Protein AF-0000000074085735 (afdb_homodimer)

pLDDT: mean 85.4, std 16.48, range [18.56, 98.75]

Radius of gyration: 26.11 Å; Cα contacts (8 Å, |Δi|>4): 856; chains: 2; bounding box: 50×88×59 Å

Sequence (494 aa):
MVQPDQEHFPFPGVINPNHCVEEWIDDRVHVLLYERFFNMEISAASYMVHNSKFAIDFLIGWANREFTLHDNWTGSDNGVLHLHVLDTVIPDAVQARENCDTVWRNATDYESYIAYVSCVKQAIGATRLWPGKIRIYRRAHAWIRDGFLTNSEWCDADFIFHGMKADNITGDSWGTVFSKMPDASLCGDGMKGWHLRPENVNSPSFRYSLANFELEEGKTYPIIAKQVFALTMPDIGKCFPNCEQYTMVQPDQEHFPFPGVINPNHCVEEWIDDRVHVLLYERFFNMEISAASYMVHNSKFAIDFLIGWANREFTLHDNWTGSDNGVLHLHVLDTVIPDAVQARENCDTVWRNATDYESYIAYVSCVKQAIGATRLWPGKIRIYRRAHAWIRDGFLTNSEWCDADFIFHGMKADNITGDSWGTVFSKMPDASLCGDGMKGWHLRPENVNSPSFRYSLANFELEEGKTYPIIAKQVFALTMPDIGKCFPNCEQYT

Foldseek 3Di:
DPPPPLPPFFDKDWQAPVDDQVVFDDPQAFKEWEAAQQLRFTDPSDIDGHPDPQRVVLVVVLVVCLVVDDPADQVRSSRSVLLSVLCFQPVLQVQLSVLLVVLRNPHHDPQSSSLSSLSSDLSVDPDADDGHHYGYHYYPQHQEYACLLPLNAEENNHTIYGRHDPCQCPDPPSHHQAVDQFDCVCPPPPCVRPRGDPRHDYPVVVVVSSVVSNVVSVVPRRPSNPDDCPVVGDNCVVPPPCSRVRD/DPPPPLPPFFDKDWQAPVDDQVVFDDPQAFKEWEAAQQLRFTDPSDIDGHPDPQRVVLVVVLVVCLVVDDDADQVRSRRSVLLSVLCFQPVLQVQLSVLLVVLRNPHHDPQSSSLSSLSSDLSVDPDADDGHHYGYHYYPQHQEYACLLPLNQEENNHTIYTRNDPVQCPDPPSHHQAVDQFDCVCPPPPCPRPRGDPRHDYPVVVVVSSVVSNVVSVVPRRPSNPDDCPVVGDNCVVPPPCSRVRD

InterPro domains:
  IPR004988 Protein of unknown function DUF273 [PF03314] (13-170)
  IPR029044 Nucleotide-diphospho-sugar transferases [G3DSA:3.90.550.10] (12-116)

Secondary structure (DSSP, 8-state):
-----TTTS-EEEE--TT--GGGG--TT-SEEEEB-TTT-PBPSS--EE-SSHHHHHHHHHHHHGGGG--SS---HHHHHHHHHHHHHH-TT-HHHHHHHHHHHHT--SHHHHHHHHHHHHHHHTT--EETTTEEEEPTTTSSEEESGGGTT-B-TT--EEEEE-HHHHHSSSS--SBSS---GGGTTSTTTT--B-S-B--HHHHHHHHHHHHHHHHHHS-GGGSS-HHHHS-SSTTTTT-TTTT-/-----TTTS-EEEE--TT--GGGG--TT-SEEEEB-TTT-PBPSS--EE-SSHHHHHHHHHHHHGGGG--SS---HHHHHHHHHHHHHH-TT-HHHHHHHHHHHHT--SHHHHHHHHHHHHHHHTT--EETTTEEEEPTTTSSEEESGGGTT-B-TT--EEEEE-HHHHHSSSS--SBSS---GGGTTSTTTT--B-S-B--HHHHHHHHHHHHHHHHHHS-GGGSS-HHHHS-SSTTTTT-TTTT-

Organism: Heligmosomoides polygyrus (NCBI:txid6339)

Solvent-accessible surface area (backbone atoms only — not comparable to full-atom values): 27180 Å² total; per-residue (Å²): 129,81,71,72,70,74,84,70,62,49,36,72,38,82,74,30,85,91,54,58,76,71,80,70,65,55,89,58,31,25,33,41,40,29,31,37,74,84,73,60,38,55,43,67,89,55,71,48,66,43,98,42,73,66,31,50,52,50,53,52,52,48,59,56,40,64,76,67,63,66,92,47,38,51,66,60,69,33,36,49,43,52,55,48,49,46,52,68,77,44,60,41,32,50,49,61,51,51,50,31,50,51,41,35,70,66,6,72,39,71,53,43,34,42,24,21,42,40,38,49,48,40,39,53,25,54,65,42,70,42,80,74,39,40,32,46,32,54,53,76,64,37,67,51,35,71,27,63,84,51,63,29,47,42,37,82,83,46,28,23,28,38,55,54,37,78,66,21,47,79,38,93,54,62,50,43,48,33,70,46,82,67,44,71,87,39,59,84,53,82,58,74,26,56,42,59,51,82,55,65,39,57,59,71,63,45,23,51,51,47,27,50,47,50,49,51,40,36,70,66,45,48,72,79,28,43,58,44,52,81,40,77,42,67,71,42,38,80,39,54,91,56,63,56,74,63,99,131,80,71,73,70,75,85,71,63,47,36,72,39,81,76,31,86,92,54,59,76,71,79,72,65,55,89,60,32,25,33,40,39,29,31,38,74,83,73,59,38,56,41,66,88,55,72,50,67,43,99,42,72,65,31,50,51,48,52,51,53,50,60,56,40,63,76,66,62,67,92,46,38,51,66,59,69,33,36,50,44,52,56,49,49,46,52,68,79,45,58,41,32,51,50,60,52,51,50,29,50,52,42,36,69,65,6,72,41,70,53,44,33,43,24,20,43,38,38,48,48,40,38,54,25,54,66,41,67,42,80,74,40,40,32,46,32,53,53,75,62,36,68,50,35,70,27,64,84,51,64,30,49,43,38,82,83,47,29,24,29,38,54,54,40,78,68,23,49,78,39,94,51,63,50,44,47,32,70,46,81,66,44,70,88,39,58,83,54,82,58,74,26,57,43,60,50,81,55,65,39,57,59,70,64,45,24,53,51,48,26,50,47,49,49,49,40,36,70,68,45,46,72,80,28,42,58,42,53,80,40,76,41,68,72,42,40,81,38,52,91,56,63,57,74,63,98

Structure (mmCIF, N/CA/C/O backbone):
data_AF-0000000074085735-model_v1
#
loop_
_entity.id
_entity.type
_entity.pdbx_description
1 polymer 'Nucleotid_trans domain-containing protein'
#
loop_
_atom_site.group_PDB
_atom_site.id
_atom_site.type_symbol
_atom_site.label_atom_id
_atom_site.label_alt_id
_atom_site.label_comp_id
_atom_site.label_asym_id
_atom_site.label_entity_id
_atom_site.label_seq_id
_atom_site.pdbx_PDB_ins_code
_atom_site.Cartn_x
_atom_site.Cartn_y
_atom_site.Cartn_z
_atom_site.occupancy
_atom_site.B_iso_or_equiv
_atom_site.auth_seq_id
_atom_site.auth_comp_id
_atom_site.auth_asym_id
_atom_site.auth_atom_id
_atom_site.pdbx_PDB_model_num
ATOM 1 N N . MET A 1 1 ? -20.281 -36.875 3.266 1 18.67 1 MET A N 1
ATOM 2 C CA . MET A 1 1 ? -18.953 -36.656 2.707 1 18.67 1 MET A CA 1
ATOM 3 C C . MET A 1 1 ? -19.031 -36 1.332 1 18.67 1 MET A C 1
ATOM 5 O O . MET A 1 1 ? -19.5 -36.625 0.372 1 18.67 1 MET A O 1
ATOM 9 N N . VAL A 1 2 ? -19.406 -34.781 1.18 1 24.11 2 VAL A N 1
ATOM 10 C CA . VAL A 1 2 ? -19.625 -34.125 -0.1 1 24.11 2 VAL A CA 1
ATOM 11 C C . VAL A 1 2 ? -18.406 -34.281 -0.987 1 24.11 2 VAL A C 1
ATOM 13 O O . VAL A 1 2 ? -17.266 -34.125 -0.528 1 24.11 2 VAL A O 1
ATOM 16 N N . GLN A 1 3 ? -18.422 -35.156 -1.968 1 26.58 3 GLN A N 1
ATOM 17 C CA . GLN A 1 3 ? -17.344 -35.281 -2.945 1 26.58 3 GLN A CA 1
ATOM 18 C C . GLN A 1 3 ? -16.859 -33.938 -3.441 1 26.58 3 GLN A C 1
ATOM 20 O O . GLN A 1 3 ? -17.672 -33.094 -3.881 1 26.58 3 GLN A O 1
ATOM 25 N N . PRO A 1 4 ? -15.805 -33.375 -2.949 1 33.84 4 PRO A N 1
ATOM 26 C CA . PRO A 1 4 ? -15.367 -32.125 -3.541 1 33.84 4 PRO A CA 1
ATOM 27 C C . PRO A 1 4 ? -15.508 -32.094 -5.062 1 33.84 4 PRO A C 1
ATOM 29 O O . PRO A 1 4 ? -15.258 -33.125 -5.723 1 33.84 4 PRO A O 1
ATOM 32 N N . ASP A 1 5 ? -16.469 -31.562 -5.629 1 32.53 5 ASP A N 1
ATOM 33 C CA . ASP A 1 5 ? -16.75 -31.531 -7.062 1 32.53 5 ASP A CA 1
ATOM 34 C C . ASP A 1 5 ? -15.453 -31.531 -7.867 1 32.53 5 ASP A C 1
ATOM 36 O O . ASP A 1 5 ? -14.656 -30.594 -7.777 1 32.53 5 ASP A O 1
ATOM 40 N N . GLN A 1 6 ? -14.781 -32.625 -8.125 1 36.03 6 GLN A N 1
ATOM 41 C CA . GLN A 1 6 ? -13.672 -33.031 -9 1 36.03 6 GLN A CA 1
ATOM 42 C C . GLN A 1 6 ? -13.609 -32.125 -10.234 1 36.03 6 GLN A C 1
ATOM 44 O O . GLN A 1 6 ? -12.602 -32.094 -10.945 1 36.03 6 GLN A O 1
ATOM 49 N N . GLU A 1 7 ? -14.688 -31.734 -10.789 1 39.03 7 GLU A N 1
ATOM 50 C CA . GLU A 1 7 ? -14.812 -31.109 -12.102 1 39.03 7 GLU A CA 1
ATOM 51 C C . GLU A 1 7 ? -14.195 -29.719 -12.102 1 39.03 7 GLU A C 1
ATOM 53 O O . GLU A 1 7 ? -13.812 -29.203 -13.156 1 39.03 7 GLU A O 1
ATOM 58 N N . HIS A 1 8 ? -14.281 -28.938 -11.055 1 41.12 8 HIS A N 1
ATOM 59 C CA . HIS A 1 8 ? -13.938 -27.531 -11.188 1 41.12 8 HIS A CA 1
ATOM 60 C C . HIS A 1 8 ? -12.523 -27.25 -10.688 1 41.12 8 HIS A C 1
ATOM 62 O O . HIS A 1 8 ? -12.016 -26.141 -10.812 1 41.12 8 HIS A O 1
ATOM 68 N N . PHE A 1 9 ? -12 -28 -9.68 1 46.5 9 PHE A N 1
ATOM 69 C CA . PHE A 1 9 ? -10.758 -27.422 -9.195 1 46.5 9 PHE A CA 1
ATOM 70 C C . PHE A 1 9 ? -9.562 -27.922 -10.008 1 46.5 9 PHE A C 1
ATOM 72 O O . PHE A 1 9 ? -9.281 -29.125 -10.008 1 46.5 9 PHE A O 1
ATOM 79 N N . PRO A 1 10 ? -9.148 -27.234 -11.023 1 55.25 10 PRO A N 1
ATOM 80 C CA . PRO A 1 10 ? -7.902 -27.562 -11.719 1 55.25 10 PRO A CA 1
ATOM 81 C C . PRO A 1 10 ? -6.754 -27.859 -10.75 1 55.25 10 PRO A C 1
ATOM 83 O O . PRO A 1 10 ? -6.59 -27.156 -9.75 1 55.25 10 PRO A O 1
ATOM 86 N N . PHE A 1 11 ? -6.242 -29.031 -10.844 1 66.19 11 PHE A N 1
ATOM 87 C CA . PHE A 1 11 ? -5.234 -29.547 -9.922 1 66.19 11 PHE A CA 1
ATOM 88 C C . PHE A 1 11 ? -3.859 -28.969 -10.25 1 66.19 11 PHE A C 1
ATOM 90 O O . PHE A 1 11 ? -3.559 -28.688 -11.406 1 66.19 11 PHE A O 1
ATOM 97 N N . PRO A 1 12 ? -3.176 -28.562 -9.203 1 78.88 12 PRO A N 1
ATOM 98 C CA . PRO A 1 12 ? -1.758 -28.234 -9.375 1 78.88 12 PRO A CA 1
ATOM 99 C C . PRO A 1 12 ? -0.93 -29.453 -9.797 1 78.88 12 PRO A C 1
ATOM 101 O O . PRO A 1 12 ? -1.191 -30.578 -9.352 1 78.88 12 PRO A O 1
ATOM 104 N N . GLY A 1 13 ? -0.107 -29.328 -10.812 1 80.25 13 GLY A N 1
ATOM 105 C CA . GLY A 1 13 ? 0.81 -30.375 -11.25 1 80.25 13 GLY A CA 1
ATOM 106 C C . GLY A 1 13 ? 2.24 -29.891 -11.391 1 80.25 13 GLY A C 1
ATOM 107 O O . GLY A 1 13 ? 2.482 -28.781 -11.891 1 80.25 13 GLY A O 1
ATOM 108 N N . VAL A 1 14 ? 3.154 -30.703 -10.938 1 83.44 14 VAL A N 1
ATOM 109 C CA . VAL A 1 14 ? 4.57 -30.391 -11.102 1 83.44 14 VAL A CA 1
ATOM 110 C C . VAL A 1 14 ? 4.949 -30.469 -12.578 1 83.44 14 VAL A C 1
ATOM 112 O O . VAL A 1 14 ? 4.703 -31.484 -13.234 1 83.44 14 VAL A O 1
ATOM 115 N N . ILE A 1 15 ? 5.59 -29.406 -13.062 1 81.81 15 ILE A N 1
ATOM 116 C CA . ILE A 1 15 ? 5.969 -29.391 -14.477 1 81.81 15 ILE A CA 1
ATOM 117 C C . ILE A 1 15 ? 7.488 -29.422 -14.602 1 81.81 15 ILE A C 1
ATOM 119 O O . ILE A 1 15 ? 8.023 -29.812 -15.633 1 81.81 15 ILE A O 1
ATOM 123 N N . ASN A 1 16 ? 8.172 -28.953 -13.602 1 84.19 16 ASN A N 1
ATOM 124 C CA . ASN A 1 16 ? 9.633 -28.938 -13.578 1 84.19 16 ASN A CA 1
ATOM 125 C C . ASN A 1 16 ? 10.18 -29.625 -12.328 1 84.19 16 ASN A C 1
ATOM 127 O O . ASN A 1 16 ? 10.266 -29.016 -11.266 1 84.19 16 ASN A O 1
ATOM 131 N N . PRO A 1 17 ? 10.586 -30.891 -12.453 1 82.19 17 PRO A N 1
ATOM 132 C CA . PRO A 1 17 ? 11.016 -31.672 -11.297 1 82.19 17 PRO A CA 1
ATOM 133 C C . PRO A 1 17 ? 12.406 -31.297 -10.797 1 82.19 17 PRO A C 1
ATOM 135 O O . PRO A 1 17 ? 12.898 -31.875 -9.828 1 82.19 17 PRO A O 1
ATOM 138 N N . ASN A 1 18 ? 13.016 -30.281 -11.492 1 83.81 18 ASN A N 1
ATOM 139 C CA . ASN A 1 18 ? 14.328 -29.828 -11.039 1 83.81 18 ASN A CA 1
ATOM 140 C C . ASN A 1 18 ? 14.211 -28.891 -9.852 1 83.81 18 ASN A C 1
ATOM 142 O O . ASN A 1 18 ? 15.227 -28.422 -9.32 1 83.81 18 ASN A O 1
ATOM 146 N N . HIS A 1 19 ? 12.992 -28.688 -9.492 1 90.56 19 HIS A N 1
ATOM 147 C CA . HIS A 1 19 ? 12.758 -27.828 -8.336 1 90.56 19 HIS A CA 1
ATOM 148 C C . HIS A 1 19 ? 12.188 -28.609 -7.164 1 90.56 19 HIS A C 1
ATOM 150 O O . HIS A 1 19 ? 11.617 -29.688 -7.359 1 90.56 19 HIS A O 1
ATOM 156 N N . CYS A 1 20 ? 12.43 -28.062 -6.008 1 94 20 CYS A N 1
ATOM 157 C CA . CYS A 1 20 ? 11.805 -28.562 -4.789 1 94 20 CYS A CA 1
ATOM 158 C C . CYS A 1 20 ? 11.094 -27.438 -4.039 1 94 20 CYS A C 1
ATOM 160 O O . CYS A 1 20 ? 11.5 -26.281 -4.121 1 94 20 CYS A O 1
ATOM 162 N N . VAL A 1 21 ? 10.094 -27.75 -3.375 1 93.56 21 VAL A N 1
ATOM 163 C CA . VAL A 1 21 ? 9.258 -26.766 -2.703 1 93.56 21 VAL A CA 1
ATOM 164 C C . VAL A 1 21 ? 10.086 -25.984 -1.695 1 93.56 21 VAL A C 1
ATOM 166 O O . VAL A 1 21 ? 9.789 -24.812 -1.409 1 93.56 21 VAL A O 1
ATOM 169 N N . GLU A 1 22 ? 11.156 -26.531 -1.174 1 96.06 22 GLU A N 1
ATOM 170 C CA . GLU A 1 22 ? 12.016 -25.906 -0.169 1 96.06 22 GLU A CA 1
ATOM 171 C C . GLU A 1 22 ? 12.641 -24.625 -0.696 1 96.06 22 GLU A C 1
ATOM 173 O O . GLU A 1 22 ? 13.023 -23.75 0.084 1 96.06 22 GLU A O 1
ATOM 178 N N . GLU A 1 23 ? 12.688 -24.547 -2.016 1 96.19 23 GLU A N 1
ATOM 179 C CA . GLU A 1 23 ? 13.273 -23.359 -2.631 1 96.19 23 GLU A CA 1
ATOM 180 C C . GLU A 1 23 ? 12.453 -22.109 -2.328 1 96.19 23 GLU A C 1
ATOM 182 O O . GLU A 1 23 ? 12.961 -20.984 -2.414 1 96.19 23 GLU A O 1
ATOM 187 N N . TRP A 1 24 ? 11.172 -22.281 -1.876 1 97.38 24 TRP A N 1
ATOM 188 C CA . TRP A 1 24 ? 10.297 -21.125 -1.653 1 97.38 24 TRP A CA 1
ATOM 189 C C . TRP A 1 24 ? 9.992 -20.953 -0.169 1 97.38 24 TRP A C 1
ATOM 191 O O . TRP A 1 24 ? 9.297 -20.016 0.224 1 97.38 24 TRP A O 1
ATOM 201 N N . ILE A 1 25 ? 10.531 -21.844 0.639 1 97.62 25 ILE A N 1
ATOM 202 C CA . ILE A 1 25 ? 10.297 -21.719 2.074 1 97.62 25 ILE A CA 1
ATOM 203 C C . ILE A 1 25 ? 11.062 -20.516 2.615 1 97.62 25 ILE A C 1
ATOM 205 O O . ILE A 1 25 ? 12.227 -20.312 2.273 1 97.62 25 ILE A O 1
ATOM 209 N N . ASP A 1 26 ? 10.445 -19.703 3.34 1 97.19 26 ASP A N 1
ATOM 210 C CA . ASP A 1 26 ? 11.008 -18.531 4.008 1 97.19 26 ASP A CA 1
ATOM 211 C C . ASP A 1 26 ? 10.797 -18.609 5.516 1 97.19 26 ASP A C 1
ATOM 213 O O . ASP A 1 26 ? 9.68 -18.406 6 1 97.19 26 ASP A O 1
ATOM 217 N N . ASP A 1 27 ? 11.797 -18.781 6.258 1 96.94 27 ASP A N 1
ATOM 218 C CA . ASP A 1 27 ? 11.703 -19.047 7.691 1 96.94 27 ASP A CA 1
ATOM 219 C C . ASP A 1 27 ? 11.359 -17.781 8.469 1 96.94 27 ASP A C 1
ATOM 221 O O . ASP A 1 27 ? 11.086 -17.828 9.664 1 96.94 27 ASP A O 1
ATOM 225 N N . ARG A 1 28 ? 11.336 -16.719 7.789 1 97.75 28 ARG A N 1
ATOM 226 C CA . ARG A 1 28 ? 11.023 -15.469 8.461 1 97.75 28 ARG A CA 1
ATOM 227 C C . ARG A 1 28 ? 9.523 -15.336 8.711 1 97.75 28 ARG A C 1
ATOM 229 O O . ARG A 1 28 ? 9.094 -14.477 9.484 1 97.75 28 ARG A O 1
ATOM 236 N N . VAL A 1 29 ? 8.734 -16.188 8.086 1 98.5 29 VAL A N 1
ATOM 237 C CA . VAL A 1 29 ? 7.281 -16.047 8.195 1 98.5 29 VAL A CA 1
ATOM 238 C C . VAL A 1 29 ? 6.66 -17.422 8.453 1 98.5 29 VAL A C 1
ATOM 240 O O . VAL A 1 29 ? 7.344 -18.453 8.367 1 98.5 29 VAL A O 1
ATOM 243 N N . HIS A 1 30 ? 5.383 -17.422 8.711 1 98.75 30 HIS A N 1
ATOM 244 C CA . HIS A 1 30 ? 4.684 -18.656 9.055 1 98.75 30 HIS A CA 1
ATOM 245 C C . HIS A 1 30 ? 3.729 -19.062 7.938 1 98.75 30 HIS A C 1
ATOM 247 O O . HIS A 1 30 ? 3.285 -20.219 7.887 1 98.75 30 HIS A O 1
ATOM 253 N N . VAL A 1 31 ? 3.328 -18.125 7.109 1 98.75 31 VAL A N 1
ATOM 254 C CA . VAL A 1 31 ? 2.391 -18.391 6.023 1 98.75 31 VAL A CA 1
ATOM 255 C C . VAL A 1 31 ? 2.945 -17.812 4.715 1 98.75 31 VAL A C 1
ATOM 257 O O . VAL A 1 31 ? 3.383 -16.672 4.664 1 98.75 31 VAL A O 1
ATOM 260 N N . LEU A 1 32 ? 2.994 -18.625 3.697 1 98.62 32 LEU A N 1
ATOM 261 C CA . LEU A 1 32 ? 3.416 -18.219 2.359 1 98.62 32 LEU A CA 1
ATOM 262 C C . LEU A 1 32 ? 2.244 -18.266 1.383 1 98.62 32 LEU A C 1
ATOM 264 O O . LEU A 1 32 ? 1.589 -19.297 1.242 1 98.62 32 LEU A O 1
ATOM 268 N N . LEU A 1 33 ? 1.955 -17.141 0.824 1 98.31 33 LEU A N 1
ATOM 269 C CA . LEU A 1 33 ? 0.916 -16.969 -0.185 1 98.31 33 LEU A CA 1
ATOM 270 C C . LEU A 1 33 ? 1.504 -16.438 -1.485 1 98.31 33 LEU A C 1
ATOM 272 O O . LEU A 1 33 ? 2.707 -16.172 -1.566 1 98.31 33 LEU A O 1
ATOM 276 N N . TYR A 1 34 ? 0.667 -16.312 -2.523 1 96.81 34 TYR A N 1
ATOM 277 C CA . TYR A 1 34 ? 1.146 -15.758 -3.787 1 96.81 34 TYR A CA 1
ATOM 278 C C . TYR A 1 34 ? 0.016 -15.07 -4.543 1 96.81 34 TYR A C 1
ATOM 280 O O . TYR A 1 34 ? -1.161 -15.312 -4.27 1 96.81 34 TYR A O 1
ATOM 288 N N . GLU A 1 35 ? 0.383 -14.242 -5.461 1 95.5 35 GLU A N 1
ATOM 289 C CA . GLU A 1 35 ? -0.564 -13.516 -6.297 1 95.5 35 GLU A CA 1
ATOM 290 C C . GLU A 1 35 ? -0.736 -14.188 -7.656 1 95.5 35 GLU A C 1
ATOM 292 O O . GLU A 1 35 ? 0.237 -14.656 -8.242 1 95.5 35 GLU A O 1
ATOM 297 N N . ARG A 1 36 ? -1.909 -14.086 -8.062 1 91.25 36 ARG A N 1
ATOM 298 C CA . ARG A 1 36 ? -2.203 -14.555 -9.414 1 91.25 36 ARG A CA 1
ATOM 299 C C . ARG A 1 36 ? -1.838 -13.5 -10.453 1 91.25 36 ARG A C 1
ATOM 301 O O . ARG A 1 36 ? -1.937 -12.297 -10.188 1 91.25 36 ARG A O 1
ATOM 308 N N . PHE A 1 37 ? -1.551 -14.008 -11.555 1 84.19 37 PHE A N 1
ATOM 309 C CA . PHE A 1 37 ? -1.053 -13.102 -12.578 1 84.19 37 PHE A CA 1
ATOM 310 C C . PHE A 1 37 ? -2.195 -12.305 -13.195 1 84.19 37 PHE A C 1
ATOM 312 O O . PHE A 1 37 ? -2.098 -11.086 -13.352 1 84.19 37 PHE A O 1
ATOM 319 N N . PHE A 1 38 ? -3.34 -12.883 -13.531 1 79.69 38 PHE A N 1
ATOM 320 C CA . PHE A 1 38 ? -4.293 -12.289 -14.461 1 79.69 38 PHE A CA 1
ATOM 321 C C . PHE A 1 38 ? -5.184 -11.273 -13.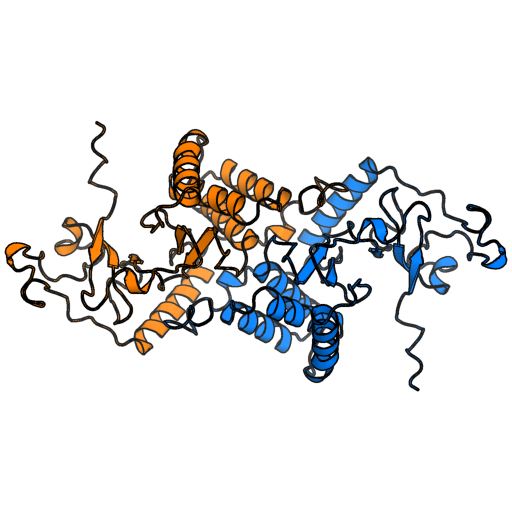75 1 79.69 38 PHE A C 1
ATOM 323 O O . PHE A 1 38 ? -5.711 -10.352 -14.375 1 79.69 38 PHE A O 1
ATOM 330 N N . ASN A 1 39 ? -5.391 -11.359 -12.398 1 87.12 39 ASN A N 1
ATOM 331 C CA . ASN A 1 39 ? -6.316 -10.438 -11.758 1 87.12 39 ASN A CA 1
ATOM 332 C C . ASN A 1 39 ? -5.773 -9.945 -10.422 1 87.12 39 ASN A C 1
ATOM 334 O O . ASN A 1 39 ? -6.504 -9.336 -9.633 1 87.12 39 ASN A O 1
ATOM 338 N N . MET A 1 40 ? -4.578 -10.297 -10.055 1 90.06 40 MET A N 1
ATOM 339 C CA . MET A 1 40 ? -3.824 -9.812 -8.898 1 90.06 40 MET A CA 1
ATOM 340 C C . MET A 1 40 ? -4.402 -10.367 -7.602 1 90.06 40 MET A C 1
ATOM 342 O O . MET A 1 40 ? -4.078 -9.875 -6.516 1 90.06 40 MET A O 1
ATOM 346 N N . GLU A 1 41 ? -5.203 -11.422 -7.699 1 95.06 41 GLU A N 1
ATOM 347 C CA . GLU A 1 41 ? -5.738 -12.055 -6.5 1 95.06 41 GLU A CA 1
ATOM 348 C C . GLU A 1 41 ? -4.637 -12.75 -5.703 1 95.06 41 GLU A C 1
ATOM 350 O O . GLU A 1 41 ? -3.727 -13.344 -6.285 1 95.06 41 GLU A O 1
ATOM 355 N N . ILE A 1 42 ? -4.738 -12.602 -4.445 1 96.69 42 ILE A N 1
ATOM 356 C CA . ILE A 1 42 ? -4.043 -13.578 -3.615 1 96.69 42 ILE A CA 1
ATOM 357 C C . ILE A 1 42 ? -4.734 -14.938 -3.729 1 96.69 42 ILE A C 1
ATOM 359 O O . ILE A 1 42 ? -5.914 -15.07 -3.4 1 96.69 42 ILE A O 1
ATOM 363 N N . SER A 1 43 ? -4.035 -15.875 -4.121 1 94.12 43 SER A N 1
ATOM 364 C CA . SER A 1 43 ? -4.664 -17.141 -4.504 1 94.12 43 SER A CA 1
ATOM 365 C C . SER A 1 43 ? -4.824 -18.062 -3.301 1 94.12 43 SER A C 1
ATOM 367 O O . SER A 1 43 ? -3.891 -18.234 -2.516 1 94.12 43 SER A O 1
ATOM 369 N N . ALA A 1 44 ? -5.938 -18.609 -3.293 1 92.19 44 ALA A N 1
ATOM 370 C CA . ALA A 1 44 ? -6.223 -19.625 -2.283 1 92.19 44 ALA A CA 1
ATOM 371 C C . ALA A 1 44 ? -5.879 -21.016 -2.797 1 92.19 44 ALA A C 1
ATOM 373 O O . ALA A 1 44 ? -5.961 -22 -2.053 1 92.19 44 ALA A O 1
ATOM 374 N N . ALA A 1 45 ? -5.461 -21.109 -4.055 1 88.06 45 ALA A N 1
ATOM 375 C CA . ALA A 1 45 ? -5.281 -22.391 -4.707 1 88.06 45 ALA A CA 1
ATOM 376 C C . ALA A 1 45 ? -4.141 -23.188 -4.07 1 88.06 45 ALA A C 1
ATOM 378 O O . ALA A 1 45 ? -4.129 -24.422 -4.105 1 88.06 45 ALA A O 1
ATOM 379 N N . SER A 1 46 ? -3.221 -22.484 -3.588 1 92.94 46 SER A N 1
ATOM 380 C CA . SER A 1 46 ? -2.078 -23.109 -2.932 1 92.94 46 SER A CA 1
ATOM 381 C C . SER A 1 46 ? -1.463 -22.188 -1.889 1 92.94 46 SER A C 1
ATOM 383 O O . SER A 1 46 ? -1.458 -20.969 -2.062 1 92.94 46 SER A O 1
ATOM 385 N N . TYR A 1 47 ? -1.002 -22.766 -0.828 1 96.31 47 TYR A N 1
ATOM 386 C CA . TYR A 1 47 ? -0.302 -22.047 0.228 1 96.31 47 TYR A CA 1
ATOM 387 C C . TYR A 1 47 ? 0.619 -22.969 1.008 1 96.31 47 TYR A C 1
ATOM 389 O O . TYR A 1 47 ? 0.477 -24.203 0.94 1 96.31 47 TYR A O 1
ATOM 397 N N . MET A 1 48 ? 1.616 -22.406 1.625 1 97.38 48 MET A N 1
ATOM 398 C CA . MET A 1 48 ? 2.49 -23.141 2.537 1 97.38 48 MET A CA 1
ATOM 399 C C . MET A 1 48 ? 2.475 -22.516 3.926 1 97.38 48 MET A C 1
ATOM 401 O O . MET A 1 48 ? 2.432 -21.297 4.059 1 97.38 48 MET A O 1
ATOM 405 N N . VAL A 1 49 ? 2.48 -23.375 4.922 1 97.81 49 VAL A N 1
ATOM 406 C CA . VAL A 1 49 ? 2.488 -22.844 6.285 1 97.81 49 VAL A CA 1
ATOM 407 C C . VAL A 1 49 ? 3.514 -23.609 7.125 1 97.81 49 VAL A C 1
ATOM 409 O O . VAL A 1 49 ? 3.738 -24.812 6.906 1 97.81 49 VAL A O 1
ATOM 412 N N . HIS A 1 50 ? 4.141 -22.875 7.949 1 97 50 HIS A N 1
ATOM 413 C CA . HIS A 1 50 ? 4.895 -23.484 9.039 1 97 50 HIS A CA 1
ATOM 414 C C . HIS A 1 50 ? 3.967 -23.938 10.156 1 97 50 HIS A C 1
ATOM 416 O O . HIS A 1 50 ? 3.029 -23.234 10.531 1 97 50 HIS A O 1
ATOM 422 N N . ASN A 1 51 ? 4.246 -25.188 10.617 1 96.62 51 ASN A N 1
ATOM 423 C CA . ASN A 1 51 ? 3.43 -25.688 11.719 1 96.62 51 ASN A CA 1
ATOM 424 C C . ASN A 1 51 ? 3.66 -24.891 13 1 96.62 51 ASN A C 1
ATOM 426 O O . ASN A 1 51 ? 4.469 -25.281 13.844 1 96.62 51 ASN A O 1
ATOM 430 N N . SER A 1 52 ? 3.014 -23.844 13.188 1 98 52 SER A N 1
ATOM 431 C CA . SER A 1 52 ? 3.109 -22.922 14.312 1 98 52 SER A CA 1
ATOM 432 C C . SER A 1 52 ? 1.729 -22.484 14.797 1 98 52 SER A C 1
ATOM 434 O O . SER A 1 52 ? 0.734 -22.672 14.086 1 98 52 SER A O 1
ATOM 436 N N . LYS A 1 53 ? 1.66 -22.031 15.977 1 98.38 53 LYS A N 1
ATOM 437 C CA . LYS A 1 53 ? 0.399 -21.516 16.516 1 98.38 53 LYS A CA 1
ATOM 438 C C . LYS A 1 53 ? -0.166 -20.406 15.625 1 98.38 53 LYS A C 1
ATOM 440 O O . LYS A 1 53 ? -1.371 -20.359 15.367 1 98.38 53 LYS A O 1
ATOM 445 N N . PHE A 1 54 ? 0.616 -19.547 15.125 1 98.5 54 PHE A N 1
ATOM 446 C CA . PHE A 1 54 ? 0.169 -18.469 14.258 1 98.5 54 PHE A CA 1
ATOM 447 C C . PHE A 1 54 ? -0.501 -19.016 13 1 98.5 54 PHE A C 1
ATOM 449 O O . PHE A 1 54 ? -1.588 -18.562 12.625 1 98.5 54 PHE A O 1
ATOM 456 N N . ALA A 1 55 ? 0.173 -19.906 12.383 1 98.38 55 ALA A N 1
ATOM 457 C CA . ALA A 1 55 ? -0.345 -20.469 11.133 1 98.38 55 ALA A CA 1
ATOM 458 C C . ALA A 1 55 ? -1.67 -21.188 11.359 1 98.38 55 ALA A C 1
ATOM 460 O O . ALA A 1 55 ? -2.6 -21.062 10.562 1 98.38 55 ALA A O 1
ATOM 461 N N . ILE A 1 56 ? -1.734 -21.906 12.422 1 97.88 56 ILE A N 1
ATOM 462 C CA . ILE A 1 56 ? -2.967 -22.609 12.758 1 97.88 56 ILE A CA 1
ATOM 463 C C . ILE A 1 56 ? -4.098 -21.609 12.961 1 97.88 56 ILE A C 1
ATOM 465 O O . ILE A 1 56 ? -5.18 -21.75 12.391 1 97.88 56 ILE A O 1
ATOM 469 N N . ASP A 1 57 ? -3.838 -20.609 13.766 1 97.75 57 ASP A N 1
ATOM 470 C CA . ASP A 1 57 ? -4.84 -19.578 14.016 1 97.75 57 ASP A CA 1
ATOM 471 C C . ASP A 1 57 ? -5.242 -18.891 12.727 1 97.75 57 ASP A C 1
ATOM 473 O O . ASP A 1 57 ? -6.422 -18.594 12.516 1 97.75 57 ASP A O 1
ATOM 477 N N . PHE A 1 58 ? -4.293 -18.609 11.875 1 98.25 58 PHE A N 1
ATOM 478 C CA . PHE A 1 58 ? -4.555 -17.969 10.594 1 98.25 58 PHE A CA 1
ATOM 479 C C . PHE A 1 58 ? -5.484 -18.828 9.742 1 98.25 58 PHE A C 1
ATOM 481 O O . PHE A 1 58 ? -6.473 -18.328 9.195 1 98.25 58 PHE A O 1
ATOM 488 N N . LEU A 1 59 ? -5.16 -20.109 9.602 1 97.38 59 LEU A N 1
ATOM 489 C CA . LEU A 1 59 ? -5.945 -21.031 8.773 1 97.38 59 LEU A CA 1
ATOM 490 C C . LEU A 1 59 ? -7.355 -21.188 9.336 1 97.38 59 LEU A C 1
ATOM 492 O O . LEU A 1 59 ? -8.328 -21.203 8.578 1 97.38 59 LEU A O 1
ATOM 496 N N . ILE A 1 60 ? -7.445 -21.297 10.656 1 96.19 60 ILE A N 1
ATOM 497 C CA . ILE A 1 60 ? -8.758 -21.406 11.281 1 96.19 60 ILE A CA 1
ATOM 498 C C . ILE A 1 60 ? -9.555 -20.125 11.055 1 96.19 60 ILE A C 1
ATOM 500 O O . ILE A 1 60 ? -10.742 -20.188 10.711 1 96.19 60 ILE A O 1
ATOM 504 N N . GLY A 1 61 ? -8.891 -18.984 11.25 1 94.94 61 GLY A N 1
ATOM 505 C CA . GLY A 1 61 ? -9.539 -17.719 10.977 1 94.94 61 GLY A CA 1
ATOM 506 C C . GLY A 1 61 ? -10.008 -17.578 9.539 1 94.94 61 GLY A C 1
ATOM 507 O O . GLY A 1 61 ? -11.125 -17.125 9.281 1 94.94 61 GLY A O 1
ATOM 508 N N . TRP A 1 62 ? -9.172 -18 8.648 1 95.88 62 TRP A N 1
ATOM 509 C CA . TRP A 1 62 ? -9.523 -17.984 7.234 1 95.88 62 TRP A CA 1
ATOM 510 C C . TRP A 1 62 ? -10.711 -18.891 6.957 1 95.88 62 TRP A C 1
ATOM 512 O O . TRP A 1 62 ? -11.68 -18.484 6.316 1 95.88 62 TRP A O 1
ATOM 522 N N . ALA A 1 63 ? -10.68 -20.062 7.422 1 92.75 63 ALA A N 1
ATOM 523 C CA . ALA A 1 63 ? -11.766 -21.031 7.23 1 92.75 63 ALA A CA 1
ATOM 524 C C . ALA A 1 63 ? -13.078 -20.484 7.785 1 92.75 63 ALA A C 1
ATOM 526 O O . ALA A 1 63 ? -14.133 -20.609 7.152 1 92.75 63 ALA A O 1
ATOM 527 N N . ASN A 1 64 ? -12.984 -19.844 8.898 1 92.25 64 ASN A N 1
ATOM 528 C CA . ASN A 1 64 ? -14.18 -19.344 9.57 1 92.25 64 ASN A CA 1
ATOM 529 C C . ASN A 1 64 ? -14.797 -18.156 8.812 1 92.25 64 ASN A C 1
ATOM 531 O O . ASN A 1 64 ? -15.977 -17.859 8.984 1 92.25 64 ASN A O 1
ATOM 535 N N . ARG A 1 65 ? -14.023 -17.547 8.047 1 89.81 65 ARG A N 1
ATOM 536 C CA . ARG A 1 65 ? -14.555 -16.422 7.297 1 89.81 65 ARG A CA 1
ATOM 537 C C . ARG A 1 65 ? -15.547 -16.875 6.234 1 89.81 65 ARG A C 1
ATOM 539 O O . ARG A 1 65 ? -16.328 -16.078 5.715 1 89.81 65 ARG A O 1
ATOM 546 N N . GLU A 1 66 ? -15.516 -18.125 5.949 1 83.69 66 GLU A N 1
ATOM 547 C CA . GLU A 1 66 ? -16.516 -18.672 5.035 1 83.69 66 GLU A CA 1
ATOM 548 C C . GLU A 1 66 ? -17.938 -18.391 5.535 1 83.69 66 GLU A C 1
ATOM 550 O O . GLU A 1 66 ? -18.859 -18.219 4.734 1 83.69 66 GLU A O 1
ATOM 555 N N . PHE A 1 67 ? -18.031 -18.203 6.77 1 84.69 67 PHE A N 1
ATOM 556 C CA . PHE A 1 67 ? -19.344 -18 7.367 1 84.69 67 PHE A CA 1
ATOM 557 C C . PHE A 1 67 ? -19.734 -16.531 7.309 1 84.69 67 PHE A C 1
ATOM 559 O O . PHE A 1 67 ? -20.844 -16.156 7.699 1 84.69 67 PHE A O 1
ATOM 566 N N . THR A 1 68 ? -18.859 -15.727 6.832 1 81 68 THR A N 1
ATOM 567 C CA . THR A 1 68 ? -19.172 -14.305 6.695 1 81 68 THR A CA 1
ATOM 568 C C . THR A 1 68 ? -19.5 -13.961 5.246 1 81 68 THR A C 1
ATOM 570 O O . THR A 1 68 ? -19.688 -12.797 4.906 1 81 68 THR A O 1
ATOM 573 N N . LEU A 1 69 ? -19.453 -14.961 4.445 1 84.31 69 LEU A N 1
ATOM 574 C CA . LEU A 1 69 ? -19.781 -14.734 3.045 1 84.31 69 LEU A CA 1
ATOM 575 C C . LEU A 1 69 ? -21.188 -14.141 2.916 1 84.31 69 LEU A C 1
ATOM 577 O O . LEU A 1 69 ? -22.062 -14.414 3.74 1 84.31 69 LEU A O 1
ATOM 581 N N . HIS A 1 70 ? -21.312 -13.305 1.943 1 87.12 70 HIS A N 1
ATOM 582 C CA . HIS A 1 70 ? -22.578 -12.672 1.637 1 87.12 70 HIS A CA 1
ATOM 583 C C . HIS A 1 70 ? -23.141 -13.164 0.303 1 87.12 70 HIS A C 1
ATOM 585 O O . HIS A 1 70 ? -22.484 -13.945 -0.391 1 87.12 70 HIS A O 1
ATOM 591 N N . ASP A 1 71 ? -24.312 -12.672 -0.063 1 85.38 71 ASP A N 1
ATOM 592 C CA . ASP A 1 71 ? -25.047 -13.242 -1.187 1 85.38 71 ASP A CA 1
ATOM 593 C C . ASP A 1 71 ? -24.562 -12.648 -2.512 1 85.38 71 ASP A C 1
ATOM 595 O O . ASP A 1 71 ? -24.859 -13.188 -3.58 1 85.38 71 ASP A O 1
ATOM 599 N N . ASN A 1 72 ? -23.781 -11.672 -2.484 1 88.88 72 ASN A N 1
ATOM 600 C CA . ASN A 1 72 ? -23.266 -11.055 -3.697 1 88.88 72 ASN A CA 1
ATOM 601 C C . ASN A 1 72 ? -22.062 -11.812 -4.25 1 88.88 72 ASN A C 1
ATOM 603 O O . ASN A 1 72 ? -21.812 -12.953 -3.855 1 88.88 72 ASN A O 1
ATOM 607 N N . TRP A 1 73 ? -21.453 -11.305 -5.219 1 90.19 73 TRP A N 1
ATOM 608 C CA . TRP A 1 73 ? -20.234 -11.898 -5.754 1 90.19 73 TRP A CA 1
ATOM 609 C C . TRP A 1 73 ? -19.109 -11.828 -4.734 1 90.19 73 TRP A C 1
ATOM 611 O O . TRP A 1 73 ? -18.766 -10.742 -4.258 1 90.19 73 TRP A O 1
ATOM 621 N N . THR A 1 74 ? -18.5 -12.898 -4.352 1 88.44 74 THR A N 1
ATOM 622 C CA . THR A 1 74 ? -17.594 -12.891 -3.203 1 88.44 74 THR A CA 1
ATOM 623 C C . THR A 1 74 ? -16.203 -13.352 -3.611 1 88.44 74 THR A C 1
ATOM 625 O O . THR A 1 74 ? -15.227 -13.109 -2.891 1 88.44 74 THR A O 1
ATOM 628 N N . GLY A 1 75 ? -16.047 -14.023 -4.758 1 87.88 75 GLY A N 1
ATOM 629 C CA . GLY A 1 75 ? -14.781 -14.648 -5.094 1 87.88 75 GLY A CA 1
ATOM 630 C C . GLY A 1 75 ? -14.461 -15.852 -4.23 1 87.88 75 GLY A C 1
ATOM 631 O O . GLY A 1 75 ? -13.328 -16.344 -4.23 1 87.88 75 GLY A O 1
ATOM 632 N N . SER A 1 76 ? -15.461 -16.25 -3.418 1 86.19 76 SER A N 1
ATOM 633 C CA . SER A 1 76 ? -15.406 -17.453 -2.596 1 86.19 76 SER A CA 1
ATOM 634 C C . SER A 1 76 ? -14.172 -17.469 -1.7 1 86.19 76 SER A C 1
ATOM 636 O O . SER A 1 76 ? -13.922 -16.5 -0.972 1 86.19 76 SER A O 1
ATOM 638 N N . ASP A 1 77 ? -13.414 -18.516 -1.835 1 84.44 77 ASP A N 1
ATOM 639 C CA . ASP A 1 77 ? -12.289 -18.703 -0.929 1 84.44 77 ASP A CA 1
ATOM 640 C C . ASP A 1 77 ? -11.219 -17.625 -1.144 1 84.44 77 ASP A C 1
ATOM 642 O O . ASP A 1 77 ? -10.602 -17.156 -0.185 1 84.44 77 ASP A O 1
ATOM 646 N N . ASN A 1 78 ? -11.039 -17.234 -2.414 1 89.12 78 ASN A N 1
ATOM 647 C CA . ASN A 1 78 ? -10.086 -16.172 -2.682 1 89.12 78 ASN A CA 1
ATOM 648 C C . ASN A 1 78 ? -10.547 -14.844 -2.08 1 89.12 78 ASN A C 1
ATOM 650 O O . ASN A 1 78 ? -9.742 -14.094 -1.52 1 89.12 78 ASN A O 1
ATOM 654 N N . GLY A 1 79 ? -11.859 -14.609 -2.238 1 91.75 79 GLY A N 1
ATOM 655 C CA . GLY A 1 79 ? -12.406 -13.359 -1.747 1 91.75 79 GLY A CA 1
ATOM 656 C C . GLY A 1 79 ? -12.227 -13.172 -0.251 1 91.75 79 GLY A C 1
ATOM 657 O O . GLY A 1 79 ? -11.734 -12.141 0.199 1 91.75 79 GLY A O 1
ATOM 658 N N . VAL A 1 80 ? -12.539 -14.133 0.507 1 93.62 80 VAL A N 1
ATOM 659 C CA . VAL A 1 80 ? -12.445 -14.031 1.96 1 93.62 80 VAL A CA 1
ATOM 660 C C . VAL A 1 80 ? -10.984 -13.945 2.379 1 93.62 80 VAL A C 1
ATOM 662 O O . VAL A 1 80 ? -10.648 -13.297 3.373 1 93.62 80 VAL A O 1
ATOM 665 N N . LEU A 1 81 ? -10.102 -14.602 1.66 1 96.5 81 LEU A N 1
ATOM 666 C CA . LEU A 1 81 ? -8.672 -14.578 1.965 1 96.5 81 LEU A CA 1
ATOM 667 C C . LEU A 1 81 ? -8.133 -13.156 1.928 1 96.5 81 LEU A C 1
ATOM 669 O O . LEU A 1 81 ? -7.305 -12.773 2.762 1 96.5 81 LEU A O 1
ATOM 673 N N . HIS A 1 82 ? -8.602 -12.344 0.99 1 97.12 82 HIS A N 1
ATOM 674 C CA . HIS A 1 82 ? -8.109 -10.977 0.842 1 97.12 82 HIS A CA 1
ATOM 675 C C . HIS A 1 82 ? -8.336 -10.164 2.115 1 97.12 82 HIS A C 1
ATOM 677 O O . HIS A 1 82 ? -7.402 -9.562 2.648 1 97.12 82 HIS A O 1
ATOM 683 N N . LEU A 1 83 ? -9.508 -10.188 2.578 1 95.94 83 LEU A N 1
ATOM 684 C CA . LEU A 1 83 ? -9.797 -9.422 3.789 1 95.94 83 LEU A CA 1
ATOM 685 C C . LEU A 1 83 ? -9.086 -10.031 4.992 1 95.94 83 LEU A C 1
ATOM 687 O O . LEU A 1 83 ? -8.641 -9.312 5.887 1 95.94 83 LEU A O 1
ATOM 691 N N . HIS A 1 84 ? -9 -11.305 5.043 1 97.5 84 HIS A N 1
ATOM 692 C CA . HIS A 1 84 ? -8.297 -11.992 6.125 1 97.5 84 HIS A CA 1
ATOM 693 C C . HIS A 1 84 ? -6.832 -11.578 6.184 1 97.5 84 HIS A C 1
ATOM 695 O O . HIS A 1 84 ? -6.297 -11.32 7.266 1 97.5 84 HIS A O 1
ATOM 701 N N . VAL A 1 85 ? -6.211 -11.523 5.047 1 98.31 85 VAL A N 1
ATOM 702 C CA . VAL A 1 85 ? -4.82 -11.086 4.961 1 98.31 85 VAL A CA 1
ATOM 703 C C . VAL A 1 85 ? -4.707 -9.633 5.418 1 98.31 85 VAL A C 1
ATOM 705 O O . VAL A 1 85 ? -3.844 -9.297 6.227 1 98.31 85 VAL A O 1
ATOM 708 N N . LEU A 1 86 ? -5.586 -8.82 4.898 1 97.56 86 LEU A N 1
ATOM 709 C CA . LEU A 1 86 ? -5.562 -7.41 5.262 1 97.56 86 LEU A CA 1
ATOM 710 C C . LEU A 1 86 ? -5.688 -7.234 6.77 1 97.56 86 LEU A C 1
ATOM 712 O O . LEU A 1 86 ? -4.91 -6.496 7.379 1 97.56 86 LEU A O 1
ATOM 716 N N . ASP A 1 87 ? -6.582 -7.93 7.387 1 96.69 87 ASP A N 1
ATOM 717 C CA . ASP A 1 87 ? -6.801 -7.871 8.828 1 96.69 87 ASP A CA 1
ATOM 718 C C . ASP A 1 87 ? -5.57 -8.344 9.594 1 96.69 87 ASP A C 1
ATOM 720 O O . ASP A 1 87 ? -5.305 -7.875 10.703 1 96.69 87 ASP A O 1
ATOM 724 N N . THR A 1 88 ? -4.902 -9.227 9.008 1 98.06 88 THR A N 1
ATOM 725 C CA . THR A 1 88 ? -3.766 -9.859 9.68 1 98.06 88 THR A CA 1
ATOM 726 C C . THR A 1 88 ? -2.525 -8.969 9.586 1 98.06 88 THR A C 1
ATOM 728 O O . THR A 1 88 ? -1.801 -8.805 10.57 1 98.06 88 THR A O 1
ATOM 731 N N . VAL A 1 89 ? -2.27 -8.344 8.43 1 97.69 89 VAL A N 1
ATOM 732 C CA . VAL A 1 89 ? -0.958 -7.742 8.219 1 97.69 89 VAL A CA 1
ATOM 733 C C . VAL A 1 89 ? -1.022 -6.246 8.516 1 97.69 89 VAL A C 1
ATOM 735 O O . VAL A 1 89 ? 0.002 -5.617 8.789 1 97.69 89 VAL A O 1
ATOM 738 N N . ILE A 1 90 ? -2.219 -5.613 8.445 1 96.94 90 ILE A N 1
ATOM 739 C CA . ILE A 1 90 ? -2.328 -4.199 8.781 1 96.94 90 ILE A CA 1
ATOM 740 C C . ILE A 1 90 ? -3.576 -3.969 9.633 1 96.94 90 ILE A C 1
ATOM 742 O O . ILE A 1 90 ? -4.438 -3.158 9.273 1 96.94 90 ILE A O 1
ATOM 746 N N . PRO A 1 91 ? -3.65 -4.543 10.742 1 96.25 91 PRO A N 1
ATOM 747 C CA . PRO A 1 91 ? -4.855 -4.473 11.578 1 96.25 91 PRO A CA 1
ATOM 748 C C . PRO A 1 91 ? -5.184 -3.047 12.016 1 96.25 91 PRO A C 1
ATOM 750 O O . PRO A 1 91 ? -6.348 -2.738 12.289 1 96.25 91 PRO A O 1
ATOM 753 N N . ASP A 1 92 ? -4.234 -2.148 11.984 1 94.69 92 ASP A N 1
ATOM 754 C CA . ASP A 1 92 ? -4.441 -0.803 12.508 1 94.69 92 ASP A CA 1
ATOM 755 C C . ASP A 1 92 ? -5.004 0.125 11.438 1 94.69 92 ASP A C 1
ATOM 757 O O . ASP A 1 92 ? -5.41 1.251 11.734 1 94.69 92 ASP A O 1
ATOM 761 N N . ALA A 1 93 ? -4.988 -0.349 10.203 1 95.94 93 ALA A N 1
ATOM 762 C CA . ALA A 1 93 ? -5.578 0.433 9.125 1 95.94 93 ALA A CA 1
ATOM 763 C C . ALA A 1 93 ? -7.086 0.216 9.039 1 95.94 93 ALA A C 1
ATOM 765 O O . ALA A 1 93 ? -7.602 -0.226 8.016 1 95.94 93 ALA A O 1
ATOM 766 N N . VAL A 1 94 ? -7.75 0.643 10.016 1 96.44 94 VAL A N 1
ATOM 767 C CA . VAL A 1 94 ? -9.148 0.291 10.242 1 96.44 94 VAL A CA 1
ATOM 768 C C . VAL A 1 94 ? -10.016 0.852 9.117 1 96.44 94 VAL A C 1
ATOM 770 O O . VAL A 1 94 ? -10.82 0.129 8.523 1 96.44 94 VAL A O 1
ATOM 773 N N . GLN A 1 95 ? -9.859 2.076 8.828 1 96.31 95 GLN A N 1
ATOM 774 C CA . GLN A 1 95 ? -10.695 2.699 7.812 1 96.31 95 GLN A CA 1
ATOM 775 C C . GLN A 1 95 ? -10.477 2.053 6.449 1 96.31 95 GLN A C 1
ATOM 777 O O . GLN A 1 95 ? -11.43 1.835 5.699 1 96.31 95 GLN A O 1
ATOM 782 N N . ALA A 1 96 ? -9.211 1.787 6.078 1 96.69 96 ALA A N 1
ATOM 783 C CA . ALA A 1 96 ? -8.922 1.132 4.805 1 96.69 96 ALA A CA 1
ATOM 784 C C . ALA A 1 96 ? -9.562 -0.251 4.742 1 96.69 96 ALA A C 1
ATOM 786 O O . ALA A 1 96 ? -10.117 -0.638 3.713 1 96.69 96 ALA A O 1
ATOM 787 N N . ARG A 1 97 ? -9.492 -0.966 5.855 1 97.06 97 ARG A N 1
ATOM 788 C CA . ARG A 1 97 ? -10.094 -2.293 5.918 1 97.06 97 ARG A CA 1
ATOM 789 C C . ARG A 1 97 ? -11.609 -2.215 5.762 1 97.06 97 ARG A C 1
ATOM 791 O O . ARG A 1 97 ? -12.203 -2.998 5.016 1 97.06 97 ARG A O 1
ATOM 798 N N . GLU A 1 98 ? -12.188 -1.27 6.422 1 97.25 98 GLU A N 1
ATOM 799 C CA . GLU A 1 98 ? -13.633 -1.069 6.309 1 97.25 98 GLU A CA 1
ATOM 800 C C . GLU A 1 98 ? -14.023 -0.675 4.887 1 97.25 98 GLU A C 1
ATOM 802 O O . GLU A 1 98 ? -15.062 -1.104 4.387 1 97.25 98 GLU A O 1
ATOM 807 N N . ASN A 1 99 ? -13.227 0.158 4.301 1 98.12 99 ASN A N 1
ATOM 808 C CA . ASN A 1 99 ? -13.477 0.545 2.918 1 98.12 99 ASN A CA 1
ATOM 809 C C . ASN A 1 99 ? -13.492 -0.667 1.99 1 98.12 99 ASN A C 1
ATOM 811 O O . ASN A 1 99 ? -14.422 -0.835 1.195 1 98.12 99 ASN A O 1
ATOM 815 N N . CYS A 1 100 ? -12.477 -1.511 2.104 1 98.12 100 CYS A N 1
ATOM 816 C CA . CYS A 1 100 ? -12.383 -2.672 1.227 1 98.12 100 CYS A CA 1
ATOM 817 C C . CYS A 1 100 ? -13.508 -3.662 1.508 1 98.12 100 CYS A C 1
ATOM 819 O O . CYS A 1 100 ? -14.023 -4.297 0.588 1 98.12 100 CYS A O 1
ATOM 821 N N . ASP A 1 101 ? -13.859 -3.795 2.771 1 97 101 ASP A N 1
ATOM 822 C CA . ASP A 1 101 ? -15.016 -4.617 3.111 1 97 101 ASP A CA 1
ATOM 823 C C . ASP A 1 101 ? -16.281 -4.09 2.443 1 97 101 ASP A C 1
ATOM 825 O O . ASP A 1 101 ? -17.078 -4.863 1.909 1 97 101 ASP A O 1
ATOM 829 N N . THR A 1 102 ? -16.453 -2.809 2.488 1 97.44 102 THR A N 1
ATOM 830 C CA . THR A 1 102 ? -17.609 -2.182 1.856 1 97.44 102 THR A CA 1
ATOM 831 C C . THR A 1 102 ? -17.625 -2.463 0.357 1 97.44 102 THR A C 1
ATOM 833 O O . THR A 1 102 ? -18.672 -2.816 -0.203 1 97.44 102 THR A O 1
ATOM 836 N N . VAL A 1 103 ? -16.469 -2.314 -0.3 1 97.81 103 VAL A N 1
ATOM 837 C CA . VAL A 1 103 ? -16.375 -2.59 -1.729 1 97.81 103 VAL A CA 1
ATOM 838 C C . VAL A 1 103 ? -16.734 -4.051 -1.999 1 97.81 103 VAL A C 1
ATOM 840 O O . VAL A 1 103 ? -17.469 -4.352 -2.941 1 97.81 103 VAL A O 1
ATOM 843 N N . TRP A 1 104 ? -16.266 -4.949 -1.143 1 97.06 104 TRP A N 1
ATOM 844 C CA . TRP A 1 104 ? -16.516 -6.383 -1.283 1 97.06 104 TRP A CA 1
ATOM 845 C C . TRP A 1 104 ? -18 -6.703 -1.153 1 97.06 104 TRP A C 1
ATOM 847 O O . TRP A 1 104 ? -18.562 -7.395 -2 1 97.06 104 TRP A O 1
ATOM 857 N N . ARG A 1 105 ? -18.578 -6.172 -0.147 1 96.31 105 ARG A N 1
ATOM 858 C CA . ARG A 1 105 ? -19.984 -6.473 0.152 1 96.31 105 ARG A CA 1
ATOM 859 C C . ARG A 1 105 ? -20.906 -5.914 -0.925 1 96.31 105 ARG A C 1
ATOM 861 O O . ARG A 1 105 ? -22.016 -6.402 -1.104 1 96.31 105 ARG A O 1
ATOM 868 N N . ASN A 1 106 ? -20.453 -4.941 -1.641 1 96.38 106 ASN A N 1
ATOM 869 C CA . ASN A 1 106 ? -21.281 -4.328 -2.68 1 96.38 106 ASN A CA 1
ATOM 870 C C . ASN A 1 106 ? -20.953 -4.895 -4.059 1 96.38 106 ASN A C 1
ATOM 872 O O . ASN A 1 106 ? -21.5 -4.438 -5.066 1 96.38 106 ASN A O 1
ATOM 876 N N . ALA A 1 107 ? -20 -5.875 -4.121 1 96.88 107 ALA A N 1
ATOM 877 C CA . ALA A 1 107 ? -19.672 -6.484 -5.406 1 96.88 107 ALA A CA 1
ATOM 878 C C . ALA A 1 107 ? -20.828 -7.316 -5.941 1 96.88 107 ALA A C 1
ATOM 880 O O . ALA A 1 107 ? -21.328 -8.203 -5.254 1 96.88 107 ALA A O 1
ATOM 881 N N . THR A 1 108 ? -21.203 -7.051 -7.172 1 96 108 THR A N 1
ATOM 882 C CA . THR A 1 108 ? -22.375 -7.715 -7.734 1 96 108 THR A CA 1
ATOM 883 C C . THR A 1 108 ? -21.984 -8.602 -8.914 1 96 108 THR A C 1
ATOM 885 O O . THR A 1 108 ? -22.781 -9.414 -9.383 1 96 108 THR A O 1
ATOM 888 N N . ASP A 1 109 ? -20.844 -8.453 -9.438 1 95.94 109 ASP A N 1
ATOM 889 C CA . ASP A 1 109 ? -20.312 -9.227 -10.562 1 95.94 109 ASP A CA 1
ATOM 890 C C . ASP A 1 109 ? -18.797 -9.344 -10.5 1 95.94 109 ASP A C 1
ATOM 892 O O . ASP A 1 109 ? -18.172 -8.891 -9.531 1 95.94 109 ASP A O 1
ATOM 896 N N . TYR A 1 110 ? -18.172 -9.977 -11.453 1 94.81 110 TYR A N 1
ATOM 897 C CA . TYR A 1 110 ? -16.719 -10.203 -11.484 1 94.81 110 TYR A CA 1
ATOM 898 C C . TYR A 1 110 ? -15.961 -8.875 -11.484 1 94.81 110 TYR A C 1
ATOM 900 O O . TYR A 1 110 ? -14.984 -8.719 -10.758 1 94.81 110 TYR A O 1
ATOM 908 N N . GLU A 1 111 ? -16.438 -7.938 -12.305 1 97 111 GLU A N 1
ATOM 909 C CA . GLU A 1 111 ? -15.719 -6.672 -12.43 1 97 111 GLU A CA 1
ATOM 910 C C . GLU A 1 111 ? -15.719 -5.906 -11.102 1 97 111 GLU A C 1
ATOM 912 O O . GLU A 1 111 ? -14.688 -5.379 -10.688 1 97 111 GLU A O 1
ATOM 917 N N . SER A 1 112 ? -16.859 -5.852 -10.43 1 97.25 112 SER A N 1
ATOM 918 C CA . SER A 1 112 ? -16.922 -5.176 -9.141 1 97.25 112 SER A CA 1
ATOM 919 C C . SER A 1 112 ? -16.188 -5.969 -8.062 1 97.25 112 SER A C 1
ATOM 921 O O . SER A 1 112 ? -15.68 -5.395 -7.102 1 97.25 112 SER A O 1
ATOM 923 N N . TYR A 1 113 ? -16.094 -7.246 -8.203 1 97.19 113 TYR A N 1
ATOM 924 C CA . TYR A 1 113 ? -15.25 -8.047 -7.316 1 97.19 113 TYR A CA 1
ATOM 925 C C . TYR A 1 113 ? -13.773 -7.715 -7.504 1 97.19 113 TYR A C 1
ATOM 927 O O . TYR A 1 113 ? -13.031 -7.609 -6.527 1 97.19 113 TYR A O 1
ATOM 935 N N . ILE A 1 114 ? -13.375 -7.484 -8.766 1 97.44 114 ILE A N 1
ATOM 936 C CA . ILE A 1 114 ? -11.984 -7.133 -9.031 1 97.44 114 ILE A CA 1
ATOM 937 C C . ILE A 1 114 ? -11.672 -5.762 -8.43 1 97.44 114 ILE A C 1
ATOM 939 O O . ILE A 1 114 ? -10.539 -5.5 -8.016 1 97.44 114 ILE A O 1
ATOM 943 N N . ALA A 1 115 ? -12.656 -4.891 -8.289 1 98.31 115 ALA A N 1
ATOM 944 C CA . ALA A 1 115 ? -12.461 -3.631 -7.574 1 98.31 115 ALA A CA 1
ATOM 945 C C . ALA A 1 115 ? -12.086 -3.877 -6.117 1 98.31 115 ALA A C 1
ATOM 947 O O . ALA A 1 115 ? -11.234 -3.18 -5.562 1 98.31 115 ALA A O 1
ATOM 948 N N . TYR A 1 116 ? -12.773 -4.887 -5.578 1 98.12 116 TYR A N 1
ATOM 949 C CA . TYR A 1 116 ? -12.445 -5.301 -4.219 1 98.12 116 TYR A CA 1
ATOM 950 C C . TYR A 1 116 ? -11.008 -5.816 -4.141 1 98.12 116 TYR A C 1
ATOM 952 O O . TYR A 1 116 ? -10.258 -5.445 -3.236 1 98.12 116 TYR A O 1
ATOM 960 N N . VAL A 1 117 ? -10.539 -6.574 -5.074 1 97.94 117 VAL A N 1
ATOM 961 C CA . VAL A 1 117 ? -9.172 -7.074 -5.145 1 97.94 117 VAL A CA 1
ATOM 962 C C . VAL A 1 117 ? -8.195 -5.902 -5.246 1 97.94 117 VAL A C 1
ATOM 964 O O . VAL A 1 117 ? -7.191 -5.859 -4.535 1 97.94 117 VAL A O 1
ATOM 967 N N . SER A 1 118 ? -8.578 -4.949 -6.059 1 97.75 118 SER A N 1
ATOM 968 C CA . SER A 1 118 ? -7.754 -3.754 -6.238 1 97.75 118 SER A CA 1
ATOM 969 C C . SER A 1 118 ? -7.672 -2.941 -4.949 1 97.75 118 SER A C 1
ATOM 971 O O . SER A 1 118 ? -6.609 -2.414 -4.613 1 97.75 118 SER A O 1
ATOM 973 N N . CYS A 1 119 ? -8.766 -2.838 -4.262 1 98.44 119 CYS A N 1
ATOM 974 C CA . CYS A 1 119 ? -8.797 -2.123 -2.992 1 98.44 119 CYS A CA 1
ATOM 975 C C . CYS A 1 119 ? -7.809 -2.727 -2.004 1 98.44 119 CYS A C 1
ATOM 977 O O . CYS A 1 119 ? -7.008 -2.008 -1.4 1 98.44 119 CYS A O 1
ATOM 979 N N . VAL A 1 120 ? -7.84 -4.016 -1.882 1 98.25 120 VAL A N 1
ATOM 980 C CA . VAL A 1 120 ? -6.965 -4.715 -0.945 1 98.25 120 VAL A CA 1
ATOM 981 C C . VAL A 1 120 ? -5.512 -4.57 -1.389 1 98.25 120 VAL A C 1
ATOM 983 O O . VAL A 1 120 ? -4.629 -4.301 -0.57 1 98.25 120 VAL A O 1
ATOM 986 N N . LYS A 1 121 ? -5.281 -4.723 -2.664 1 97.25 121 LYS A N 1
ATOM 987 C CA . LYS A 1 121 ? -3.93 -4.582 -3.197 1 97.25 121 LYS A CA 1
ATOM 988 C C . LYS A 1 121 ? -3.361 -3.199 -2.896 1 97.25 121 LYS A C 1
ATOM 990 O O . LYS A 1 121 ? -2.199 -3.072 -2.5 1 97.25 121 LYS A O 1
ATOM 995 N N . GLN A 1 122 ? -4.152 -2.199 -3.061 1 97.88 122 GLN A N 1
ATOM 996 C CA . GLN A 1 122 ? -3.705 -0.834 -2.805 1 97.88 122 GLN A CA 1
ATOM 997 C C . GLN A 1 122 ? -3.479 -0.599 -1.314 1 97.88 122 GLN A C 1
ATOM 999 O O . GLN A 1 122 ? -2.555 0.122 -0.928 1 97.88 122 GLN A O 1
ATOM 1004 N N . ALA A 1 123 ? -4.273 -1.219 -0.493 1 98.25 123 ALA A N 1
ATOM 1005 C CA . ALA A 1 123 ? -4.102 -1.073 0.951 1 98.25 123 ALA A CA 1
ATOM 1006 C C . ALA A 1 123 ? -2.803 -1.725 1.419 1 98.25 123 ALA A C 1
ATOM 1008 O O . ALA A 1 123 ? -2.078 -1.157 2.238 1 98.25 123 ALA A O 1
ATOM 1009 N N . ILE A 1 124 ? -2.486 -2.84 0.881 1 97.69 124 ILE A N 1
ATOM 1010 C CA . ILE A 1 124 ? -1.293 -3.568 1.294 1 97.69 124 ILE A CA 1
ATOM 1011 C C . ILE A 1 124 ? -0.05 -2.893 0.722 1 97.69 124 ILE A C 1
ATOM 1013 O O . ILE A 1 124 ? 1.027 -2.951 1.32 1 97.69 124 ILE A O 1
ATOM 1017 N N . GLY A 1 125 ? -0.194 -2.299 -0.458 1 97.38 125 GLY A N 1
ATOM 1018 C CA . GLY A 1 125 ? 0.927 -1.632 -1.101 1 97.38 125 GLY A CA 1
ATOM 1019 C C . GLY A 1 125 ? 1.947 -2.598 -1.673 1 97.38 125 GLY A C 1
ATOM 1020 O O . GLY A 1 125 ? 1.591 -3.684 -2.137 1 97.38 125 GLY A O 1
ATOM 1021 N N . ALA A 1 126 ? 3.195 -2.164 -1.661 1 97.62 126 ALA A N 1
ATOM 1022 C CA . ALA A 1 126 ? 4.254 -2.928 -2.316 1 97.62 126 ALA A CA 1
ATOM 1023 C C . ALA A 1 126 ? 4.934 -3.879 -1.335 1 97.62 126 ALA A C 1
ATOM 1025 O O . ALA A 1 126 ? 5.805 -4.66 -1.722 1 97.62 126 ALA A O 1
ATOM 1026 N N . THR A 1 127 ? 4.555 -3.836 -0.104 1 96.94 127 THR A N 1
ATOM 1027 C CA . THR A 1 127 ? 5.113 -4.75 0.885 1 96.94 127 THR A CA 1
ATOM 1028 C C . THR A 1 127 ? 4.734 -6.191 0.566 1 96.94 127 THR A C 1
ATOM 1030 O O . THR A 1 127 ? 3.588 -6.473 0.204 1 96.94 127 THR A O 1
ATOM 1033 N N . ARG A 1 128 ? 5.699 -7.051 0.751 1 97.38 128 ARG A N 1
ATOM 1034 C CA . ARG A 1 128 ? 5.449 -8.453 0.431 1 97.38 128 ARG A CA 1
ATOM 1035 C C . ARG A 1 128 ? 5.773 -9.352 1.619 1 97.38 128 ARG A C 1
ATOM 1037 O O . ARG A 1 128 ? 5.402 -10.531 1.633 1 97.38 128 ARG A O 1
ATOM 1044 N N . LEU A 1 129 ? 6.438 -8.812 2.557 1 97.56 129 LEU A N 1
ATOM 1045 C CA . LEU A 1 129 ? 6.895 -9.609 3.691 1 97.56 129 LEU A CA 1
ATOM 1046 C C . LEU A 1 129 ? 6.539 -8.93 5.008 1 97.56 129 LEU A C 1
ATOM 1048 O O . LEU A 1 129 ? 6.891 -7.766 5.227 1 97.56 129 LEU A O 1
ATOM 1052 N N . TRP A 1 130 ? 5.816 -9.531 5.82 1 97.12 130 TRP A N 1
ATOM 1053 C CA . TRP A 1 130 ? 5.539 -9.172 7.207 1 97.12 130 TRP A CA 1
ATOM 1054 C C . TRP A 1 130 ? 6.148 -10.188 8.164 1 97.12 130 TRP A C 1
ATOM 1056 O O . TRP A 1 130 ? 5.543 -11.219 8.461 1 97.12 130 TRP A O 1
ATOM 1066 N N . PRO A 1 131 ? 7.328 -9.883 8.648 1 96.5 131 PRO A N 1
ATOM 1067 C CA . PRO A 1 131 ? 8.055 -10.859 9.461 1 96.5 131 PRO A CA 1
ATOM 1068 C C . PRO A 1 131 ? 7.211 -11.422 10.602 1 96.5 131 PRO A C 1
ATOM 1070 O O . PRO A 1 131 ? 6.48 -10.68 11.258 1 96.5 131 PRO A O 1
ATOM 1073 N N . GLY A 1 132 ? 7.332 -12.75 10.789 1 97.56 132 GLY A N 1
ATOM 1074 C CA . GLY A 1 132 ? 6.605 -13.445 11.836 1 97.56 132 GLY A CA 1
ATOM 1075 C C . GLY A 1 132 ? 5.152 -13.711 11.484 1 97.56 132 GLY A C 1
ATOM 1076 O O . GLY A 1 132 ? 4.391 -14.219 12.312 1 97.56 132 GLY A O 1
ATOM 1077 N N . LYS A 1 133 ? 4.82 -13.383 10.25 1 98.12 133 LYS A N 1
ATOM 1078 C CA . LYS A 1 133 ? 3.424 -13.562 9.859 1 98.12 133 LYS A CA 1
ATOM 1079 C C . LYS A 1 133 ? 3.314 -14.164 8.461 1 98.12 133 LYS A C 1
ATOM 1081 O O . LYS A 1 133 ? 3.363 -15.383 8.297 1 98.12 133 LYS A O 1
ATOM 1086 N N . ILE A 1 134 ? 3.367 -13.242 7.438 1 98.62 134 ILE A N 1
ATOM 1087 C CA . ILE A 1 134 ? 2.979 -13.672 6.098 1 98.62 134 ILE A CA 1
ATOM 1088 C C . ILE A 1 134 ? 3.984 -13.148 5.074 1 98.62 134 ILE A C 1
ATOM 1090 O O . ILE A 1 134 ? 4.484 -12.023 5.207 1 98.62 134 ILE A O 1
ATOM 1094 N N . ARG A 1 135 ? 4.27 -13.906 4.09 1 98.44 135 ARG A N 1
ATOM 1095 C CA . ARG A 1 135 ? 4.879 -13.453 2.842 1 98.44 135 ARG A CA 1
ATOM 1096 C C . ARG A 1 135 ? 3.965 -13.734 1.654 1 98.44 135 ARG A C 1
ATOM 1098 O O . ARG A 1 135 ? 3.334 -14.789 1.584 1 98.44 135 ARG A O 1
ATOM 1105 N N . ILE A 1 136 ? 3.881 -12.82 0.761 1 98.31 136 ILE A N 1
ATOM 1106 C CA . ILE A 1 136 ? 3.139 -12.984 -0.483 1 98.31 136 ILE A CA 1
ATOM 1107 C C . ILE A 1 136 ? 4.094 -12.891 -1.671 1 98.31 136 ILE A C 1
ATOM 1109 O O . ILE A 1 136 ? 4.648 -11.82 -1.944 1 98.31 136 ILE A O 1
ATOM 1113 N N . TYR A 1 137 ? 4.281 -13.953 -2.355 1 97.75 137 TYR A N 1
ATOM 1114 C CA . TYR A 1 137 ? 5.129 -13.945 -3.541 1 97.75 137 TYR A CA 1
ATOM 1115 C C . TYR A 1 137 ? 4.461 -13.195 -4.684 1 97.75 137 TYR A C 1
ATOM 1117 O O . TYR A 1 137 ? 3.252 -13.305 -4.887 1 97.75 137 TYR A O 1
ATOM 1125 N N . ARG A 1 138 ? 5.297 -12.523 -5.395 1 96.06 138 ARG A N 1
ATOM 1126 C CA . ARG A 1 138 ? 4.824 -11.797 -6.57 1 96.06 138 ARG A CA 1
ATOM 1127 C C . ARG A 1 138 ? 4.363 -12.758 -7.656 1 96.06 138 ARG A C 1
ATOM 1129 O O . ARG A 1 138 ? 4.707 -13.945 -7.633 1 96.06 138 ARG A O 1
ATOM 1136 N N . ARG A 1 139 ? 3.689 -12.188 -8.531 1 93.19 139 ARG A N 1
ATOM 1137 C CA . ARG A 1 139 ? 3.205 -12.945 -9.68 1 93.19 139 ARG A CA 1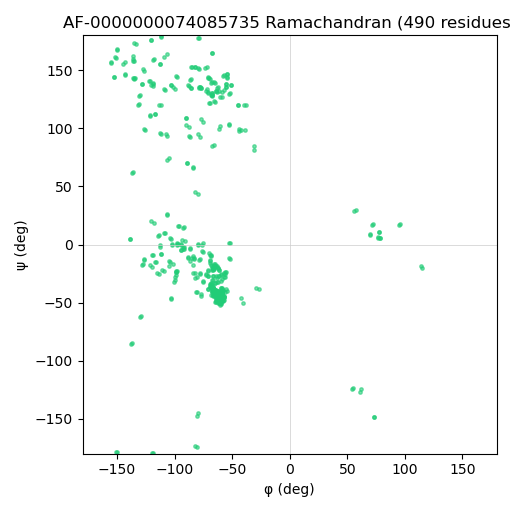
ATOM 1138 C C . ARG A 1 139 ? 4.344 -13.703 -10.359 1 93.19 139 ARG A C 1
ATOM 1140 O O . ARG A 1 139 ? 5.418 -13.141 -10.578 1 93.19 139 ARG A O 1
ATOM 1147 N N . ALA A 1 140 ? 4.113 -14.953 -10.578 1 92.31 140 ALA A N 1
ATOM 1148 C CA . ALA A 1 140 ? 4.984 -15.828 -11.352 1 92.31 140 ALA A CA 1
ATOM 1149 C C . ALA A 1 140 ? 6.211 -16.234 -10.547 1 92.31 140 ALA A C 1
ATOM 1151 O O . ALA A 1 140 ? 7.09 -16.938 -11.055 1 92.31 140 ALA A O 1
ATOM 1152 N N . HIS A 1 141 ? 6.254 -15.859 -9.258 1 95.25 141 HIS A N 1
ATOM 1153 C CA . HIS A 1 141 ? 7.492 -16.109 -8.531 1 95.25 141 HIS A CA 1
ATOM 1154 C C . HIS A 1 141 ? 7.293 -17.172 -7.453 1 95.25 141 HIS A C 1
ATOM 1156 O O . HIS A 1 141 ? 8.258 -17.625 -6.828 1 95.25 141 HIS A O 1
ATOM 1162 N N . ALA A 1 142 ? 6.074 -17.547 -7.234 1 96.38 142 ALA A N 1
ATOM 1163 C CA . ALA A 1 142 ? 5.797 -18.594 -6.258 1 96.38 142 ALA A CA 1
ATOM 1164 C C . ALA A 1 142 ? 6.066 -19.969 -6.848 1 96.38 142 ALA A C 1
ATOM 1166 O O . ALA A 1 142 ? 6.512 -20.094 -7.992 1 96.38 142 ALA A O 1
ATOM 1167 N N . TRP A 1 143 ? 5.914 -20.984 -6.098 1 96.5 143 TRP A N 1
ATOM 1168 C CA . TRP A 1 143 ? 6.141 -22.375 -6.492 1 96.5 143 TRP A CA 1
ATOM 1169 C C . TRP A 1 143 ? 5.098 -22.828 -7.512 1 96.5 143 TRP A C 1
ATOM 1171 O O . TRP A 1 143 ? 5.242 -23.891 -8.125 1 96.5 143 TRP A O 1
ATOM 1181 N N . ILE A 1 144 ? 4.09 -21.969 -7.688 1 93.38 144 ILE A N 1
ATOM 1182 C CA . ILE A 1 144 ? 2.969 -22.344 -8.547 1 93.38 144 ILE A CA 1
ATOM 1183 C C . ILE A 1 144 ? 2.484 -21.109 -9.312 1 93.38 144 ILE A C 1
ATOM 1185 O O . ILE A 1 144 ? 2.564 -19.984 -8.812 1 93.38 144 ILE A O 1
ATOM 1189 N N . ARG A 1 145 ? 2.035 -21.281 -10.531 1 89.44 145 ARG A N 1
ATOM 1190 C CA . ARG A 1 145 ? 1.332 -20.25 -11.281 1 89.44 145 ARG A CA 1
ATOM 1191 C C . ARG A 1 145 ? 0.331 -20.859 -12.25 1 89.44 145 ARG A C 1
ATOM 1193 O O . ARG A 1 145 ? 0.37 -22.062 -12.516 1 89.44 145 ARG A O 1
ATOM 1200 N N . ASP A 1 146 ? -0.482 -19.938 -12.734 1 83 146 ASP A N 1
ATOM 1201 C CA . ASP A 1 146 ? -1.42 -20.375 -13.766 1 83 146 ASP A CA 1
ATOM 1202 C C . ASP A 1 146 ? -0.699 -20.656 -15.078 1 83 146 ASP A C 1
ATOM 1204 O O . ASP A 1 146 ? 0.085 -19.828 -15.555 1 83 146 ASP A O 1
ATOM 1208 N N . GLY A 1 147 ? -1.011 -21.781 -15.695 1 78.5 147 GLY A N 1
ATOM 1209 C CA . GLY A 1 147 ? -0.366 -22.172 -16.938 1 78.5 147 GLY A CA 1
ATOM 1210 C C . GLY A 1 147 ? -0.973 -21.516 -18.156 1 78.5 147 GLY A C 1
ATOM 1211 O O . GLY A 1 147 ? -0.29 -21.297 -19.172 1 78.5 147 GLY A O 1
ATOM 1212 N N . PHE A 1 148 ? -2.234 -21.188 -18.094 1 74.75 148 PHE A N 1
ATOM 1213 C CA . PHE A 1 148 ? -2.961 -20.703 -19.266 1 74.75 148 PHE A CA 1
ATOM 1214 C C . PHE A 1 148 ? -2.42 -19.359 -19.734 1 74.75 148 PHE A C 1
ATOM 1216 O O . PHE A 1 148 ? -2.551 -19 -20.906 1 74.75 148 PHE A O 1
ATOM 1223 N N . LEU A 1 149 ? -1.771 -18.641 -18.922 1 73.44 149 LEU A N 1
ATOM 1224 C CA . LEU A 1 149 ? -1.277 -17.297 -19.234 1 73.44 149 LEU A CA 1
ATOM 1225 C C . LEU A 1 149 ? -0.259 -17.344 -20.359 1 73.44 149 LEU A C 1
ATOM 1227 O O . LEU A 1 149 ? -0.139 -16.391 -21.125 1 73.44 149 LEU A O 1
ATOM 1231 N N . THR A 1 150 ? 0.399 -18.453 -20.406 1 77.25 150 THR A N 1
ATOM 1232 C CA . THR A 1 150 ? 1.463 -18.578 -21.406 1 77.25 150 THR A CA 1
ATOM 1233 C C . THR A 1 150 ? 1.155 -19.688 -22.391 1 77.25 150 THR A C 1
ATOM 1235 O O . THR A 1 150 ? 2.068 -20.281 -22.969 1 77.25 150 THR A O 1
ATOM 1238 N N . ASN A 1 151 ? -0.011 -20.016 -22.422 1 74.81 151 ASN A N 1
ATOM 1239 C CA . ASN A 1 151 ? -0.39 -21.141 -23.266 1 74.81 151 ASN A CA 1
ATOM 1240 C C . ASN A 1 151 ? 0.387 -22.406 -22.891 1 74.81 151 ASN A C 1
ATOM 1242 O O . ASN A 1 151 ? 0.882 -23.109 -23.781 1 74.81 151 ASN A O 1
ATOM 1246 N N . SER A 1 152 ? 0.734 -22.469 -21.641 1 74.31 152 SER A N 1
ATOM 1247 C CA . SER A 1 152 ? 1.36 -23.625 -21 1 74.31 152 SER A CA 1
ATOM 1248 C C . SER A 1 152 ? 2.846 -23.703 -21.344 1 74.31 152 SER A C 1
ATOM 1250 O O . SER A 1 152 ? 3.484 -24.734 -21.109 1 74.31 152 SER A O 1
ATOM 1252 N N . GLU A 1 153 ? 3.246 -22.594 -21.938 1 79 153 GLU A N 1
ATOM 1253 C CA . GLU A 1 153 ? 4.699 -22.484 -22.016 1 79 153 GLU A CA 1
ATOM 1254 C C . GLU A 1 153 ? 5.316 -22.25 -20.641 1 79 153 GLU A C 1
ATOM 1256 O O . GLU A 1 153 ? 4.723 -21.578 -19.797 1 79 153 GLU A O 1
ATOM 1261 N N . TRP A 1 154 ? 6.473 -22.875 -20.469 1 83.19 154 TRP A N 1
ATOM 1262 C CA . TRP A 1 154 ? 7.113 -22.734 -19.156 1 83.19 154 TRP A CA 1
ATOM 1263 C C . TRP A 1 154 ? 8.602 -22.469 -19.312 1 83.19 154 TRP A C 1
ATOM 1265 O O . TRP A 1 154 ? 9.164 -22.625 -20.406 1 83.19 154 TRP A O 1
ATOM 1275 N N . CYS A 1 155 ? 9.148 -21.922 -18.344 1 87.25 155 CYS A N 1
ATOM 1276 C CA . CYS A 1 155 ? 10.586 -21.641 -18.297 1 87.25 155 CYS A CA 1
ATOM 1277 C C . CYS A 1 155 ? 11.25 -22.375 -17.141 1 87.25 155 CYS A C 1
ATOM 1279 O O . CYS A 1 155 ? 10.578 -23.094 -16.375 1 87.25 155 CYS A O 1
ATOM 1281 N N . ASP A 1 156 ? 12.5 -22.188 -17 1 86.31 156 ASP A N 1
ATOM 1282 C CA . ASP A 1 156 ? 13.281 -22.922 -16 1 86.31 156 ASP A CA 1
ATOM 1283 C C . ASP A 1 156 ? 12.883 -22.531 -14.578 1 86.31 156 ASP A C 1
ATOM 1285 O O . ASP A 1 156 ? 13.023 -23.312 -13.648 1 86.31 156 ASP A O 1
ATOM 1289 N N . ALA A 1 157 ? 12.297 -21.422 -14.461 1 89.88 157 ALA A N 1
ATOM 1290 C CA . ALA A 1 157 ? 11.953 -20.938 -13.125 1 89.88 157 ALA A CA 1
ATOM 1291 C C . ALA A 1 157 ? 10.641 -21.547 -12.641 1 89.88 157 ALA A C 1
ATOM 1293 O O . ALA A 1 157 ? 10.312 -21.453 -11.453 1 89.88 157 ALA A O 1
ATOM 1294 N N . ASP A 1 158 ? 9.953 -22.172 -13.531 1 89.81 158 ASP A N 1
ATOM 1295 C CA . ASP A 1 158 ? 8.648 -22.719 -13.188 1 89.81 158 ASP A CA 1
ATOM 1296 C C . ASP A 1 158 ? 8.789 -24.047 -12.438 1 89.81 158 ASP A C 1
ATOM 1298 O O . ASP A 1 158 ? 9.734 -24.797 -12.672 1 89.81 158 ASP A O 1
ATOM 1302 N N . PHE A 1 159 ? 7.781 -24.312 -11.602 1 90.94 159 PHE A N 1
ATOM 1303 C CA . PHE A 1 159 ? 7.77 -25.578 -10.867 1 90.94 159 PHE A CA 1
ATOM 1304 C C . PHE A 1 159 ? 6.422 -26.266 -11.008 1 90.94 159 PHE A C 1
ATOM 1306 O O . PHE A 1 159 ? 6.332 -27.344 -11.609 1 90.94 159 PHE A O 1
ATOM 1313 N N . ILE A 1 160 ? 5.387 -25.594 -10.508 1 90 160 ILE A N 1
ATOM 1314 C CA . ILE A 1 160 ? 4.043 -26.156 -10.516 1 90 160 ILE A CA 1
ATOM 1315 C C . ILE A 1 160 ? 3.109 -25.281 -11.344 1 90 160 ILE A C 1
ATOM 1317 O O . ILE A 1 160 ? 3.156 -24.047 -11.242 1 90 160 ILE A O 1
ATOM 1321 N N . PHE A 1 161 ? 2.303 -25.906 -12.148 1 87.06 161 PHE A N 1
ATOM 1322 C CA . PHE A 1 161 ? 1.217 -25.188 -12.805 1 87.06 161 PHE A CA 1
ATOM 1323 C C . PHE A 1 161 ? -0.115 -25.484 -12.125 1 87.06 161 PHE A C 1
ATOM 1325 O O . PHE A 1 161 ? -0.381 -26.625 -11.734 1 87.06 161 PHE A O 1
ATOM 1332 N N . HIS A 1 162 ? -0.805 -24.453 -11.992 1 83.19 162 HIS A N 1
ATOM 1333 C CA . HIS A 1 162 ? -2.209 -24.562 -11.609 1 83.19 162 HIS A CA 1
ATOM 1334 C C . HIS A 1 162 ? -3.1 -24.75 -12.828 1 83.19 162 HIS A C 1
ATOM 1336 O O . HIS A 1 162 ? -2.863 -24.141 -13.883 1 83.19 162 HIS A O 1
ATOM 1342 N N . GLY A 1 163 ? -4.176 -25.625 -12.703 1 70.19 163 GLY A N 1
ATOM 1343 C CA . GLY A 1 163 ? -5.176 -25.812 -13.742 1 70.19 163 GLY A CA 1
ATOM 1344 C C . GLY A 1 163 ? -4.898 -27 -14.648 1 70.19 163 GLY A C 1
ATOM 1345 O O . GLY A 1 163 ? -5.371 -27.047 -15.781 1 70.19 163 GLY A O 1
ATOM 1346 N N . MET A 1 164 ? -4.07 -27.859 -14.188 1 64.44 164 MET A N 1
ATOM 1347 C CA . MET A 1 164 ? -3.83 -29.047 -15 1 64.44 164 MET A CA 1
ATOM 1348 C C . MET A 1 164 ? -4.961 -30.062 -14.828 1 64.44 164 MET A C 1
ATOM 1350 O O . MET A 1 164 ? -5.234 -30.516 -13.719 1 64.44 164 MET A O 1
ATOM 1354 N N . LYS A 1 165 ? -5.895 -29.984 -15.75 1 58.72 165 LYS A N 1
ATOM 1355 C CA . LYS A 1 165 ? -6.977 -30.969 -15.75 1 58.72 165 LYS A CA 1
ATOM 1356 C C . LYS A 1 165 ? -6.742 -32.031 -16.812 1 58.72 165 LYS A C 1
ATOM 1358 O O . LYS A 1 165 ? -6.141 -31.766 -17.844 1 58.72 165 LYS A O 1
ATOM 1363 N N . ALA A 1 166 ? -6.992 -33.312 -16.328 1 54.06 166 ALA A N 1
ATOM 1364 C CA . ALA A 1 166 ? -6.832 -34.469 -17.234 1 54.06 166 ALA A CA 1
ATOM 1365 C C . ALA A 1 166 ? -7.41 -34.156 -18.609 1 54.06 166 ALA A C 1
ATOM 1367 O O . ALA A 1 166 ? -6.816 -34.5 -19.641 1 54.06 166 ALA A O 1
ATOM 1368 N N . ASP A 1 167 ? -8.539 -33.625 -18.531 1 51.56 167 ASP A N 1
ATOM 1369 C CA . ASP A 1 167 ? -9.227 -33.406 -19.797 1 51.56 167 ASP A CA 1
ATOM 1370 C C . ASP A 1 167 ? -8.484 -32.375 -20.656 1 51.56 167 ASP A C 1
ATOM 1372 O O . ASP A 1 167 ? -8.703 -32.281 -21.859 1 51.56 167 ASP A O 1
ATOM 1376 N N . ASN A 1 168 ? -7.637 -31.594 -20.047 1 54.78 168 ASN A N 1
ATOM 1377 C CA . ASN A 1 168 ? -6.93 -30.578 -20.812 1 54.78 168 ASN A CA 1
ATOM 1378 C C . ASN A 1 168 ? -5.688 -31.156 -21.484 1 54.78 168 ASN A C 1
ATOM 1380 O O . ASN A 1 168 ? -5.078 -30.484 -22.328 1 54.78 168 ASN A O 1
ATOM 1384 N N . ILE A 1 169 ? -5.203 -32.281 -21.078 1 52.12 169 ILE A N 1
ATOM 1385 C CA . ILE A 1 169 ? -4.055 -32.906 -21.719 1 52.12 169 ILE A CA 1
ATOM 1386 C C . ILE A 1 169 ? -4.438 -33.375 -23.109 1 52.12 169 ILE A C 1
ATOM 1388 O O . ILE A 1 169 ? -3.629 -33.312 -24.047 1 52.12 169 ILE A O 1
ATOM 1392 N N . THR A 1 170 ? -5.637 -33.844 -23.188 1 46.66 170 THR A N 1
ATOM 1393 C CA . THR A 1 170 ? -6.051 -34.406 -24.469 1 46.66 170 THR A CA 1
ATOM 1394 C C . THR A 1 170 ? -6.918 -33.406 -25.234 1 46.66 170 THR A C 1
ATOM 1396 O O . THR A 1 170 ? -7.195 -33.625 -26.422 1 46.66 170 THR A O 1
ATOM 1399 N N . GLY A 1 171 ? -7.438 -32.406 -24.609 1 50.56 171 GLY A N 1
ATOM 1400 C CA . GLY A 1 171 ? -8.461 -31.625 -25.281 1 50.56 171 GLY A CA 1
ATOM 1401 C C . GLY A 1 171 ? -7.992 -30.234 -25.688 1 50.56 171 GLY A C 1
ATOM 1402 O O . GLY A 1 171 ? -6.848 -29.859 -25.422 1 50.56 171 GLY A O 1
ATOM 1403 N N . ASP A 1 172 ? -8.703 -29.578 -26.625 1 47.72 172 ASP A N 1
ATOM 1404 C CA . ASP A 1 172 ? -8.57 -28.297 -27.312 1 47.72 172 ASP A CA 1
ATOM 1405 C C . ASP A 1 172 ? -8.406 -27.156 -26.297 1 47.72 172 ASP A C 1
ATOM 1407 O O . ASP A 1 172 ? -8.312 -25.984 -26.688 1 47.72 172 ASP A O 1
ATOM 1411 N N . SER A 1 173 ? -8.641 -27.453 -25.062 1 48.56 173 SER A N 1
ATOM 1412 C CA . SER A 1 173 ? -8.68 -26.281 -24.188 1 48.56 173 SER A CA 1
ATOM 1413 C C . SER A 1 173 ? -7.277 -25.812 -23.828 1 48.56 173 SER A C 1
ATOM 1415 O O . SER A 1 173 ? -6.301 -26.203 -24.469 1 48.56 173 SER A O 1
ATOM 1417 N N . TRP A 1 174 ? -6.973 -25.281 -22.578 1 53.78 174 TRP A N 1
ATOM 1418 C CA . TRP A 1 174 ? -5.668 -24.719 -22.234 1 53.78 174 TRP A CA 1
ATOM 1419 C C . TRP A 1 174 ? -4.582 -25.781 -22.344 1 53.78 174 TRP A C 1
ATOM 1421 O O . TRP A 1 174 ? -4.777 -26.938 -21.938 1 53.78 174 TRP A O 1
ATOM 1431 N N . GLY A 1 175 ? -3.869 -25.812 -23.375 1 56.72 175 GLY A N 1
ATOM 1432 C CA . GLY A 1 175 ? -2.828 -26.781 -23.672 1 56.72 175 GLY A CA 1
ATOM 1433 C C . GLY A 1 175 ? -2.025 -27.172 -22.438 1 56.72 175 GLY A C 1
ATOM 1434 O O . GLY A 1 175 ? -1.904 -26.406 -21.484 1 56.72 175 GLY A O 1
ATOM 1435 N N . THR A 1 176 ? -2.041 -28.422 -22.109 1 63.91 176 THR A N 1
ATOM 1436 C CA . THR A 1 176 ? -1.235 -28.953 -21.016 1 63.91 176 THR A CA 1
ATOM 1437 C C . THR A 1 176 ? 0.235 -29.031 -21.422 1 63.91 176 THR A C 1
ATOM 1439 O O . THR A 1 176 ? 0.561 -29.031 -22.609 1 63.91 176 THR A O 1
ATOM 1442 N N . VAL A 1 177 ? 1.086 -28.922 -20.453 1 71 177 VAL A N 1
ATOM 1443 C CA . VAL A 1 177 ? 2.529 -28.984 -20.641 1 71 177 VAL A CA 1
ATOM 1444 C C . VAL A 1 177 ? 2.93 -30.406 -21.031 1 71 177 VAL A C 1
ATOM 1446 O O . VAL A 1 177 ? 4.02 -30.625 -21.562 1 71 177 VAL A O 1
ATOM 1449 N N . PHE A 1 178 ? 1.911 -31.312 -20.922 1 71.88 178 PHE A N 1
ATOM 1450 C CA . PHE A 1 178 ? 2.246 -32.719 -21.172 1 71.88 178 PHE A CA 1
ATOM 1451 C C . PHE A 1 178 ? 1.664 -33.188 -22.5 1 71.88 178 PHE A C 1
ATOM 1453 O O . PHE A 1 178 ? 0.54 -32.812 -22.859 1 71.88 178 PHE A O 1
ATOM 1460 N N . SER A 1 179 ? 2.486 -33.812 -23.203 1 70.56 179 SER A N 1
ATOM 1461 C CA . SER A 1 179 ? 2.018 -34.375 -24.469 1 70.56 179 SER A CA 1
ATOM 1462 C C . SER A 1 179 ? 1.228 -35.656 -24.234 1 70.56 179 SER A C 1
ATOM 1464 O O . SER A 1 179 ? 0.472 -36.094 -25.109 1 70.56 179 SER A O 1
ATOM 1466 N N . LYS A 1 180 ? 1.522 -36.25 -23.156 1 68.56 180 LYS A N 1
ATOM 1467 C CA . LYS A 1 180 ? 0.804 -37.469 -22.766 1 68.56 180 LYS A CA 1
ATOM 1468 C C . LYS A 1 180 ? 0.622 -37.531 -21.25 1 68.56 180 LYS A C 1
ATOM 1470 O O . LYS A 1 180 ? 1.345 -36.844 -20.5 1 68.56 180 LYS A O 1
ATOM 1475 N N . MET A 1 181 ? -0.381 -38.25 -20.844 1 66.81 181 MET A N 1
ATOM 1476 C CA . MET A 1 181 ? -0.6 -38.438 -19.406 1 66.81 181 MET A CA 1
ATOM 1477 C C . MET A 1 181 ? 0.609 -39.094 -18.734 1 66.81 181 MET A C 1
ATOM 1479 O O . MET A 1 181 ? 1.131 -40.094 -19.234 1 66.81 181 MET A O 1
ATOM 1483 N N . PRO A 1 182 ? 1.029 -38.375 -17.688 1 67.25 182 PRO A N 1
ATOM 1484 C CA . PRO A 1 182 ? 2.15 -39 -16.984 1 67.25 182 PRO A CA 1
ATOM 1485 C C . PRO A 1 182 ? 1.826 -40.406 -16.484 1 67.25 182 PRO A C 1
ATOM 1487 O O . PRO A 1 182 ? 0.702 -40.688 -16.047 1 67.25 182 PRO A O 1
ATOM 1490 N N . ASP A 1 183 ? 2.768 -41.344 -16.75 1 65.81 183 ASP A N 1
ATOM 1491 C CA . ASP A 1 183 ? 2.678 -42.719 -16.281 1 65.81 183 ASP A CA 1
ATOM 1492 C C . ASP A 1 183 ? 3.354 -42.875 -14.914 1 65.81 183 ASP A C 1
ATOM 1494 O O . ASP A 1 183 ? 4.582 -42.844 -14.82 1 65.81 183 ASP A O 1
ATOM 1498 N N . ALA A 1 184 ? 2.598 -42.938 -13.891 1 69.56 184 ALA A N 1
ATOM 1499 C CA . ALA A 1 184 ? 3.104 -43 -12.523 1 69.56 184 ALA A CA 1
ATOM 1500 C C . ALA A 1 184 ? 4.035 -44.188 -12.336 1 69.56 184 ALA A C 1
ATOM 1502 O O . ALA A 1 184 ? 4.91 -44.156 -11.461 1 69.56 184 ALA A O 1
ATOM 1503 N N . SER A 1 185 ? 3.824 -45.156 -13.078 1 71.62 185 SER A N 1
ATOM 1504 C CA . SER A 1 185 ? 4.66 -46.375 -12.945 1 71.62 185 SER A CA 1
ATOM 1505 C C . SER A 1 185 ? 6.094 -46.094 -13.375 1 71.62 185 SER A C 1
ATOM 1507 O O . SER A 1 185 ? 7.008 -46.844 -13.031 1 71.62 185 SER A O 1
ATOM 1509 N N . LEU A 1 186 ? 6.199 -45.062 -14.109 1 72.31 186 LEU A N 1
ATOM 1510 C CA . LEU A 1 186 ? 7.527 -44.688 -14.586 1 72.31 186 LEU A CA 1
ATOM 1511 C C . LEU A 1 186 ? 8.164 -43.656 -13.664 1 72.31 186 LEU A C 1
ATOM 1513 O O . LEU A 1 186 ? 9.289 -43.219 -13.898 1 72.31 186 LEU A O 1
ATOM 1517 N N . CYS A 1 187 ? 7.383 -43.312 -12.594 1 66.5 187 CYS A N 1
ATOM 1518 C CA . CYS A 1 187 ? 7.859 -42.312 -11.648 1 66.5 187 CYS A CA 1
ATOM 1519 C C . CYS A 1 187 ? 9.055 -42.812 -10.859 1 66.5 187 CYS A C 1
ATOM 1521 O O . CYS A 1 187 ? 9.102 -44 -10.492 1 66.5 187 CYS A O 1
ATOM 1523 N N . GLY A 1 188 ? 10.164 -42.031 -10.766 1 63.69 188 GLY A N 1
ATOM 1524 C CA . GLY A 1 188 ? 11.352 -42.438 -10.031 1 63.69 188 GLY A CA 1
ATOM 1525 C C . GLY A 1 188 ? 12.555 -42.656 -10.922 1 63.69 188 GLY A C 1
ATOM 1526 O O . GLY A 1 188 ? 13.68 -42.812 -10.43 1 63.69 188 GLY A O 1
ATOM 1527 N N . ASP A 1 189 ? 12.305 -42.812 -12.086 1 70.38 189 ASP A N 1
ATOM 1528 C CA . ASP A 1 189 ? 13.406 -43.031 -13.016 1 70.38 189 ASP A CA 1
ATOM 1529 C C . ASP A 1 189 ? 13.641 -41.781 -13.875 1 70.38 189 ASP A C 1
ATOM 1531 O O . ASP A 1 189 ? 13.352 -41.781 -15.07 1 70.38 189 ASP A O 1
ATOM 1535 N N . GLY A 1 190 ? 14.195 -40.75 -13.242 1 68.19 190 GLY A N 1
ATOM 1536 C CA . GLY A 1 190 ? 14.477 -39.531 -13.945 1 68.19 190 GLY A CA 1
ATOM 1537 C C . GLY A 1 190 ? 13.234 -38.844 -14.508 1 68.19 190 GLY A C 1
ATOM 1538 O O . GLY A 1 190 ? 12.266 -38.625 -13.781 1 68.19 190 GLY A O 1
ATOM 1539 N N . MET A 1 191 ? 13.273 -38.594 -15.883 1 71.62 191 MET A N 1
ATOM 1540 C CA . MET A 1 191 ? 12.203 -37.844 -16.547 1 71.62 191 MET A CA 1
ATOM 1541 C C . MET A 1 191 ? 11.375 -38.781 -17.438 1 71.62 191 MET A C 1
ATOM 1543 O O . MET A 1 191 ? 10.562 -38.312 -18.234 1 71.62 191 MET A O 1
ATOM 1547 N N . LYS A 1 192 ? 11.586 -40 -17.328 1 71.56 192 LYS A N 1
ATOM 1548 C CA . LYS A 1 192 ? 10.977 -40.938 -18.25 1 71.56 192 LYS A CA 1
ATOM 1549 C C . LYS A 1 192 ? 9.453 -40.844 -18.203 1 71.56 192 LYS A C 1
ATOM 1551 O O . LYS A 1 192 ? 8.781 -41 -19.234 1 71.56 192 LYS A O 1
ATOM 1556 N N . GLY A 1 193 ? 8.875 -40.531 -17.125 1 67.38 193 GLY A N 1
ATOM 1557 C CA . GLY A 1 193 ? 7.434 -40.406 -17.016 1 67.38 193 GLY A CA 1
ATOM 1558 C C . GLY A 1 193 ? 6.918 -39 -17.297 1 67.38 193 GLY A C 1
ATOM 1559 O O . GLY A 1 193 ? 5.703 -38.781 -17.328 1 67.38 193 GLY A O 1
ATOM 1560 N N . TRP A 1 194 ? 7.895 -38.188 -17.656 1 71.25 194 TRP A N 1
ATOM 1561 C CA . TRP A 1 194 ? 7.527 -36.781 -17.875 1 71.25 194 TRP A CA 1
ATOM 1562 C C . TRP A 1 194 ? 7.547 -36.438 -19.359 1 71.25 194 TRP A C 1
ATOM 1564 O O . TRP A 1 194 ? 8.602 -36.125 -19.906 1 71.25 194 TRP A O 1
ATOM 1574 N N . HIS A 1 195 ? 6.379 -36.531 -19.969 1 72.81 195 HIS A N 1
ATOM 1575 C CA . HIS A 1 195 ? 6.27 -36.219 -21.391 1 72.81 195 HIS A CA 1
ATOM 1576 C C . HIS A 1 195 ? 5.965 -34.75 -21.625 1 72.81 195 HIS A C 1
ATOM 1578 O O . HIS A 1 195 ? 4.863 -34.406 -22.047 1 72.81 195 HIS A O 1
ATOM 1584 N N . LEU A 1 196 ? 6.973 -34 -21.328 1 68.75 196 LEU A N 1
ATOM 1585 C CA . LEU A 1 196 ? 6.809 -32.562 -21.438 1 68.75 196 LEU A CA 1
ATOM 1586 C C . LEU A 1 196 ? 6.91 -32.125 -22.891 1 68.75 196 LEU A C 1
ATOM 1588 O O . LEU A 1 196 ? 7.707 -32.656 -23.656 1 68.75 196 LEU A O 1
ATOM 1592 N N . ARG A 1 197 ? 5.961 -31.266 -23.203 1 68.62 197 ARG A N 1
ATOM 1593 C CA . ARG A 1 197 ? 6.094 -30.641 -24.516 1 68.62 197 ARG A CA 1
ATOM 1594 C C . ARG A 1 197 ? 7.367 -29.797 -24.578 1 68.62 197 ARG A C 1
ATOM 1596 O O . ARG A 1 197 ? 7.809 -29.234 -23.578 1 68.62 197 ARG A O 1
ATOM 1603 N N . PRO A 1 198 ? 8.219 -29.844 -25.656 1 59.06 198 PRO A N 1
ATOM 1604 C CA . PRO A 1 198 ? 9.484 -29.125 -25.828 1 59.06 198 PRO A CA 1
ATOM 1605 C C . PRO A 1 198 ? 9.352 -27.625 -25.578 1 59.06 198 PRO A C 1
ATOM 1607 O O . PRO A 1 198 ? 10.344 -26.891 -25.656 1 59.06 198 PRO A O 1
ATOM 1610 N N . GLU A 1 199 ? 8.266 -27.219 -25.25 1 58.12 199 GLU A N 1
ATOM 1611 C CA . GLU A 1 199 ? 8.148 -25.766 -25.328 1 58.12 199 GLU A CA 1
ATOM 1612 C C . GLU A 1 199 ? 8.719 -25.109 -24.078 1 58.12 199 GLU A C 1
ATOM 1614 O O . GLU A 1 199 ? 8.102 -24.203 -23.5 1 58.12 199 GLU A O 1
ATOM 1619 N N . ASN A 1 200 ? 9.922 -25.594 -23.656 1 61.72 200 ASN A N 1
ATOM 1620 C CA . ASN A 1 200 ? 10.609 -24.812 -22.625 1 61.72 200 ASN A CA 1
ATOM 1621 C C . ASN A 1 200 ? 11.273 -23.562 -23.219 1 61.72 200 ASN A C 1
ATOM 1623 O O . ASN A 1 200 ? 12.031 -23.672 -24.188 1 61.72 200 ASN A O 1
ATOM 1627 N N . VAL A 1 201 ? 10.625 -22.438 -22.875 1 64 201 VAL A N 1
ATOM 1628 C CA . VAL A 1 201 ? 11.172 -21.188 -23.375 1 64 201 VAL A CA 1
ATOM 1629 C C . VAL A 1 201 ? 12.258 -20.688 -22.438 1 64 201 VAL A C 1
ATOM 1631 O O . VAL A 1 201 ? 12.172 -20.875 -21.219 1 64 201 VAL A O 1
ATOM 1634 N N . ASN A 1 202 ? 13.32 -20.281 -23.016 1 65.44 202 ASN A N 1
ATOM 1635 C CA . ASN A 1 202 ? 14.375 -19.625 -22.234 1 65.44 202 ASN A CA 1
ATOM 1636 C C . ASN A 1 202 ? 13.844 -18.438 -21.438 1 65.44 202 ASN A C 1
ATOM 1638 O O . ASN A 1 202 ? 12.867 -17.812 -21.844 1 65.44 202 ASN A O 1
ATOM 1642 N N . SER A 1 203 ? 14.453 -18.234 -20.25 1 64 203 SER A N 1
ATOM 1643 C CA . SER A 1 203 ? 14.023 -17.266 -19.25 1 64 203 SER A CA 1
ATOM 1644 C C . SER A 1 203 ? 13.914 -15.867 -19.844 1 64 203 SER A C 1
ATOM 1646 O O . SER A 1 203 ? 12.93 -15.164 -19.609 1 64 203 SER A O 1
ATOM 1648 N N . PRO A 1 204 ? 14.852 -15.438 -20.734 1 70.5 204 PRO A N 1
ATOM 1649 C CA . PRO A 1 204 ? 14.719 -14.062 -21.234 1 70.5 204 PRO A CA 1
ATOM 1650 C C . PRO A 1 204 ? 13.477 -13.867 -22.094 1 70.5 204 PRO A C 1
ATOM 1652 O O . PRO A 1 204 ? 12.789 -12.844 -21.969 1 70.5 204 PRO A O 1
ATOM 1655 N N . SER A 1 205 ? 13.227 -14.766 -22.953 1 80.38 205 SER A N 1
ATOM 1656 C CA . SER A 1 205 ? 12.031 -14.672 -23.797 1 80.38 205 SER A CA 1
ATOM 1657 C C . SER A 1 205 ? 10.758 -14.773 -22.953 1 80.38 205 SER A C 1
ATOM 1659 O O . SER A 1 205 ? 9.781 -14.078 -23.234 1 80.38 205 SER A O 1
ATOM 1661 N N . PHE A 1 206 ? 10.914 -15.492 -22.016 1 87.38 206 PHE A N 1
ATOM 1662 C CA . PHE A 1 206 ? 9.758 -15.68 -21.141 1 87.38 206 PHE A CA 1
ATOM 1663 C C . PHE A 1 206 ? 9.445 -14.398 -20.375 1 87.38 206 PHE A C 1
ATOM 1665 O O . PHE A 1 206 ? 8.281 -14.023 -20.234 1 87.38 206 PHE A O 1
ATOM 1672 N N . ARG A 1 207 ? 10.461 -13.656 -19.969 1 88.69 207 ARG A N 1
ATOM 1673 C CA . ARG A 1 207 ? 10.273 -12.383 -19.281 1 88.69 207 ARG A CA 1
ATOM 1674 C C . ARG A 1 207 ? 9.516 -11.391 -20.172 1 88.69 207 ARG A C 1
ATOM 1676 O O . ARG A 1 207 ? 8.625 -10.688 -19.688 1 88.69 207 ARG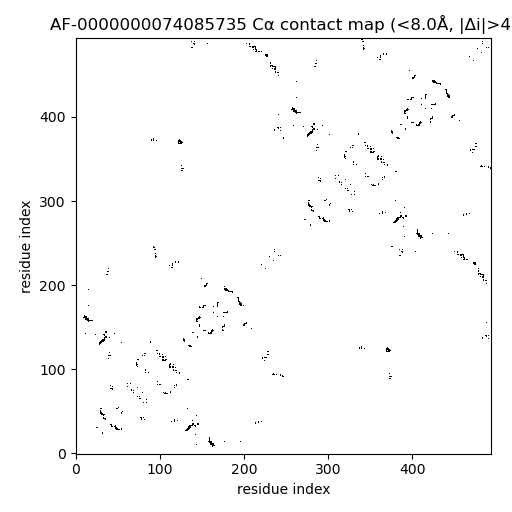 A O 1
ATOM 1683 N N . TYR A 1 208 ? 9.867 -11.391 -21.391 1 88.38 208 TYR A N 1
ATOM 1684 C CA . TYR A 1 208 ? 9.195 -10.477 -22.312 1 88.38 208 TYR A CA 1
ATOM 1685 C C . TYR A 1 208 ? 7.723 -10.844 -22.453 1 88.38 208 TYR A C 1
ATOM 1687 O O . TYR A 1 208 ? 6.859 -9.961 -22.531 1 88.38 208 TYR A O 1
ATOM 1695 N N . SER A 1 209 ? 7.527 -12.125 -22.5 1 86.12 209 SER A N 1
ATOM 1696 C CA . SER A 1 209 ? 6.141 -12.578 -22.578 1 86.12 209 SER A CA 1
ATOM 1697 C C . SER A 1 209 ? 5.355 -12.148 -21.344 1 86.12 209 SER A C 1
ATOM 1699 O O . SER A 1 209 ? 4.23 -11.656 -21.453 1 86.12 209 SER A O 1
ATOM 1701 N N . LEU A 1 210 ? 6.004 -12.281 -20.234 1 88.44 210 LEU A N 1
ATOM 1702 C CA . LEU A 1 210 ? 5.352 -11.891 -19 1 88.44 210 LEU A CA 1
ATOM 1703 C C . LEU A 1 210 ? 5.129 -10.383 -18.938 1 88.44 210 LEU A C 1
ATOM 1705 O O . LEU A 1 210 ? 4.086 -9.922 -18.484 1 88.44 210 LEU A O 1
ATOM 1709 N N . ALA A 1 211 ? 6.125 -9.695 -19.391 1 91.25 211 ALA A N 1
ATOM 1710 C CA . ALA A 1 211 ? 6.016 -8.242 -19.422 1 91.25 211 ALA A CA 1
ATOM 1711 C C . ALA A 1 211 ? 4.848 -7.793 -20.297 1 91.25 211 ALA A C 1
ATOM 1713 O O . ALA A 1 211 ? 4.094 -6.895 -19.922 1 91.25 211 ALA A O 1
ATOM 1714 N N . ASN A 1 212 ? 4.73 -8.43 -21.406 1 89.5 212 ASN A N 1
ATOM 1715 C CA . ASN A 1 212 ? 3.627 -8.109 -22.312 1 89.5 212 ASN A CA 1
ATOM 1716 C C . ASN A 1 212 ? 2.277 -8.477 -21.688 1 89.5 212 ASN A C 1
ATOM 1718 O O . ASN A 1 212 ? 1.305 -7.734 -21.828 1 89.5 212 ASN A O 1
ATOM 1722 N N . PHE A 1 213 ? 2.301 -9.547 -21.047 1 88.06 213 PHE A N 1
ATOM 1723 C CA . PHE A 1 213 ? 1.076 -9.969 -20.375 1 88.06 213 PHE A CA 1
ATOM 1724 C C . PHE A 1 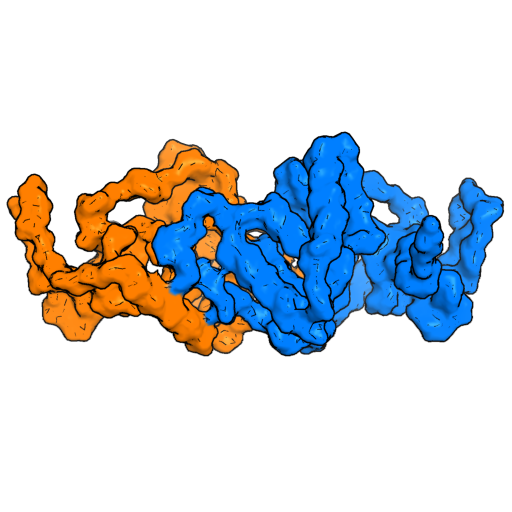213 ? 0.68 -8.977 -19.297 1 88.06 213 PHE A C 1
ATOM 1726 O O . PHE A 1 213 ? -0.494 -8.625 -19.156 1 88.06 213 PHE A O 1
ATOM 1733 N N . GLU A 1 214 ? 1.603 -8.617 -18.547 1 91.25 214 GLU A N 1
ATOM 1734 C CA . GLU A 1 214 ? 1.362 -7.641 -17.484 1 91.25 214 GLU A CA 1
ATOM 1735 C C . GLU A 1 214 ? 0.795 -6.34 -18.047 1 91.25 214 GLU A C 1
ATOM 1737 O O . GLU A 1 214 ? -0.151 -5.777 -17.484 1 91.25 214 GLU A O 1
ATOM 1742 N N . LEU A 1 215 ? 1.382 -5.934 -19.109 1 91.44 215 LEU A N 1
ATOM 1743 C CA . LEU A 1 215 ? 0.924 -4.707 -19.766 1 91.44 215 LEU A CA 1
ATOM 1744 C C . LEU A 1 215 ? -0.511 -4.859 -20.25 1 91.44 215 LEU A C 1
ATOM 1746 O O . LEU A 1 215 ? -1.341 -3.973 -20.047 1 91.44 215 LEU A O 1
ATOM 1750 N N . GLU A 1 216 ? -0.799 -5.93 -20.906 1 91.19 216 GLU A N 1
ATOM 1751 C CA . GLU A 1 216 ? -2.137 -6.176 -21.438 1 91.19 216 GLU A CA 1
ATOM 1752 C C . GLU A 1 216 ? -3.16 -6.32 -20.312 1 91.19 216 GLU A C 1
ATOM 1754 O O . GLU A 1 216 ? -4.289 -5.836 -20.438 1 91.19 216 GLU A O 1
ATOM 1759 N N . GLU A 1 217 ? -2.742 -6.969 -19.281 1 90.06 217 GLU A N 1
ATOM 1760 C CA . GLU A 1 217 ? -3.619 -7.105 -18.125 1 90.06 217 GLU A CA 1
ATOM 1761 C C . GLU A 1 217 ? -3.969 -5.742 -17.547 1 90.06 217 GLU A C 1
ATOM 1763 O O . GLU A 1 217 ? -5.117 -5.496 -17.172 1 90.06 217 GLU A O 1
ATOM 1768 N N . GLY A 1 218 ? -2.98 -4.906 -17.438 1 93 218 GLY A N 1
ATOM 1769 C CA . GLY A 1 218 ? -3.234 -3.557 -16.953 1 93 218 GLY A CA 1
ATOM 1770 C C . GLY A 1 218 ? -4.215 -2.789 -17.812 1 93 218 GLY A C 1
ATOM 1771 O O . GLY A 1 218 ? -5.102 -2.104 -17.297 1 93 218 GLY A O 1
ATOM 1772 N N . LYS A 1 219 ? -4.117 -2.996 -19.094 1 93.94 219 LYS A N 1
ATOM 1773 C CA . LYS A 1 219 ? -4.984 -2.299 -20.031 1 93.94 219 LYS A CA 1
ATOM 1774 C C . LYS A 1 219 ? -6.418 -2.818 -19.938 1 93.94 219 LYS A C 1
ATOM 1776 O O . LYS A 1 219 ? -7.371 -2.039 -20 1 93.94 219 LYS A O 1
ATOM 1781 N N . THR A 1 220 ? -6.543 -4.09 -19.75 1 93.88 220 THR A N 1
ATOM 1782 C CA . THR A 1 220 ? -7.863 -4.707 -19.844 1 93.88 220 THR A CA 1
ATOM 1783 C C . THR A 1 220 ? -8.484 -4.891 -18.469 1 93.88 220 THR A C 1
ATOM 1785 O O . THR A 1 220 ? -9.57 -5.461 -18.344 1 93.88 220 THR A O 1
ATOM 1788 N N . TYR A 1 221 ? -7.742 -4.477 -17.516 1 95.75 221 TYR A N 1
ATOM 1789 C CA . TYR A 1 221 ? -8.281 -4.535 -16.156 1 95.75 221 TYR A CA 1
ATOM 1790 C C . TYR A 1 221 ? -9.617 -3.809 -16.078 1 95.75 221 TYR A C 1
ATOM 1792 O O . TYR A 1 221 ? -9.82 -2.793 -16.75 1 95.75 221 TYR A O 1
ATOM 1800 N N . PRO A 1 222 ? -10.547 -4.316 -15.281 1 96.56 222 PRO A N 1
ATOM 1801 C CA . PRO A 1 222 ? -11.859 -3.664 -15.219 1 96.56 222 PRO A CA 1
ATOM 1802 C C . PRO A 1 222 ? -11.758 -2.186 -14.852 1 96.56 222 PRO A C 1
ATOM 1804 O O . PRO A 1 222 ? -11.039 -1.823 -13.922 1 96.56 222 PRO A O 1
ATOM 1807 N N . ILE A 1 223 ? -12.523 -1.374 -15.5 1 96.5 223 ILE A N 1
ATOM 1808 C CA . ILE A 1 223 ? -12.461 0.075 -15.352 1 96.5 223 ILE A CA 1
ATOM 1809 C C . ILE A 1 223 ? -12.781 0.454 -13.906 1 96.5 223 ILE A C 1
ATOM 1811 O O . ILE A 1 223 ? -12.086 1.28 -13.305 1 96.5 223 ILE A O 1
ATOM 1815 N N . ILE A 1 224 ? -13.773 -0.147 -13.305 1 96.69 224 ILE A N 1
ATOM 1816 C CA . ILE A 1 224 ? -14.227 0.172 -11.953 1 96.69 224 ILE A CA 1
ATOM 1817 C C . ILE A 1 224 ? -13.141 -0.193 -10.945 1 96.69 224 ILE A C 1
ATOM 1819 O O . ILE A 1 224 ? -13.148 0.292 -9.812 1 96.69 224 ILE A O 1
ATOM 1823 N N . ALA A 1 225 ? -12.18 -1.053 -11.328 1 97.31 225 ALA A N 1
ATOM 1824 C CA . ALA A 1 225 ? -11.117 -1.512 -10.438 1 97.31 225 ALA A CA 1
ATOM 1825 C C . ALA A 1 225 ? -9.867 -0.661 -10.594 1 97.31 225 ALA A C 1
ATOM 1827 O O . ALA A 1 225 ? -8.891 -0.838 -9.859 1 97.31 225 ALA A O 1
ATOM 1828 N N . LYS A 1 226 ? -9.875 0.259 -11.516 1 96.69 226 LYS A N 1
ATOM 1829 C CA . LYS A 1 226 ? -8.727 1.116 -11.781 1 96.69 226 LYS A CA 1
ATOM 1830 C C . LYS A 1 226 ? -8.812 2.414 -10.984 1 96.69 226 LYS A C 1
ATOM 1832 O O . LYS A 1 226 ? -8.008 3.326 -11.188 1 96.69 226 LYS A O 1
ATOM 1837 N N . GLN A 1 227 ? -9.625 2.453 -10.07 1 95.94 227 GLN A N 1
ATOM 1838 C CA . GLN A 1 227 ? -9.719 3.652 -9.242 1 95.94 227 GLN A CA 1
ATOM 1839 C C . GLN A 1 227 ? -8.695 3.617 -8.109 1 95.94 227 GLN A C 1
ATOM 1841 O O . GLN A 1 227 ? -8.25 2.543 -7.703 1 95.94 227 GLN A O 1
ATOM 1846 N N . VAL A 1 228 ? -8.312 4.773 -7.684 1 96.81 228 VAL A N 1
ATOM 1847 C CA . VAL A 1 228 ? -7.477 4.926 -6.496 1 96.81 228 VAL A CA 1
ATOM 1848 C C . VAL A 1 228 ? -8.359 5.078 -5.262 1 96.81 228 VAL A C 1
ATOM 1850 O O . VAL A 1 228 ? -8.914 6.152 -5.016 1 96.81 228 VAL A O 1
ATOM 1853 N N . PHE A 1 229 ? -8.398 4.125 -4.469 1 96.69 229 PHE A N 1
ATOM 1854 C CA . PHE A 1 229 ? -9.422 4.031 -3.43 1 96.69 229 PHE A CA 1
ATOM 1855 C C . PHE A 1 229 ? -9.148 5.039 -2.316 1 96.69 229 PHE A C 1
ATOM 1857 O O . PHE A 1 229 ? -10.078 5.504 -1.653 1 96.69 229 PHE A O 1
ATOM 1864 N N . ALA A 1 230 ? -7.906 5.43 -2.137 1 93.81 230 ALA A N 1
ATOM 1865 C CA . ALA A 1 230 ? -7.574 6.453 -1.149 1 93.81 230 ALA A CA 1
ATOM 1866 C C . ALA A 1 230 ? -8.195 7.797 -1.522 1 93.81 230 ALA A C 1
ATOM 1868 O O . ALA A 1 230 ? -8.281 8.703 -0.691 1 93.81 230 ALA A O 1
ATOM 1869 N N . LEU A 1 231 ? -8.562 7.918 -2.76 1 94.62 231 LEU A N 1
ATOM 1870 C CA . LEU A 1 231 ? -9.172 9.156 -3.246 1 94.62 231 LEU A CA 1
ATOM 1871 C C . LEU A 1 231 ? -10.688 9.031 -3.309 1 94.62 231 LEU A C 1
ATOM 1873 O O . LEU A 1 231 ? -11.398 10.031 -3.209 1 94.62 231 LEU A O 1
ATOM 1877 N N . THR A 1 232 ? -11.156 7.816 -3.49 1 95.5 232 THR A N 1
ATOM 1878 C CA . THR A 1 232 ? -12.57 7.668 -3.789 1 95.5 232 THR A CA 1
ATOM 1879 C C . THR A 1 232 ? -13.336 7.176 -2.561 1 95.5 232 THR A C 1
ATOM 1881 O O . THR A 1 232 ? -14.57 7.215 -2.531 1 95.5 232 THR A O 1
ATOM 1884 N N . MET A 1 233 ? -12.625 6.695 -1.598 1 96 233 MET A N 1
ATOM 1885 C CA . MET A 1 233 ? -13.227 6.23 -0.347 1 96 233 MET A CA 1
ATOM 1886 C C . MET A 1 233 ? -12.719 7.059 0.833 1 96 233 MET A C 1
ATOM 1888 O O . MET A 1 233 ? -11.656 7.672 0.756 1 96 233 MET A O 1
ATOM 1892 N N . PRO A 1 234 ? -13.453 7.043 1.921 1 94.69 234 PRO A N 1
ATOM 1893 C CA . PRO A 1 234 ? -13.023 7.855 3.061 1 94.69 234 PRO A CA 1
ATOM 1894 C C . PRO A 1 234 ? -11.688 7.391 3.643 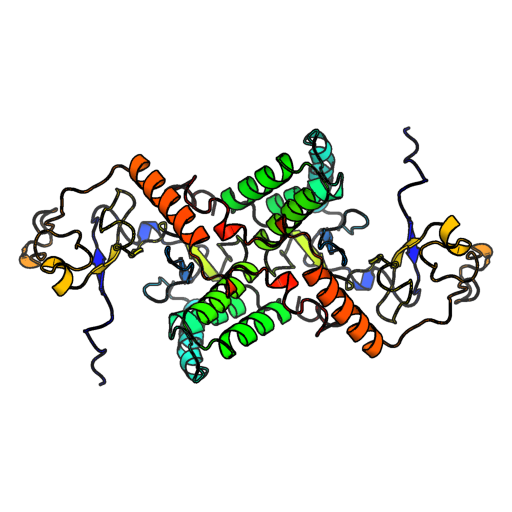1 94.69 234 PRO A C 1
ATOM 1896 O O . PRO A 1 234 ? -11.484 6.191 3.852 1 94.69 234 PRO A O 1
ATOM 1899 N N . ASP A 1 235 ? -10.852 8.273 3.855 1 93.25 235 ASP A N 1
ATOM 1900 C CA . ASP A 1 235 ? -9.602 8.031 4.566 1 93.25 235 ASP A CA 1
ATOM 1901 C C . ASP A 1 235 ? -9.68 8.555 6 1 93.25 235 ASP A C 1
ATOM 1903 O O . ASP A 1 235 ? -9.406 7.812 6.949 1 93.25 235 ASP A O 1
ATOM 1907 N N . ILE A 1 236 ? -10.18 9.805 6.141 1 92.62 236 ILE A N 1
ATOM 1908 C CA . ILE A 1 236 ? -10.281 10.352 7.488 1 92.62 236 ILE A CA 1
ATOM 1909 C C . ILE A 1 236 ? -11.703 10.859 7.727 1 92.62 236 ILE A C 1
ATOM 1911 O O . ILE A 1 236 ? -12.102 11.102 8.875 1 92.62 236 ILE A O 1
ATOM 1915 N N . GLY A 1 237 ? -12.484 11.055 6.715 1 91.75 237 GLY A N 1
ATOM 1916 C CA . GLY A 1 237 ? -13.797 11.672 6.793 1 91.75 237 GLY A CA 1
ATOM 1917 C C . GLY A 1 237 ? -14.742 10.961 7.746 1 91.75 237 GLY A C 1
ATOM 1918 O O . GLY A 1 237 ? -15.625 11.586 8.328 1 91.75 237 GLY A O 1
ATOM 1919 N N . LYS A 1 238 ? -14.523 9.711 7.984 1 93.5 238 LYS A N 1
ATOM 1920 C CA . LYS A 1 238 ? -15.43 8.945 8.828 1 93.5 238 LYS A CA 1
ATOM 1921 C C . LYS A 1 238 ? -14.891 8.828 10.25 1 93.5 238 LYS A C 1
ATOM 1923 O O . LYS A 1 238 ? -15.664 8.703 11.203 1 93.5 238 LYS A O 1
ATOM 1928 N N . CYS A 1 239 ? -13.672 8.945 10.406 1 93.69 239 CYS A N 1
ATOM 1929 C CA . CYS A 1 239 ? -13.109 8.547 11.688 1 93.69 239 CYS A CA 1
ATOM 1930 C C . CYS A 1 239 ? -12.445 9.734 12.375 1 93.69 239 CYS A C 1
ATOM 1932 O O . CYS A 1 239 ? -12.016 9.625 13.531 1 93.69 239 CYS A O 1
ATOM 1934 N N . PHE A 1 240 ? -12.273 10.836 11.766 1 92.69 240 PHE A N 1
ATOM 1935 C CA . PHE A 1 240 ? -11.703 12 12.438 1 92.69 240 PHE A CA 1
ATOM 1936 C C . PHE A 1 240 ? -12.508 12.352 13.688 1 92.69 240 PHE A C 1
ATOM 1938 O O . PHE A 1 240 ? -13.742 12.336 13.664 1 92.69 240 PHE A O 1
ATOM 1945 N N . PRO A 1 241 ? -11.867 12.625 14.727 1 91.75 241 PRO A N 1
ATOM 1946 C CA . PRO A 1 241 ? -10.43 12.797 14.93 1 91.75 241 PRO A CA 1
ATOM 1947 C C . PRO A 1 241 ? -9.758 11.531 15.461 1 91.75 241 PRO A C 1
ATOM 1949 O O . PRO A 1 241 ? -8.625 11.594 15.945 1 91.75 241 PRO A O 1
ATOM 1952 N N . ASN A 1 242 ? -10.453 10.328 15.375 1 92.75 242 ASN A N 1
ATOM 1953 C CA . ASN A 1 242 ? -9.961 9.133 16.047 1 92.75 242 ASN A CA 1
ATOM 1954 C C . ASN A 1 242 ? -9.375 8.133 15.055 1 92.75 242 ASN A C 1
ATOM 1956 O O . ASN A 1 242 ? -9.336 6.934 15.328 1 92.75 242 ASN A O 1
ATOM 1960 N N . CYS A 1 243 ? -8.906 8.625 13.906 1 94.81 243 CYS A N 1
ATOM 1961 C CA . CYS A 1 243 ? -8.438 7.723 12.859 1 94.81 243 CYS A CA 1
ATOM 1962 C C . CYS A 1 243 ? -7.148 7.031 13.281 1 94.81 243 CYS A C 1
ATOM 1964 O O . CYS A 1 243 ? -6.762 6.02 12.688 1 94.81 243 CYS A O 1
ATOM 1966 N N . GLU A 1 244 ? -6.488 7.543 14.359 1 94.44 244 GLU A N 1
ATOM 1967 C CA . GLU A 1 244 ? -5.191 7.004 14.766 1 94.44 244 GLU A CA 1
ATOM 1968 C C . GLU A 1 244 ? -5.328 6.105 15.992 1 94.44 244 GLU A C 1
ATOM 1970 O O . GLU A 1 244 ? -4.328 5.594 16.5 1 94.44 244 GLU A O 1
ATOM 1975 N N . GLN A 1 245 ? -6.449 5.875 16.406 1 91.31 245 GLN A N 1
ATOM 1976 C CA . GLN A 1 245 ? -6.695 5.254 17.703 1 91.31 245 GLN A CA 1
ATOM 1977 C C . GLN A 1 245 ? -6.098 3.852 17.766 1 91.31 245 GLN A C 1
ATOM 1979 O O . GLN A 1 245 ? -5.695 3.389 18.844 1 91.31 245 GLN A O 1
ATOM 1984 N N . TYR A 1 246 ? -5.977 3.234 16.656 1 87.44 246 TYR A N 1
ATOM 1985 C CA . TYR A 1 246 ? -5.516 1.852 16.688 1 87.44 246 TYR A CA 1
ATOM 1986 C C . TYR A 1 246 ? -4.148 1.718 16.031 1 87.44 246 TYR A C 1
ATOM 1988 O O . TYR A 1 246 ? -3.686 0.606 15.766 1 87.44 246 TYR A O 1
ATOM 1996 N N . THR A 1 247 ? -3.529 2.842 15.695 1 89.75 247 THR A N 1
ATOM 1997 C CA . THR A 1 247 ? -2.242 2.795 15.016 1 89.75 247 THR A CA 1
ATOM 1998 C C . THR A 1 247 ? -1.094 2.809 16.016 1 89.75 247 THR A C 1
ATOM 2000 O O . THR A 1 247 ? -1.126 3.561 17 1 89.75 247 THR A O 1
ATOM 2003 N N . MET B 1 1 ? 25.969 32.469 4.383 1 18.56 1 MET B N 1
ATOM 2004 C CA . MET B 1 1 ? 24.797 32.281 5.227 1 18.56 1 MET B CA 1
ATOM 2005 C C . MET B 1 1 ? 23.516 32.594 4.473 1 18.56 1 MET B C 1
ATOM 2007 O O . MET B 1 1 ? 23.25 33.781 4.188 1 18.56 1 MET B O 1
ATOM 2011 N N . VAL B 1 2 ? 23.109 31.922 3.465 1 24.31 2 VAL B N 1
ATOM 2012 C CA . VAL B 1 2 ? 21.969 32.25 2.617 1 24.31 2 VAL B CA 1
ATOM 2013 C C . VAL B 1 2 ? 20.734 32.469 3.48 1 24.31 2 VAL B C 1
ATOM 2015 O O . VAL B 1 2 ? 20.453 31.672 4.391 1 24.31 2 VAL B O 1
ATOM 2018 N N . GLN B 1 3 ? 20.312 33.656 3.715 1 26.41 3 GLN B N 1
ATOM 2019 C CA . GLN B 1 3 ? 19.062 33.969 4.426 1 26.41 3 GLN B CA 1
ATOM 2020 C C . GLN B 1 3 ? 17.922 33.094 3.941 1 26.41 3 GLN B C 1
ATOM 2022 O O . GLN B 1 3 ? 17.641 33.031 2.742 1 26.41 3 GLN B O 1
ATOM 2027 N N . PRO B 1 4 ? 17.562 32.062 4.594 1 33.47 4 PRO B N 1
ATOM 2028 C CA . PRO B 1 4 ? 16.406 31.312 4.105 1 33.47 4 PRO B CA 1
ATOM 2029 C C . PRO B 1 4 ? 15.266 32.219 3.652 1 33.47 4 PRO B C 1
ATOM 2031 O O . PRO B 1 4 ? 15.008 33.25 4.277 1 33.47 4 PRO B O 1
ATOM 2034 N N . ASP B 1 5 ? 15.086 32.5 2.449 1 32.31 5 ASP B N 1
ATOM 2035 C CA . ASP B 1 5 ? 14.078 33.406 1.902 1 32.31 5 ASP B CA 1
ATOM 2036 C C . ASP B 1 5 ? 12.82 33.406 2.764 1 32.31 5 ASP B C 1
ATOM 2038 O O . ASP B 1 5 ? 12.156 32.375 2.902 1 32.31 5 ASP B O 1
ATOM 2042 N N . GLN B 1 6 ? 12.672 34.156 3.842 1 36.09 6 GLN B N 1
ATOM 2043 C CA . GLN B 1 6 ? 11.602 34.531 4.754 1 36.09 6 GLN B CA 1
ATOM 2044 C C . GLN B 1 6 ? 10.25 34.531 4.047 1 36.09 6 GLN B C 1
ATOM 2046 O O . GLN B 1 6 ? 9.203 34.562 4.699 1 36.09 6 GLN B O 1
ATOM 2051 N N . GLU B 1 7 ? 10.164 34.938 2.844 1 39.09 7 GLU B N 1
ATOM 2052 C CA . GLU B 1 7 ? 8.93 35.25 2.117 1 39.09 7 GLU B CA 1
ATOM 2053 C C . GLU B 1 7 ? 8.117 33.969 1.865 1 39.09 7 GLU B C 1
ATOM 2055 O O . GLU B 1 7 ? 6.906 34.031 1.646 1 39.09 7 GLU B O 1
ATOM 2060 N N . HIS B 1 8 ? 8.703 32.844 1.637 1 40.75 8 HIS B N 1
ATOM 2061 C CA . HIS B 1 8 ? 7.906 31.734 1.129 1 40.75 8 HIS B CA 1
ATOM 2062 C C . HIS B 1 8 ? 7.547 30.766 2.246 1 40.75 8 HIS B C 1
ATOM 2064 O O . HIS B 1 8 ? 6.801 29.797 2.023 1 40.75 8 HIS B O 1
ATOM 2070 N N . PHE B 1 9 ? 8.398 30.578 3.293 1 46.22 9 PHE B N 1
ATOM 2071 C CA . PHE B 1 9 ? 7.977 29.438 4.09 1 46.22 9 PHE B CA 1
ATOM 2072 C C . PHE B 1 9 ? 6.961 29.859 5.145 1 46.22 9 PHE B C 1
ATOM 2074 O O . PHE B 1 9 ? 7.277 30.656 6.035 1 46.22 9 PHE B O 1
ATOM 2081 N N . PRO B 1 10 ? 5.691 29.781 4.863 1 55.16 10 PRO B N 1
ATOM 2082 C CA . PRO B 1 10 ? 4.68 29.984 5.902 1 55.16 10 PRO B CA 1
ATOM 2083 C C . PRO B 1 10 ? 5.004 29.25 7.199 1 55.16 10 PRO B C 1
ATOM 2085 O O . PRO B 1 10 ? 5.426 28.094 7.172 1 55.16 10 PRO B O 1
ATOM 2088 N N . PHE B 1 11 ? 5.133 30.016 8.227 1 65.69 11 PHE B N 1
ATOM 2089 C CA . PHE B 1 11 ? 5.586 29.516 9.523 1 65.69 11 PHE B CA 1
ATOM 2090 C C . PHE B 1 11 ? 4.465 28.781 10.242 1 65.69 11 PHE B C 1
ATOM 2092 O O . PHE B 1 11 ? 3.291 29.109 10.078 1 65.69 11 PHE B O 1
ATOM 2099 N N . PRO B 1 12 ? 4.812 27.625 10.789 1 79 12 PRO B N 1
ATOM 2100 C CA . PRO B 1 12 ? 3.887 26.969 11.719 1 79 12 PRO B CA 1
ATOM 2101 C C . PRO B 1 12 ? 3.602 27.828 12.953 1 79 12 PRO B C 1
ATOM 2103 O O . PRO B 1 12 ? 4.496 28.5 13.461 1 79 12 PRO B O 1
ATOM 2106 N N . GLY B 1 13 ? 2.359 28 13.328 1 79.94 13 GLY B N 1
ATOM 2107 C CA . GLY B 1 13 ? 1.954 28.688 14.539 1 79.94 13 GLY B CA 1
ATOM 2108 C C . GLY B 1 13 ? 0.994 27.891 15.391 1 79.94 13 GLY B C 1
ATOM 2109 O O . GLY B 1 13 ? 0.075 27.25 14.875 1 79.94 13 GLY B O 1
ATOM 2110 N N . VAL B 1 14 ? 1.223 27.922 16.688 1 83.38 14 VAL B N 1
ATOM 2111 C CA . VAL B 1 14 ? 0.317 27.281 17.625 1 83.38 14 VAL B CA 1
ATOM 2112 C C . VAL B 1 14 ? -1.023 28 17.641 1 83.38 14 VAL B C 1
ATOM 2114 O O . VAL B 1 14 ? -1.07 29.219 17.844 1 83.38 14 VAL B O 1
ATOM 2117 N N . ILE B 1 15 ? -2.09 27.234 17.484 1 81.5 15 ILE B N 1
ATOM 2118 C CA . ILE B 1 15 ? -3.406 27.859 17.469 1 81.5 15 ILE B CA 1
ATOM 2119 C C . ILE B 1 15 ? -4.211 27.391 18.672 1 81.5 15 ILE B C 1
ATOM 2121 O O . ILE B 1 15 ? -5.16 28.062 19.094 1 81.5 15 ILE B O 1
ATOM 2125 N N . ASN B 1 16 ? -3.893 26.25 19.203 1 84.12 16 ASN B N 1
ATOM 2126 C CA . ASN B 1 16 ? -4.562 25.703 20.375 1 84.12 16 ASN B CA 1
ATOM 2127 C C . ASN B 1 16 ? -3.564 25.344 21.469 1 84.12 16 ASN B C 1
ATOM 2129 O O . ASN B 1 16 ? -2.965 24.266 21.438 1 84.12 16 ASN B O 1
ATOM 2133 N N . PRO B 1 17 ? -3.404 26.203 22.469 1 82.19 17 PRO B N 1
ATOM 2134 C CA . PRO B 1 17 ? -2.389 26.016 23.5 1 82.19 17 PRO B CA 1
ATOM 2135 C C . PRO B 1 17 ? -2.775 24.953 24.516 1 82.19 17 PRO B C 1
ATOM 2137 O O . PRO B 1 17 ? -2.014 24.672 25.453 1 82.19 17 PRO B O 1
ATOM 2140 N N . ASN B 1 18 ? -3.986 24.359 24.312 1 83.75 18 ASN B N 1
ATOM 2141 C CA . ASN B 1 18 ? -4.395 23.297 25.219 1 83.75 18 ASN B CA 1
ATOM 2142 C C . ASN B 1 18 ? -3.721 21.969 24.859 1 83.75 18 ASN B C 1
ATOM 2144 O O . ASN B 1 18 ? -3.943 20.953 25.531 1 83.75 18 ASN B O 1
ATOM 2148 N N . HIS B 1 19 ? -2.928 22.047 23.844 1 90.62 19 HIS B N 1
ATOM 2149 C CA . HIS B 1 19 ? -2.195 20.859 23.438 1 90.62 19 HIS B CA 1
ATOM 2150 C C . HIS B 1 19 ? -0.698 21.016 23.656 1 90.62 19 HIS B C 1
ATOM 2152 O O . HIS B 1 19 ? -0.202 22.141 23.766 1 90.62 19 HIS B O 1
ATOM 2158 N N . CYS B 1 20 ? -0.077 19.875 23.797 1 94.12 20 CYS B N 1
ATOM 2159 C CA . CYS B 1 20 ? 1.38 19.828 23.828 1 94.12 20 CYS B CA 1
ATOM 2160 C C . CYS B 1 20 ? 1.915 18.828 22.812 1 94.12 20 CYS B C 1
ATOM 2162 O O . CYS B 1 20 ? 1.238 17.844 22.484 1 94.12 20 CYS B O 1
ATOM 2164 N N . VAL B 1 21 ? 3.023 19.047 22.328 1 93.69 21 VAL B N 1
ATOM 2165 C CA . VAL B 1 21 ? 3.605 18.234 21.266 1 93.69 21 VAL B CA 1
ATOM 2166 C C . VAL B 1 21 ? 3.742 16.781 21.734 1 93.69 21 VAL B C 1
ATOM 2168 O O . VAL B 1 21 ? 3.688 15.859 20.922 1 93.69 21 VAL B O 1
ATOM 2171 N N . GLU B 1 22 ? 3.859 16.531 23.016 1 96.12 22 GLU B N 1
ATOM 2172 C CA . GLU B 1 22 ? 4.043 15.203 23.594 1 96.12 22 GLU B CA 1
ATOM 2173 C C . GLU B 1 22 ? 2.859 14.297 23.281 1 96.12 22 GLU B C 1
ATOM 2175 O O . GLU B 1 22 ? 2.994 13.07 23.281 1 96.12 22 GLU B O 1
ATOM 2180 N N . GLU B 1 23 ? 1.753 14.945 22.984 1 96.25 23 GLU B N 1
ATOM 2181 C CA . GLU B 1 23 ? 0.551 14.18 22.672 1 96.25 23 GLU B CA 1
ATOM 2182 C C . GLU B 1 23 ? 0.727 13.375 21.375 1 96.25 23 GLU B C 1
ATOM 2184 O O . GLU B 1 23 ? 0.012 12.398 21.156 1 96.25 23 GLU B O 1
ATOM 2189 N N . TRP B 1 24 ? 1.754 13.711 20.531 1 97.38 24 TRP B N 1
ATOM 2190 C CA . TRP B 1 24 ? 1.927 13.055 19.25 1 97.38 24 TRP B CA 1
ATOM 2191 C C . TRP B 1 24 ? 3.205 12.219 19.234 1 97.38 24 TRP B C 1
ATOM 2193 O O . TRP B 1 24 ? 3.5 11.539 18.234 1 97.38 24 TRP B O 1
ATOM 2203 N N . ILE B 1 25 ? 3.93 12.258 20.312 1 97.69 25 ILE B N 1
ATOM 2204 C CA . ILE B 1 25 ? 5.152 11.461 20.375 1 97.69 25 ILE B CA 1
ATOM 2205 C C . ILE B 1 25 ? 4.801 9.977 20.469 1 97.69 25 ILE B C 1
ATOM 2207 O O . ILE B 1 25 ? 3.914 9.586 21.219 1 97.69 25 ILE B O 1
ATOM 2211 N N . ASP B 1 26 ? 5.383 9.195 19.672 1 97.19 26 ASP B N 1
ATOM 2212 C CA . ASP B 1 26 ? 5.23 7.746 19.625 1 97.19 26 ASP B CA 1
ATOM 2213 C C . ASP B 1 26 ? 6.574 7.047 19.828 1 97.19 26 ASP B C 1
ATOM 2215 O O . ASP B 1 26 ? 7.414 7.027 18.938 1 97.19 26 ASP B O 1
ATOM 2219 N N . ASP B 1 27 ? 6.754 6.402 20.906 1 96.88 27 ASP B N 1
ATOM 2220 C CA . ASP B 1 27 ? 8.047 5.852 21.297 1 96.88 27 ASP B CA 1
ATOM 2221 C C . ASP B 1 27 ? 8.375 4.594 20.5 1 96.88 27 ASP B C 1
ATOM 2223 O O . ASP B 1 27 ? 9.492 4.082 20.562 1 96.88 27 ASP B O 1
ATOM 2227 N N . ARG B 1 28 ? 7.469 4.188 19.75 1 97.81 28 ARG B N 1
ATOM 2228 C CA . ARG B 1 28 ? 7.695 2.98 18.953 1 97.81 28 ARG B CA 1
ATOM 2229 C C . ARG B 1 28 ? 8.547 3.283 17.719 1 97.81 28 ARG B C 1
ATOM 2231 O O . ARG B 1 28 ? 9.055 2.367 17.078 1 97.81 28 ARG B O 1
ATOM 2238 N N . VAL B 1 29 ? 8.703 4.551 17.406 1 98.5 29 VAL B N 1
ATOM 2239 C CA . VAL B 1 29 ? 9.422 4.914 16.188 1 98.5 29 VAL B CA 1
ATOM 2240 C C . VAL B 1 29 ? 10.422 6.031 16.5 1 98.5 29 VAL B C 1
ATOM 2242 O O . VAL B 1 29 ? 10.406 6.605 17.594 1 98.5 29 VAL B O 1
ATOM 2245 N N . HIS B 1 30 ? 11.234 6.344 15.523 1 98.75 30 HIS B N 1
ATOM 2246 C CA . HIS B 1 30 ? 12.281 7.34 15.703 1 98.75 30 HIS B CA 1
ATOM 2247 C C . HIS B 1 30 ? 11.977 8.617 14.93 1 98.75 30 HIS B C 1
ATOM 2249 O O . HIS B 1 30 ? 12.555 9.672 15.203 1 98.75 30 HIS B O 1
ATOM 2255 N N . VAL B 1 31 ? 11.148 8.5 13.906 1 98.75 31 VAL B N 1
ATOM 2256 C CA . VAL B 1 31 ? 10.805 9.633 13.055 1 98.75 31 VAL B CA 1
ATOM 2257 C C . VAL B 1 31 ? 9.289 9.727 12.906 1 98.75 31 VAL B C 1
ATOM 2259 O O . VAL B 1 31 ? 8.625 8.734 12.617 1 98.75 31 VAL B O 1
ATOM 2262 N N . LEU B 1 32 ? 8.742 10.891 13.148 1 98.62 32 LEU B N 1
ATOM 2263 C CA . LEU B 1 32 ? 7.32 11.164 12.977 1 98.62 32 LEU B CA 1
ATOM 2264 C C . LEU B 1 32 ? 7.098 12.156 11.844 1 98.62 32 LEU B C 1
ATOM 2266 O O . LEU B 1 32 ? 7.664 13.25 11.852 1 98.62 32 LEU B O 1
ATOM 2270 N N . LEU B 1 33 ? 6.375 11.719 10.875 1 98.31 33 LEU B N 1
ATOM 2271 C CA . LEU B 1 33 ? 5.98 12.523 9.719 1 98.31 33 LEU B CA 1
ATOM 2272 C C . LEU B 1 33 ? 4.461 12.617 9.609 1 98.31 33 LEU B C 1
ATOM 2274 O O . LEU B 1 33 ? 3.742 12.023 10.422 1 98.31 33 LEU B O 1
ATOM 2278 N N . TYR B 1 34 ? 3.959 13.398 8.648 1 96.81 34 TYR B N 1
ATOM 2279 C CA . TYR B 1 34 ? 2.518 13.5 8.461 1 96.81 34 TYR B CA 1
ATOM 2280 C C . TYR B 1 34 ? 2.182 13.805 7.004 1 96.81 34 TYR B C 1
ATOM 2282 O O . TYR B 1 34 ? 3.041 14.258 6.242 1 96.81 34 TYR B O 1
ATOM 2290 N N . GLU B 1 35 ? 0.973 13.531 6.637 1 95.44 35 GLU B N 1
ATOM 2291 C CA . GLU B 1 35 ? 0.471 13.781 5.289 1 95.44 35 GLU B CA 1
ATOM 2292 C C . GLU B 1 35 ? -0.3 15.102 5.223 1 95.44 35 GLU B C 1
ATOM 2294 O O . GLU B 1 35 ? -1.052 15.43 6.141 1 95.44 35 GLU B O 1
ATOM 2299 N N . ARG B 1 36 ? -0.123 15.68 4.129 1 91.25 36 ARG B N 1
ATOM 2300 C CA . ARG B 1 36 ? -0.903 16.875 3.857 1 91.25 36 ARG B CA 1
ATOM 2301 C C . ARG B 1 36 ? -2.297 16.531 3.352 1 91.25 36 ARG B C 1
ATOM 2303 O O . ARG B 1 36 ? -2.479 15.508 2.678 1 91.25 36 ARG B O 1
ATOM 2310 N N . PHE B 1 37 ? -3.143 17.406 3.619 1 83.75 37 PHE B N 1
ATOM 2311 C CA . PHE B 1 37 ? -4.531 17.109 3.295 1 83.75 37 PHE B CA 1
ATOM 2312 C C . PHE B 1 37 ? -4.781 17.266 1.798 1 83.75 37 PHE B C 1
ATOM 2314 O O . PHE B 1 37 ? -5.391 16.391 1.175 1 83.75 37 PHE B O 1
ATOM 2321 N N . PHE B 1 38 ? -4.293 18.266 1.114 1 78.94 38 PHE B N 1
ATOM 2322 C CA . PHE B 1 38 ? -4.805 18.672 -0.189 1 78.94 38 PHE B CA 1
ATOM 2323 C C . PHE B 1 38 ? -4.184 17.844 -1.3 1 78.94 38 PHE B C 1
ATOM 2325 O O . PHE B 1 38 ? -4.781 17.672 -2.365 1 78.94 38 PHE B O 1
ATOM 2332 N N . ASN B 1 39 ? -2.977 17.25 -1.132 1 86.62 39 ASN B N 1
ATOM 2333 C CA . ASN B 1 39 ? -2.354 16.531 -2.242 1 86.62 39 ASN B CA 1
ATOM 2334 C C . ASN B 1 39 ? -1.708 15.227 -1.78 1 86.62 39 ASN B C 1
ATOM 2336 O O . ASN B 1 39 ? -0.963 14.594 -2.533 1 86.62 39 ASN B O 1
ATOM 2340 N N . MET B 1 40 ? -1.849 14.859 -0.532 1 89.62 40 MET B N 1
ATOM 2341 C CA . MET B 1 40 ? -1.444 13.594 0.064 1 89.62 40 MET B CA 1
ATOM 2342 C C . MET B 1 40 ? 0.074 13.508 0.187 1 89.62 40 MET B C 1
ATOM 2344 O O . MET B 1 40 ? 0.623 12.43 0.431 1 89.62 40 MET B O 1
ATOM 2348 N N . GLU B 1 41 ? 0.739 14.648 0.086 1 94.94 41 GLU B N 1
ATOM 2349 C CA . GLU B 1 41 ? 2.188 14.672 0.27 1 94.94 41 GLU B CA 1
ATOM 2350 C C . GLU B 1 41 ? 2.564 14.352 1.714 1 94.94 41 GLU B C 1
ATOM 2352 O O . GLU B 1 41 ? 1.885 14.789 2.648 1 94.94 41 GLU B O 1
ATOM 2357 N N . ILE B 1 42 ? 3.582 13.594 1.822 1 96.62 42 ILE B N 1
ATOM 2358 C CA . ILE B 1 42 ? 4.285 13.625 3.102 1 96.62 42 ILE B CA 1
ATOM 2359 C C . ILE B 1 42 ? 5.004 14.961 3.262 1 96.62 42 ILE B C 1
ATOM 2361 O O . ILE B 1 42 ? 5.867 15.312 2.453 1 96.62 42 ILE B O 1
ATOM 2365 N N . SER B 1 43 ? 4.695 15.625 4.262 1 94.06 43 SER B N 1
ATOM 2366 C CA . SER B 1 43 ? 5.137 17.016 4.359 1 94.06 43 SER B CA 1
ATOM 2367 C C . SER B 1 43 ? 6.516 17.109 5.004 1 94.06 43 SER B C 1
ATOM 2369 O O . SER B 1 43 ? 6.777 16.469 6.023 1 94.06 43 SER B O 1
ATOM 2371 N N . ALA B 1 44 ? 7.242 17.922 4.406 1 92.06 44 ALA B N 1
ATOM 2372 C CA . ALA B 1 44 ? 8.555 18.234 4.957 1 92.06 44 ALA B CA 1
ATOM 2373 C C . ALA B 1 44 ? 8.492 19.453 5.879 1 92.06 44 ALA B C 1
ATOM 2375 O O . ALA B 1 44 ? 9.484 19.812 6.508 1 92.06 44 ALA B O 1
ATOM 2376 N N . ALA B 1 45 ? 7.312 20.047 5.992 1 87.88 45 ALA B N 1
ATOM 2377 C CA . ALA B 1 45 ? 7.176 21.328 6.699 1 87.88 45 ALA B CA 1
ATOM 2378 C C . ALA B 1 45 ? 7.449 21.156 8.188 1 87.88 45 ALA B C 1
ATOM 2380 O O . ALA B 1 45 ? 7.863 22.109 8.859 1 87.88 45 ALA B O 1
ATOM 2381 N N . SER B 1 46 ? 7.148 20.031 8.664 1 92.69 46 SER B N 1
ATOM 2382 C CA . SER B 1 46 ? 7.371 19.734 10.078 1 92.69 46 SER B CA 1
ATOM 2383 C C . SER B 1 46 ? 7.586 18.234 10.297 1 92.69 46 SER B C 1
ATOM 2385 O O . SER B 1 46 ? 7.004 17.406 9.586 1 92.69 46 SER B O 1
ATOM 2387 N N . TYR B 1 47 ? 8.438 17.938 11.211 1 96.31 47 TYR B N 1
ATOM 2388 C CA . TYR B 1 47 ? 8.711 16.562 11.609 1 96.31 47 TYR B CA 1
ATOM 2389 C C . TYR B 1 47 ? 9.25 16.5 13.031 1 96.31 47 TYR B C 1
ATOM 2391 O O . TYR B 1 47 ? 9.695 17.516 13.578 1 96.31 47 TYR B O 1
ATOM 2399 N N . MET B 1 48 ? 9.094 15.359 13.664 1 97.31 48 MET B N 1
ATOM 2400 C CA . MET B 1 48 ? 9.688 15.094 14.969 1 97.31 48 MET B CA 1
ATOM 2401 C C . MET B 1 48 ? 10.586 13.859 14.914 1 97.31 48 MET B C 1
ATOM 2403 O O . MET B 1 48 ? 10.266 12.883 14.234 1 97.31 48 MET B O 1
ATOM 2407 N N . VAL B 1 49 ? 11.695 13.953 15.602 1 97.75 49 VAL B N 1
ATOM 2408 C CA . VAL B 1 49 ? 12.594 12.812 15.617 1 97.75 49 VAL B CA 1
ATOM 2409 C C . VAL B 1 49 ? 13.07 12.555 17.047 1 97.75 49 VAL B C 1
ATOM 2411 O O . VAL B 1 49 ? 13.219 13.492 17.844 1 97.75 49 VAL B O 1
ATOM 2414 N N . HIS B 1 50 ? 13.195 11.312 17.328 1 96.94 50 HIS B N 1
ATOM 2415 C CA . HIS B 1 50 ? 13.945 10.906 18.516 1 96.94 50 HIS B CA 1
ATOM 2416 C C . HIS B 1 50 ? 15.445 10.984 18.266 1 96.94 50 HIS B C 1
ATOM 2418 O O . HIS B 1 50 ? 15.93 10.594 17.203 1 96.94 50 HIS B O 1
ATOM 2424 N N . ASN B 1 51 ? 16.125 11.555 19.281 1 96.56 51 ASN B N 1
ATOM 2425 C CA . ASN B 1 51 ? 17.578 11.633 19.141 1 96.56 51 ASN B CA 1
ATOM 2426 C C . ASN B 1 51 ? 18.219 10.25 19.188 1 96.56 51 ASN B C 1
ATOM 2428 O O . ASN B 1 51 ? 18.672 9.797 20.234 1 96.56 51 ASN B O 1
ATOM 2432 N N . SER B 1 52 ? 18.281 9.586 18.125 1 98 52 SER B N 1
ATOM 2433 C CA . SER B 1 52 ? 18.828 8.242 17.953 1 98 52 SER B CA 1
ATOM 2434 C C . SER B 1 52 ? 19.703 8.156 16.703 1 98 52 SER B C 1
ATOM 2436 O O . SER B 1 52 ? 19.656 9.047 15.844 1 98 52 SER B O 1
ATOM 2438 N N . LYS B 1 53 ? 20.5 7.176 16.641 1 98.38 53 LYS B N 1
ATOM 2439 C CA . LYS B 1 53 ? 21.328 6.961 15.469 1 98.38 53 LYS B CA 1
ATOM 2440 C C . LYS B 1 53 ? 20.484 6.812 14.211 1 98.38 53 LYS B C 1
ATOM 2442 O O . LYS B 1 53 ? 20.828 7.352 13.156 1 98.38 53 LYS B O 1
ATOM 2447 N N . PHE B 1 54 ? 19.391 6.16 14.25 1 98.5 54 PHE B N 1
ATOM 2448 C CA . PHE B 1 54 ? 18.516 5.98 13.109 1 98.5 54 PHE B CA 1
ATOM 2449 C C . PHE B 1 54 ? 18.016 7.324 12.594 1 98.5 54 PHE B C 1
ATOM 2451 O O . PHE B 1 54 ? 18.062 7.59 11.391 1 98.5 54 PHE B O 1
ATOM 2458 N N . ALA B 1 55 ? 17.531 8.102 13.492 1 98.38 55 ALA B N 1
ATOM 2459 C CA . ALA B 1 55 ? 16.969 9.391 13.102 1 98.38 55 ALA B CA 1
ATOM 2460 C C . ALA B 1 55 ? 18.031 10.289 12.484 1 98.38 55 ALA B C 1
ATOM 2462 O O . ALA B 1 55 ? 17.766 10.969 11.484 1 98.38 55 ALA B O 1
ATOM 2463 N N . ILE B 1 56 ? 19.172 10.258 13.047 1 97.81 56 ILE B N 1
ATOM 2464 C CA . ILE B 1 56 ? 20.266 11.055 12.516 1 97.81 56 ILE B CA 1
ATOM 2465 C C . ILE B 1 56 ? 20.594 10.602 11.102 1 97.81 56 ILE B C 1
ATOM 2467 O O . ILE B 1 56 ? 20.688 11.422 10.188 1 97.81 56 ILE B O 1
ATOM 2471 N N . ASP B 1 57 ? 20.766 9.32 10.938 1 97.62 57 ASP B N 1
ATOM 2472 C CA . ASP B 1 57 ? 21.047 8.766 9.617 1 97.62 57 ASP B CA 1
ATOM 2473 C C . ASP B 1 57 ? 19.938 9.102 8.625 1 97.62 57 ASP B C 1
ATOM 2475 O O . ASP B 1 57 ? 20.219 9.422 7.465 1 97.62 57 ASP B O 1
ATOM 2479 N N . PHE B 1 58 ? 18.719 9.016 9.062 1 98.25 58 PHE B N 1
ATOM 2480 C CA . PHE B 1 58 ? 17.578 9.336 8.227 1 98.25 58 PHE B CA 1
ATOM 2481 C C . PHE B 1 58 ? 17.641 10.789 7.754 1 98.25 58 PHE B C 1
ATOM 2483 O O . PHE B 1 58 ? 17.484 11.07 6.566 1 98.25 58 PHE B O 1
ATOM 2490 N N . LEU B 1 59 ? 17.844 11.703 8.688 1 97.31 59 LEU B N 1
ATOM 2491 C CA . LEU B 1 59 ? 17.875 13.133 8.375 1 97.31 59 LEU B CA 1
ATOM 2492 C C . LEU B 1 59 ? 19.047 13.461 7.449 1 97.31 59 LEU B C 1
ATOM 2494 O O . LEU B 1 59 ? 18.891 14.234 6.504 1 97.31 59 LEU B O 1
ATOM 2498 N N . ILE B 1 60 ? 20.188 12.852 7.727 1 96.12 60 ILE B N 1
ATOM 2499 C CA . ILE B 1 60 ? 21.344 13.078 6.871 1 96.12 60 ILE B CA 1
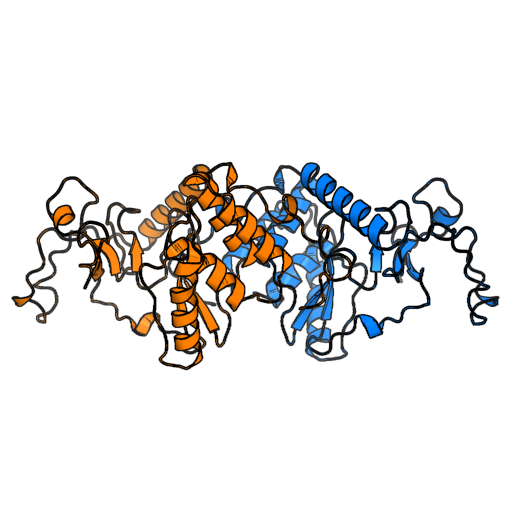ATOM 2500 C C . ILE B 1 60 ? 21.078 12.523 5.473 1 96.12 60 ILE B C 1
ATOM 2502 O O . ILE B 1 60 ? 21.375 13.18 4.469 1 96.12 60 ILE B O 1
ATOM 2506 N N . GLY B 1 61 ? 20.5 11.312 5.43 1 94.75 61 GLY B N 1
ATOM 2507 C CA . GLY B 1 61 ? 20.125 10.742 4.148 1 94.75 61 GLY B CA 1
ATOM 2508 C C . GLY B 1 61 ? 19.141 11.594 3.379 1 94.75 61 GLY B C 1
ATOM 2509 O O . GLY B 1 61 ? 19.281 11.781 2.17 1 94.75 61 GLY B O 1
ATOM 2510 N N . TRP B 1 62 ? 18.188 12.094 4.094 1 95.81 62 TRP B N 1
ATOM 2511 C CA . TRP B 1 62 ? 17.203 12.992 3.488 1 95.81 62 TRP B CA 1
ATOM 2512 C C . TRP B 1 62 ? 17.859 14.258 2.965 1 95.81 62 TRP B C 1
ATOM 2514 O O . TRP B 1 62 ? 17.656 14.648 1.815 1 95.81 62 TRP B O 1
ATOM 2524 N N . ALA B 1 63 ? 18.672 14.867 3.73 1 92.56 63 ALA B N 1
ATOM 2525 C CA . ALA B 1 63 ? 19.375 16.078 3.336 1 92.56 63 ALA B CA 1
ATOM 2526 C C . ALA B 1 63 ? 20.234 15.844 2.102 1 92.56 63 ALA B C 1
ATOM 2528 O O . ALA B 1 63 ? 20.266 16.672 1.189 1 92.56 63 ALA B O 1
ATOM 2529 N N . ASN B 1 64 ? 20.844 14.711 2.062 1 91.81 64 ASN B N 1
ATOM 2530 C CA . ASN B 1 64 ? 21.75 14.391 0.969 1 91.81 64 ASN B CA 1
ATOM 2531 C C . ASN B 1 64 ? 21 14.148 -0.336 1 91.81 64 ASN B C 1
ATOM 2533 O O . ASN B 1 64 ? 21.578 14.258 -1.42 1 91.81 64 ASN B O 1
ATOM 2537 N N . ARG B 1 65 ? 19.812 13.828 -0.219 1 89.31 65 ARG B N 1
ATOM 2538 C CA . ARG B 1 65 ? 19.031 13.578 -1.429 1 89.31 65 ARG B CA 1
ATOM 2539 C C . ARG B 1 65 ? 18.812 14.867 -2.213 1 89.31 65 ARG B C 1
ATOM 2541 O O . ARG B 1 65 ? 18.469 14.828 -3.396 1 89.31 65 ARG B O 1
ATOM 2548 N N . GLU B 1 66 ? 19 15.945 -1.563 1 83.12 66 GLU B N 1
ATOM 2549 C CA . GLU B 1 66 ? 18.922 17.219 -2.271 1 83.12 66 GLU B CA 1
ATOM 2550 C C . GLU B 1 66 ? 19.891 17.25 -3.459 1 83.12 66 GLU B C 1
ATOM 2552 O O . GLU B 1 66 ? 19.609 17.891 -4.469 1 83.12 66 GLU B O 1
ATOM 2557 N N . PHE B 1 67 ? 20.859 16.469 -3.367 1 84.25 67 PHE B N 1
ATOM 2558 C CA . PHE B 1 67 ? 21.891 16.469 -4.414 1 84.25 67 PHE B CA 1
ATOM 2559 C C . PHE B 1 67 ? 21.484 15.531 -5.551 1 84.25 67 PHE B C 1
ATOM 2561 O O . PHE B 1 67 ? 22.188 15.445 -6.562 1 84.25 67 PHE B O 1
ATOM 2568 N N . THR B 1 68 ? 20.406 14.891 -5.391 1 80.56 68 THR B N 1
ATOM 2569 C CA . THR B 1 68 ? 19.906 14.008 -6.445 1 80.56 68 THR B CA 1
ATOM 2570 C C . THR B 1 68 ? 18.781 14.672 -7.219 1 80.56 68 THR B C 1
ATOM 2572 O O . THR B 1 68 ? 18.156 14.047 -8.086 1 80.56 68 THR B O 1
ATOM 2575 N N . LEU B 1 69 ? 18.5 15.844 -6.797 1 84 69 LEU B N 1
ATOM 2576 C CA . LEU B 1 69 ? 17.438 16.562 -7.504 1 84 69 LEU B CA 1
ATOM 2577 C C . LEU B 1 69 ? 17.766 16.703 -8.984 1 84 69 LEU B C 1
ATOM 2579 O O . LEU B 1 69 ? 18.938 16.781 -9.359 1 84 69 LEU B O 1
ATOM 2583 N N . HIS B 1 70 ? 16.734 16.641 -9.75 1 86.81 70 HIS B N 1
ATOM 2584 C CA . HIS B 1 70 ? 16.859 16.797 -11.195 1 86.81 70 HIS B CA 1
ATOM 2585 C C . HIS B 1 70 ? 16.203 18.094 -11.656 1 86.81 70 HIS B C 1
ATOM 2587 O O . HIS B 1 70 ? 15.625 18.828 -10.859 1 86.81 70 HIS B O 1
ATOM 2593 N N . ASP B 1 71 ? 16.266 18.344 -12.953 1 85.19 71 ASP B N 1
ATOM 2594 C CA . ASP B 1 71 ? 15.914 19.656 -13.477 1 85.19 71 ASP B CA 1
ATOM 2595 C C . ASP B 1 71 ? 14.406 19.766 -13.695 1 85.19 71 ASP B C 1
ATOM 2597 O O . ASP B 1 71 ? 13.875 20.875 -13.852 1 85.19 71 ASP B O 1
ATOM 2601 N N . ASN B 1 72 ? 13.711 18.734 -13.625 1 88.81 72 ASN B N 1
ATOM 2602 C CA . ASN B 1 72 ? 12.258 18.75 -13.812 1 88.81 72 ASN B CA 1
ATOM 2603 C C . ASN B 1 72 ? 11.531 19.188 -12.547 1 88.81 72 ASN B C 1
ATOM 2605 O O . ASN B 1 72 ? 12.148 19.734 -11.625 1 88.81 72 ASN B O 1
ATOM 2609 N N . TRP B 1 73 ? 10.281 19.141 -12.555 1 89.88 73 TRP B N 1
ATOM 2610 C CA . TRP B 1 73 ? 9.5 19.438 -11.359 1 89.88 73 TRP B CA 1
ATOM 2611 C C . TRP B 1 73 ? 9.773 18.406 -10.266 1 89.88 73 TRP B C 1
ATOM 2613 O O . TRP B 1 73 ? 9.602 17.203 -10.477 1 89.88 73 TRP B O 1
ATOM 2623 N N . THR B 1 74 ? 10.203 18.781 -9.109 1 88.12 74 THR B N 1
ATOM 2624 C CA . THR B 1 74 ? 10.703 17.828 -8.133 1 88.12 74 THR B CA 1
ATOM 2625 C C . THR B 1 74 ? 9.883 17.875 -6.852 1 88.12 74 THR B C 1
ATOM 2627 O O . THR B 1 74 ? 9.93 16.953 -6.043 1 88.12 74 THR B O 1
ATOM 2630 N N . GLY B 1 75 ? 9.133 18.953 -6.602 1 87.44 75 GLY B N 1
ATOM 2631 C CA . GLY B 1 75 ? 8.492 19.156 -5.312 1 87.44 75 GLY B CA 1
ATOM 2632 C C . GLY B 1 75 ? 9.477 19.469 -4.199 1 87.44 75 GLY B C 1
ATOM 2633 O O . GLY B 1 75 ? 9.125 19.422 -3.02 1 87.44 75 GLY B O 1
ATOM 2634 N N . SER B 1 76 ? 10.734 19.688 -4.598 1 85.56 76 SER B N 1
ATOM 2635 C CA . SER B 1 76 ? 11.805 20.125 -3.715 1 85.56 76 SER B CA 1
ATOM 2636 C C . SER B 1 76 ? 11.961 19.188 -2.52 1 85.56 76 SER B C 1
ATOM 2638 O O . SER B 1 76 ? 12.078 17.969 -2.688 1 85.56 76 SER B O 1
ATOM 2640 N N . ASP B 1 77 ? 11.867 19.766 -1.363 1 83.81 77 ASP B N 1
ATOM 2641 C CA . ASP B 1 77 ? 12.141 19.016 -0.146 1 83.81 77 ASP B CA 1
ATOM 2642 C C . ASP B 1 77 ? 11.094 17.922 0.075 1 83.81 77 ASP B C 1
ATOM 2644 O O . ASP B 1 77 ? 11.414 16.812 0.507 1 83.81 77 ASP B O 1
ATOM 2648 N N . ASN B 1 78 ? 9.828 18.266 -0.275 1 88.88 78 ASN B N 1
ATOM 2649 C CA . ASN B 1 78 ? 8.789 17.25 -0.157 1 88.88 78 ASN B CA 1
ATOM 2650 C C . ASN B 1 78 ? 9.016 16.094 -1.124 1 88.88 78 ASN B C 1
ATOM 2652 O O . ASN B 1 78 ? 8.828 14.938 -0.762 1 88.88 78 ASN B O 1
ATOM 2656 N N . GLY B 1 79 ? 9.414 16.5 -2.346 1 91.62 79 GLY B N 1
ATOM 2657 C CA . GLY B 1 79 ? 9.609 15.477 -3.365 1 91.62 79 GLY B CA 1
ATOM 2658 C C . GLY B 1 79 ? 10.664 14.453 -2.992 1 91.62 79 GLY B C 1
ATOM 2659 O O . GLY B 1 79 ? 10.422 13.25 -3.066 1 91.62 79 GLY B O 1
ATOM 2660 N N . VAL B 1 80 ? 11.773 14.875 -2.547 1 93.5 80 VAL B N 1
ATOM 2661 C CA . VAL B 1 80 ? 12.867 13.969 -2.205 1 93.5 80 VAL B CA 1
ATOM 2662 C C . VAL B 1 80 ? 12.484 13.141 -0.981 1 93.5 80 VAL B C 1
ATOM 2664 O O . VAL B 1 80 ? 12.898 11.984 -0.854 1 93.5 80 VAL B O 1
ATOM 2667 N N . LEU B 1 81 ? 11.727 13.711 -0.071 1 96.44 81 LEU B N 1
ATOM 2668 C CA . LEU B 1 81 ? 11.297 13.016 1.137 1 96.44 81 LEU B CA 1
ATOM 2669 C C . LEU B 1 81 ? 10.5 11.766 0.786 1 96.44 81 LEU B C 1
ATOM 2671 O O . LEU B 1 81 ? 10.648 10.727 1.433 1 96.44 81 LEU B O 1
ATOM 2675 N N . HIS B 1 82 ? 9.68 11.828 -0.253 1 97.06 82 HIS B N 1
ATOM 2676 C CA . HIS B 1 82 ? 8.836 10.703 -0.634 1 97.06 82 HIS B CA 1
ATOM 2677 C C . HIS B 1 82 ? 9.672 9.477 -0.976 1 97.06 82 HIS B C 1
ATOM 2679 O O . HIS B 1 82 ? 9.453 8.391 -0.429 1 97.06 82 HIS B O 1
ATOM 2685 N N . LEU B 1 83 ? 10.586 9.664 -1.807 1 95.88 83 LEU B N 1
ATOM 2686 C CA . LEU B 1 83 ? 11.422 8.523 -2.186 1 95.88 83 LEU B CA 1
ATOM 2687 C C . LEU B 1 83 ? 12.289 8.07 -1.013 1 95.88 83 LEU B C 1
ATOM 2689 O O . LEU B 1 83 ? 12.539 6.875 -0.85 1 95.88 83 LEU B O 1
ATOM 2693 N N . HIS B 1 84 ? 12.75 8.977 -0.24 1 97.38 84 HIS B N 1
ATOM 2694 C CA . HIS B 1 84 ? 13.547 8.648 0.935 1 97.38 84 HIS B CA 1
ATOM 2695 C C . HIS B 1 84 ? 12.766 7.773 1.908 1 97.38 84 HIS B C 1
ATOM 2697 O O . HIS B 1 84 ? 13.297 6.793 2.436 1 97.38 84 HIS B O 1
ATOM 2703 N N . VAL B 1 85 ? 11.539 8.133 2.131 1 98.31 85 VAL B N 1
ATOM 2704 C CA . VAL B 1 85 ? 10.672 7.344 2.998 1 98.31 85 VAL B CA 1
ATOM 2705 C C . VAL B 1 85 ? 10.453 5.957 2.395 1 98.31 85 VAL B C 1
ATOM 2707 O O . VAL B 1 85 ? 10.586 4.945 3.084 1 98.31 85 VAL B O 1
ATOM 2710 N N . LEU B 1 86 ? 10.148 5.945 1.13 1 97.56 86 LEU B N 1
ATOM 2711 C CA . LEU B 1 86 ? 9.914 4.672 0.457 1 97.56 86 LEU B CA 1
ATOM 2712 C C . LEU B 1 86 ? 11.125 3.754 0.589 1 97.56 86 LEU B C 1
ATOM 2714 O O . LEU B 1 86 ? 10.984 2.584 0.95 1 97.56 86 LEU B O 1
ATOM 2718 N N . ASP B 1 87 ? 12.289 4.266 0.377 1 96.69 87 ASP B N 1
ATOM 2719 C CA . ASP B 1 87 ? 13.539 3.51 0.484 1 96.69 87 ASP B CA 1
ATOM 2720 C C . ASP B 1 87 ? 13.75 2.998 1.907 1 96.69 87 ASP B C 1
ATOM 2722 O O . ASP B 1 87 ? 14.344 1.938 2.109 1 96.69 87 ASP B O 1
ATOM 2726 N N . THR B 1 88 ? 13.289 3.754 2.799 1 98.06 88 THR B N 1
ATOM 2727 C CA . THR B 1 88 ? 13.531 3.453 4.207 1 98.06 88 THR B CA 1
ATOM 2728 C C . THR B 1 88 ? 12.555 2.391 4.707 1 98.06 88 THR B C 1
ATOM 2730 O O . THR B 1 88 ? 12.945 1.463 5.414 1 98.06 88 THR B O 1
ATOM 2733 N N . VAL B 1 89 ? 11.281 2.453 4.316 1 97.69 89 VAL B N 1
ATOM 2734 C CA . VAL B 1 89 ? 10.281 1.644 5 1 97.69 89 VAL B CA 1
ATOM 2735 C C . VAL B 1 89 ? 10.008 0.373 4.195 1 97.69 89 VAL B C 1
ATOM 2737 O O . VAL B 1 89 ? 9.539 -0.628 4.746 1 97.69 89 VAL B O 1
ATOM 2740 N N . ILE B 1 90 ? 10.266 0.362 2.867 1 96.94 90 ILE B N 1
ATOM 2741 C CA . ILE B 1 90 ? 10.078 -0.855 2.084 1 96.94 90 ILE B CA 1
ATOM 2742 C C . ILE B 1 90 ? 11.266 -1.04 1.136 1 96.94 90 ILE B C 1
ATOM 2744 O O . ILE B 1 90 ? 11.078 -1.136 -0.08 1 96.94 90 ILE B O 1
ATOM 2748 N N . PRO B 1 91 ? 12.406 -1.188 1.646 1 96.19 91 PRO B N 1
ATOM 2749 C CA . PRO B 1 91 ? 13.609 -1.26 0.817 1 96.19 91 PRO B CA 1
ATOM 2750 C C . PRO B 1 91 ? 13.602 -2.451 -0.137 1 96.19 91 PRO B C 1
ATOM 2752 O O . PRO B 1 91 ? 14.25 -2.414 -1.185 1 96.19 91 PRO B O 1
ATOM 2755 N N . ASP B 1 92 ? 12.812 -3.459 0.132 1 94.62 92 ASP B N 1
ATOM 2756 C CA . ASP B 1 92 ? 12.844 -4.684 -0.662 1 94.62 92 ASP B CA 1
ATOM 2757 C C . ASP B 1 92 ? 11.906 -4.586 -1.861 1 94.62 92 ASP B C 1
ATOM 2759 O O . ASP B 1 92 ? 11.922 -5.449 -2.742 1 94.62 92 ASP B O 1
ATOM 2763 N N . ALA B 1 93 ? 11.086 -3.561 -1.866 1 95.88 93 ALA B N 1
ATOM 2764 C CA . ALA B 1 93 ? 10.203 -3.336 -3.008 1 95.88 93 ALA B CA 1
ATOM 2765 C C . ALA B 1 93 ? 10.922 -2.584 -4.121 1 95.88 93 ALA B C 1
ATOM 27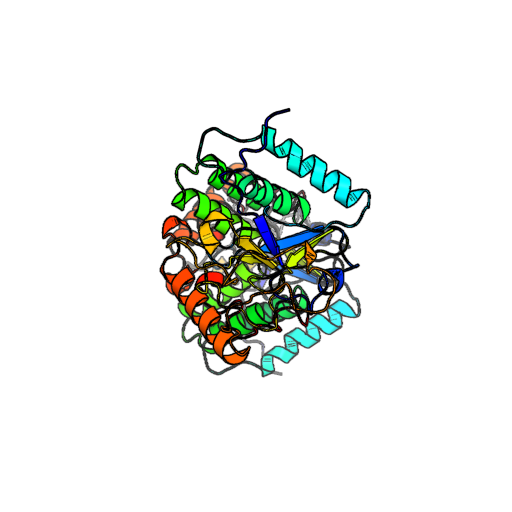67 O O . ALA B 1 93 ? 10.5 -1.496 -4.52 1 95.88 93 ALA B O 1
ATOM 2768 N N . VAL B 1 94 ? 11.875 -3.191 -4.676 1 96.44 94 VAL B N 1
ATOM 2769 C CA . VAL B 1 94 ? 12.836 -2.549 -5.562 1 96.44 94 VAL B CA 1
ATOM 2770 C C . VAL B 1 94 ? 12.125 -2.041 -6.816 1 96.44 94 VAL B C 1
ATOM 2772 O O . VAL B 1 94 ? 12.281 -0.88 -7.199 1 96.44 94 VAL B O 1
ATOM 2775 N N . GLN B 1 95 ? 11.367 -2.865 -7.414 1 96.38 95 GLN B N 1
ATOM 2776 C CA . GLN B 1 95 ? 10.711 -2.473 -8.656 1 96.38 95 GLN B CA 1
ATOM 2777 C C . GLN B 1 95 ? 9.742 -1.318 -8.43 1 96.38 95 GLN B C 1
ATOM 2779 O O . GLN B 1 95 ? 9.656 -0.399 -9.242 1 96.38 95 GLN B O 1
ATOM 2784 N N . ALA B 1 96 ? 8.953 -1.38 -7.34 1 96.69 96 ALA B N 1
ATOM 2785 C CA . ALA B 1 96 ? 8.031 -0.292 -7.027 1 96.69 96 ALA B CA 1
ATOM 2786 C C . ALA B 1 96 ? 8.781 1.018 -6.805 1 96.69 96 ALA B C 1
ATOM 2788 O O . ALA B 1 96 ? 8.344 2.074 -7.27 1 96.69 96 ALA B O 1
ATOM 2789 N N . ARG B 1 97 ? 9.906 0.934 -6.113 1 97.06 97 ARG B N 1
ATOM 2790 C CA . ARG B 1 97 ? 10.719 2.117 -5.859 1 97.06 97 ARG B CA 1
ATOM 2791 C C . ARG B 1 97 ? 11.273 2.691 -7.16 1 97.06 97 ARG B C 1
ATOM 2793 O O . ARG B 1 97 ? 11.227 3.904 -7.379 1 97.06 97 ARG B O 1
ATOM 2800 N N . GLU B 1 98 ? 11.719 1.825 -8.008 1 97.25 98 GLU B N 1
ATOM 2801 C CA . GLU B 1 98 ? 12.227 2.254 -9.305 1 97.25 98 GLU B CA 1
ATOM 2802 C C . GLU B 1 98 ? 11.117 2.875 -10.156 1 97.25 98 GLU B C 1
ATOM 2804 O O . GLU B 1 98 ? 11.352 3.848 -10.875 1 97.25 98 GLU B O 1
ATOM 2809 N N . ASN B 1 99 ? 9.969 2.279 -10.094 1 98.06 99 ASN B N 1
ATOM 2810 C CA . ASN B 1 99 ? 8.828 2.834 -10.812 1 98.06 99 ASN B CA 1
ATOM 2811 C C . ASN B 1 99 ? 8.523 4.262 -10.367 1 98.06 99 ASN B C 1
ATOM 2813 O O . ASN B 1 99 ? 8.375 5.156 -11.203 1 98.06 99 ASN B O 1
ATOM 2817 N N . CYS B 1 100 ? 8.461 4.465 -9.062 1 98.06 100 CYS B N 1
ATOM 2818 C CA . CYS B 1 100 ? 8.133 5.785 -8.539 1 98.06 100 CYS B CA 1
ATOM 2819 C C . CYS B 1 100 ? 9.234 6.789 -8.844 1 98.06 100 CYS B C 1
ATOM 2821 O O . CYS B 1 100 ? 8.969 7.957 -9.117 1 98.06 100 CYS B O 1
ATOM 2823 N N . ASP B 1 101 ? 10.469 6.332 -8.781 1 96.94 101 ASP B N 1
ATOM 2824 C CA . ASP B 1 101 ? 11.578 7.188 -9.188 1 96.94 101 ASP B CA 1
ATOM 2825 C C . ASP B 1 101 ? 11.438 7.613 -10.648 1 96.94 101 ASP B C 1
ATOM 2827 O O . ASP B 1 101 ? 11.664 8.781 -10.984 1 96.94 101 ASP B O 1
ATOM 2831 N N . THR B 1 102 ? 11.086 6.684 -11.477 1 97.38 102 THR B N 1
ATOM 2832 C CA . THR B 1 102 ? 10.891 6.977 -12.891 1 97.38 102 THR B CA 1
ATOM 2833 C C . THR B 1 102 ? 9.789 8.016 -13.078 1 97.38 102 THR B C 1
ATOM 2835 O O . THR B 1 102 ? 9.945 8.961 -13.852 1 97.38 102 THR B O 1
ATOM 2838 N N . VAL B 1 103 ? 8.672 7.844 -12.375 1 97.81 103 VAL B N 1
ATOM 2839 C CA . VAL B 1 103 ? 7.578 8.805 -12.461 1 97.81 103 VAL B CA 1
ATOM 2840 C C . VAL B 1 103 ? 8.055 10.18 -12.008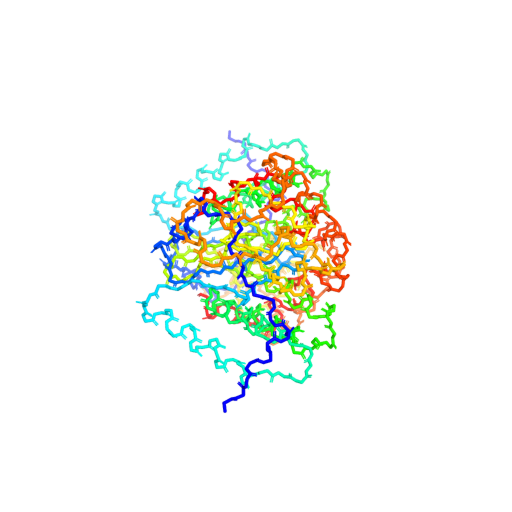 1 97.81 103 VAL B C 1
ATOM 2842 O O . VAL B 1 103 ? 7.746 11.188 -12.641 1 97.81 103 VAL B O 1
ATOM 2845 N N . TRP B 1 104 ? 8.859 10.227 -10.945 1 97 104 TRP B N 1
ATOM 2846 C CA . TRP B 1 104 ? 9.375 11.469 -10.391 1 97 104 TRP B CA 1
ATOM 2847 C C . TRP B 1 104 ? 10.289 12.172 -11.383 1 97 104 TRP B C 1
ATOM 2849 O O . TRP B 1 104 ? 10.125 13.367 -11.648 1 97 104 TRP B O 1
ATOM 2859 N N . ARG B 1 105 ? 11.18 11.43 -11.938 1 96.25 105 ARG B N 1
ATOM 2860 C CA . ARG B 1 105 ? 12.18 12 -12.836 1 96.25 105 ARG B CA 1
ATOM 2861 C C . ARG B 1 105 ? 11.539 12.5 -14.125 1 96.25 105 ARG B C 1
ATOM 2863 O O . ARG B 1 105 ? 12.094 13.367 -14.797 1 96.25 105 ARG B O 1
ATOM 2870 N N . ASN B 1 106 ? 10.398 12 -14.445 1 96.31 106 ASN B N 1
ATOM 2871 C CA . ASN B 1 106 ? 9.719 12.398 -15.672 1 96.31 106 ASN B CA 1
ATOM 2872 C C . ASN B 1 106 ? 8.672 13.477 -15.406 1 96.31 106 ASN B C 1
ATOM 2874 O O . ASN B 1 106 ? 7.949 13.883 -16.312 1 96.31 106 ASN B O 1
ATOM 2878 N N . ALA B 1 107 ? 8.531 13.906 -14.117 1 96.81 107 ALA B N 1
ATOM 2879 C CA . ALA B 1 107 ? 7.562 14.945 -13.797 1 96.81 107 ALA B CA 1
ATOM 2880 C C . ALA B 1 107 ? 7.977 16.281 -14.398 1 96.81 107 ALA B C 1
ATOM 2882 O O . ALA B 1 107 ? 9.094 16.75 -14.18 1 96.81 107 ALA B O 1
ATOM 2883 N N . THR B 1 108 ? 7.062 16.906 -15.102 1 95.88 108 THR B N 1
ATOM 2884 C CA . THR B 1 108 ? 7.395 18.141 -15.805 1 95.88 108 THR B CA 1
ATOM 2885 C C . THR B 1 108 ? 6.582 19.297 -15.258 1 95.88 108 THR B C 1
ATOM 2887 O O . THR B 1 108 ? 6.867 20.469 -15.555 1 95.88 108 THR B O 1
ATOM 2890 N N . ASP B 1 109 ? 5.566 19.062 -14.531 1 95.81 109 ASP B N 1
ATOM 2891 C CA . ASP B 1 109 ? 4.691 20.062 -13.938 1 95.81 109 ASP B CA 1
ATOM 2892 C C . ASP B 1 109 ? 4.082 19.562 -12.625 1 95.81 109 ASP B C 1
ATOM 2894 O O . ASP B 1 109 ? 4.406 18.469 -12.164 1 95.81 109 ASP B O 1
ATOM 2898 N N . TYR B 1 110 ? 3.25 20.344 -11.984 1 94.75 110 TYR B N 1
ATOM 2899 C CA . TYR B 1 110 ? 2.635 20 -10.711 1 94.75 110 TYR B CA 1
ATOM 2900 C C . TYR B 1 110 ? 1.802 18.734 -10.82 1 94.75 110 TYR B C 1
ATOM 2902 O O . TYR B 1 110 ? 1.874 17.859 -9.953 1 94.75 110 TYR B O 1
ATOM 2910 N N . GLU B 1 111 ? 1.014 18.641 -11.891 1 96.94 111 GLU B N 1
ATOM 2911 C CA . GLU B 1 111 ? 0.123 17.5 -12.031 1 96.94 111 GLU B CA 1
ATOM 2912 C C . GLU B 1 111 ? 0.914 16.203 -12.156 1 96.94 111 GLU B C 1
ATOM 2914 O O . GLU B 1 111 ? 0.58 15.195 -11.523 1 96.94 111 GLU B O 1
ATOM 2919 N N . SER B 1 112 ? 1.966 16.203 -12.953 1 97.19 112 SER B N 1
ATOM 2920 C CA . SER B 1 112 ? 2.795 15.008 -13.102 1 97.19 112 SER B CA 1
ATOM 2921 C C . SER B 1 112 ? 3.611 14.75 -11.836 1 97.19 112 SER B C 1
ATOM 2923 O O . SER B 1 112 ? 3.939 13.602 -11.523 1 97.19 112 SER B O 1
ATOM 2925 N N . TYR B 1 113 ? 3.908 15.75 -11.086 1 97.12 113 TYR B N 1
ATOM 2926 C CA . TYR B 1 113 ? 4.523 15.562 -9.781 1 97.12 113 TYR B CA 1
ATOM 2927 C C . TYR B 1 113 ? 3.564 14.875 -8.812 1 97.12 113 TYR B C 1
ATOM 2929 O O . TYR B 1 113 ? 3.965 13.992 -8.055 1 97.12 113 TYR B O 1
ATOM 2937 N N . ILE B 1 114 ? 2.287 15.25 -8.891 1 97.31 114 ILE B N 1
ATOM 2938 C CA . ILE B 1 114 ? 1.295 14.625 -8.023 1 97.31 114 ILE B CA 1
ATOM 2939 C C . ILE B 1 114 ? 1.135 13.156 -8.398 1 97.31 114 ILE B C 1
ATOM 2941 O O . ILE B 1 114 ? 0.854 12.32 -7.535 1 97.31 114 ILE B O 1
ATOM 2945 N N . ALA B 1 115 ? 1.397 12.773 -9.633 1 98.25 115 ALA B N 1
ATOM 2946 C CA . ALA B 1 115 ? 1.421 11.359 -10.008 1 98.25 115 ALA B CA 1
ATOM 2947 C C . ALA B 1 115 ? 2.512 10.609 -9.25 1 98.25 115 ALA B C 1
ATOM 2949 O O . ALA B 1 115 ? 2.307 9.469 -8.82 1 98.25 115 ALA B O 1
ATOM 2950 N N . TYR B 1 116 ? 3.635 11.328 -9.133 1 98.06 116 TYR B N 1
ATOM 2951 C CA . TYR B 1 116 ? 4.727 10.773 -8.344 1 98.06 116 TYR B CA 1
ATOM 2952 C C . TYR B 1 116 ? 4.312 10.602 -6.887 1 98.06 116 TYR B C 1
ATOM 2954 O O . TYR B 1 116 ? 4.555 9.555 -6.285 1 98.06 116 TYR B O 1
ATOM 2962 N N . VAL B 1 117 ? 3.621 11.516 -6.301 1 97.88 117 VAL B N 1
ATOM 2963 C CA . VAL B 1 117 ? 3.111 11.43 -4.934 1 97.88 117 VAL B CA 1
ATOM 2964 C C . VAL B 1 117 ? 2.15 10.25 -4.812 1 97.88 117 VAL B C 1
ATOM 2966 O O . VAL B 1 117 ? 2.24 9.461 -3.869 1 97.88 117 VAL B O 1
ATOM 2969 N N . SER B 1 118 ? 1.312 10.102 -5.82 1 97.69 118 SER B N 1
ATOM 2970 C CA . SER B 1 118 ? 0.354 9.008 -5.848 1 97.69 118 SER B CA 1
ATOM 2971 C C . SER B 1 118 ? 1.062 7.656 -5.938 1 97.69 118 SER B C 1
ATOM 2973 O O . SER B 1 118 ? 0.649 6.691 -5.297 1 97.69 118 SER B O 1
ATOM 2975 N N . CYS B 1 119 ? 2.088 7.602 -6.738 1 98.38 119 CYS B N 1
ATOM 2976 C CA . CYS B 1 119 ? 2.869 6.379 -6.875 1 98.38 119 CYS B CA 1
ATOM 2977 C C . CYS B 1 119 ? 3.422 5.93 -5.523 1 98.38 119 CYS B C 1
ATOM 2979 O O . CYS B 1 119 ? 3.271 4.77 -5.145 1 98.38 119 CYS B O 1
ATOM 2981 N N . VAL B 1 120 ? 4.004 6.848 -4.812 1 98.25 120 VAL B N 1
ATOM 2982 C CA . VAL B 1 120 ? 4.602 6.543 -3.52 1 98.25 120 VAL B CA 1
ATOM 2983 C C . VAL B 1 120 ? 3.514 6.152 -2.523 1 98.25 120 VAL B C 1
ATOM 2985 O O . VAL B 1 120 ? 3.662 5.18 -1.779 1 98.25 120 VAL B O 1
ATOM 2988 N N . LYS B 1 121 ? 2.436 6.879 -2.535 1 97.25 121 LYS B N 1
ATOM 2989 C CA . LYS B 1 121 ? 1.323 6.582 -1.637 1 97.25 121 LYS B CA 1
ATOM 2990 C C . LYS B 1 121 ? 0.794 5.168 -1.866 1 97.25 121 LYS B C 1
ATOM 2992 O O . LYS B 1 121 ? 0.524 4.438 -0.911 1 97.25 121 LYS B O 1
ATOM 2997 N N . GLN B 1 122 ? 0.67 4.801 -3.08 1 97.81 122 GLN B N 1
ATOM 2998 C CA . GLN B 1 122 ? 0.169 3.471 -3.406 1 97.81 122 GLN B CA 1
ATOM 2999 C C . GLN B 1 122 ? 1.18 2.395 -3.023 1 97.81 122 GLN B C 1
ATOM 3001 O O . GLN B 1 122 ? 0.799 1.308 -2.582 1 97.81 122 GLN B O 1
ATOM 3006 N N . ALA B 1 123 ? 2.445 2.695 -3.162 1 98.25 123 ALA B N 1
ATOM 3007 C CA . ALA B 1 123 ? 3.475 1.73 -2.785 1 98.25 123 ALA B CA 1
ATOM 3008 C C . ALA B 1 123 ? 3.48 1.494 -1.277 1 98.25 123 ALA B C 1
ATOM 3010 O O . ALA B 1 123 ? 3.59 0.353 -0.822 1 98.25 123 ALA B O 1
ATOM 3011 N N . ILE B 1 124 ? 3.305 2.531 -0.52 1 97.69 124 ILE B N 1
ATOM 3012 C CA . ILE B 1 124 ? 3.348 2.416 0.934 1 97.69 124 ILE B CA 1
ATOM 3013 C C . ILE B 1 124 ? 2.057 1.775 1.439 1 97.69 124 ILE B C 1
ATOM 3015 O O . ILE B 1 124 ? 2.053 1.113 2.48 1 97.69 124 ILE B O 1
ATOM 3019 N N . GLY B 1 125 ? 0.949 2.016 0.728 1 97.38 125 GLY B N 1
ATOM 3020 C CA . GLY B 1 125 ? -0.335 1.461 1.125 1 97.38 125 GLY B CA 1
ATOM 3021 C C . GLY B 1 125 ? -0.924 2.135 2.35 1 97.38 125 GLY B C 1
ATOM 3022 O O . GLY B 1 125 ? -0.733 3.336 2.557 1 97.38 125 GLY B O 1
ATOM 3023 N N . ALA B 1 126 ? -1.654 1.353 3.121 1 97.62 126 ALA B N 1
ATOM 3024 C CA . ALA B 1 126 ? -2.398 1.904 4.25 1 97.62 126 ALA B CA 1
ATOM 3025 C C . ALA B 1 126 ? -1.581 1.833 5.535 1 97.62 126 ALA B C 1
ATOM 3027 O O . ALA B 1 126 ? -2.018 2.311 6.586 1 97.62 126 ALA B O 1
ATOM 3028 N N . THR B 1 127 ? -0.42 1.286 5.465 1 97 127 THR B N 1
ATOM 3029 C CA . THR B 1 127 ? 0.448 1.226 6.637 1 97 127 THR B CA 1
ATOM 3030 C C . THR B 1 127 ? 0.89 2.625 7.055 1 97 127 THR B C 1
ATOM 3032 O O . THR B 1 127 ? 1.232 3.453 6.207 1 97 127 THR B O 1
ATOM 3035 N N . ARG B 1 128 ? 0.902 2.807 8.352 1 97.38 128 ARG B N 1
ATOM 3036 C CA . ARG B 1 128 ? 1.266 4.129 8.852 1 97.38 128 ARG B CA 1
ATOM 3037 C C . ARG B 1 128 ? 2.398 4.035 9.875 1 97.38 128 ARG B C 1
ATOM 3039 O O . ARG B 1 128 ? 3.008 5.047 10.227 1 97.38 128 ARG B O 1
ATOM 3046 N N . LEU B 1 129 ? 2.652 2.877 10.305 1 97.62 129 LEU B N 1
ATOM 3047 C CA . LEU B 1 129 ? 3.643 2.688 11.359 1 97.62 129 LEU B CA 1
ATOM 3048 C C . LEU B 1 129 ? 4.621 1.578 10.992 1 97.62 129 LEU B C 1
ATOM 3050 O O . LEU B 1 129 ? 4.211 0.454 10.695 1 97.62 129 LEU B O 1
ATOM 3054 N N . TRP B 1 130 ? 5.828 1.842 10.906 1 97.12 130 TRP B N 1
ATOM 3055 C CA . TRP B 1 130 ? 6.941 0.908 10.781 1 97.12 130 TRP B CA 1
ATOM 3056 C C . TRP B 1 130 ? 7.801 0.92 12.047 1 97.12 130 TRP B C 1
ATOM 3058 O O . TRP B 1 130 ? 8.695 1.759 12.188 1 97.12 130 TRP B O 1
ATOM 3068 N N . PRO B 1 131 ? 7.535 0.003 12.945 1 96.56 131 PRO B N 1
ATOM 3069 C CA . PRO B 1 131 ? 8.211 0.029 14.242 1 96.56 131 PRO B CA 1
ATOM 3070 C C . PRO B 1 131 ? 9.727 0.135 14.125 1 96.56 131 PRO B C 1
ATOM 3072 O O . PRO B 1 131 ? 10.328 -0.522 13.273 1 96.56 131 PRO B O 1
ATOM 3075 N N . GLY B 1 132 ? 10.305 0.981 14.984 1 97.56 132 GLY B N 1
ATOM 3076 C CA . GLY B 1 132 ? 11.742 1.198 15.016 1 97.56 132 GLY B CA 1
ATOM 3077 C C . GLY B 1 132 ? 12.227 2.117 13.906 1 97.56 132 GLY B C 1
ATOM 3078 O O . GLY B 1 132 ? 13.43 2.328 13.758 1 97.56 132 GLY B O 1
ATOM 3079 N N . LYS B 1 133 ? 11.266 2.66 13.172 1 98.12 133 LYS B N 1
ATOM 3080 C CA . LYS B 1 133 ? 11.672 3.514 12.062 1 98.12 133 LYS B CA 1
ATOM 3081 C C . LYS B 1 133 ? 10.812 4.777 12 1 98.12 133 LYS B C 1
ATOM 3083 O O . LYS B 1 133 ? 11.109 5.77 12.664 1 98.12 133 LYS B O 1
ATOM 3088 N N . ILE B 1 134 ? 9.625 4.637 11.328 1 98.62 134 ILE B N 1
ATOM 3089 C CA . ILE B 1 134 ? 8.883 5.836 10.961 1 98.62 134 ILE B CA 1
ATOM 3090 C C . ILE B 1 134 ? 7.395 5.637 11.258 1 98.62 134 ILE B C 1
ATOM 3092 O O . ILE B 1 134 ? 6.863 4.543 11.078 1 98.62 134 ILE B O 1
ATOM 3096 N N . ARG B 1 135 ? 6.746 6.656 11.688 1 98.44 135 ARG B N 1
ATOM 3097 C CA . ARG B 1 135 ? 5.293 6.781 11.664 1 98.44 135 ARG B CA 1
ATOM 3098 C C . ARG B 1 135 ? 4.863 7.973 10.812 1 98.44 135 ARG B C 1
ATOM 3100 O O . ARG B 1 135 ? 5.488 9.039 10.859 1 98.44 135 ARG B O 1
ATOM 3107 N N . ILE B 1 136 ? 3.852 7.789 10.047 1 98.31 136 ILE B N 1
ATOM 3108 C CA . ILE B 1 136 ? 3.252 8.867 9.266 1 98.31 136 ILE B CA 1
ATOM 3109 C C . ILE B 1 136 ? 1.814 9.102 9.727 1 98.31 136 ILE B C 1
ATOM 3111 O O . ILE B 1 136 ? 0.949 8.242 9.531 1 98.31 136 ILE B O 1
ATOM 3115 N N . TYR B 1 137 ? 1.562 10.219 10.32 1 97.75 137 TYR B N 1
ATOM 3116 C CA . TYR B 1 137 ? 0.207 10.555 10.734 1 97.75 137 TYR B CA 1
ATOM 3117 C C . TYR B 1 137 ? -0.677 10.852 9.531 1 97.75 137 TYR B C 1
ATOM 3119 O O . TYR B 1 137 ? -0.233 11.484 8.57 1 97.75 137 TYR B O 1
ATOM 3127 N N . ARG B 1 138 ? -1.892 10.438 9.68 1 96.06 138 ARG B N 1
ATOM 3128 C CA . ARG B 1 138 ? -2.879 10.703 8.641 1 96.06 138 ARG B CA 1
ATOM 3129 C C . ARG B 1 138 ? -3.189 12.195 8.555 1 96.06 138 ARG B C 1
ATOM 3131 O O . ARG B 1 138 ? -2.898 12.953 9.484 1 96.06 138 ARG B O 1
ATOM 3138 N N . ARG B 1 139 ? -3.787 12.477 7.504 1 93.12 139 ARG B N 1
ATOM 3139 C CA . ARG B 1 139 ? -4.211 13.852 7.273 1 93.12 139 ARG B CA 1
ATOM 3140 C C . ARG B 1 139 ? -5.02 14.383 8.453 1 93.12 139 ARG B C 1
ATOM 3142 O O . ARG B 1 139 ? -5.898 13.695 8.969 1 93.12 139 ARG B O 1
ATOM 3149 N N . ALA B 1 140 ? -4.633 15.531 8.906 1 92.25 140 ALA B N 1
ATOM 3150 C CA . ALA B 1 140 ? -5.348 16.297 9.914 1 92.25 140 ALA B CA 1
ATOM 3151 C C . ALA B 1 140 ? -5.125 15.727 11.312 1 92.25 140 ALA B C 1
ATOM 3153 O O . ALA B 1 140 ? -5.68 16.219 12.289 1 92.25 140 ALA B O 1
ATOM 3154 N N . HIS B 1 141 ? -4.246 14.711 11.422 1 95.31 141 HIS B N 1
ATOM 3155 C CA . HIS B 1 141 ? -4.148 14.062 12.727 1 95.31 141 HIS B CA 1
ATOM 3156 C C . HIS B 1 141 ? -2.801 14.336 13.375 1 95.31 141 HIS B C 1
ATOM 3158 O O . HIS B 1 141 ? -2.588 13.992 14.539 1 95.31 141 HIS B O 1
ATOM 3164 N N . ALA B 1 142 ? -1.916 14.93 12.641 1 96.31 142 ALA B N 1
ATOM 3165 C CA . ALA B 1 142 ? -0.62 15.297 13.211 1 96.31 142 ALA B CA 1
ATOM 3166 C C . ALA B 1 142 ? -0.728 16.562 14.055 1 96.31 142 ALA B C 1
ATOM 3168 O O . ALA B 1 142 ? -1.817 17.109 14.227 1 96.31 142 ALA B O 1
ATOM 3169 N N . TRP B 1 143 ? 0.323 16.969 14.656 1 96.44 143 TRP B N 1
ATOM 3170 C CA . TRP B 1 143 ? 0.397 18.141 15.516 1 96.44 143 TRP B CA 1
ATOM 3171 C C . TRP B 1 143 ? 0.224 19.422 14.695 1 96.44 143 TRP B C 1
ATOM 3173 O O . TRP B 1 143 ? 0.043 20.5 15.258 1 96.44 143 TRP B O 1
ATOM 3183 N N . ILE B 1 144 ? 0.24 19.234 13.375 1 93.25 144 ILE B N 1
ATOM 3184 C CA . ILE B 1 144 ? 0.202 20.391 12.484 1 93.25 144 ILE B CA 1
ATOM 3185 C C . ILE B 1 144 ? -0.637 20.062 11.25 1 93.25 144 ILE B C 1
ATOM 3187 O O . ILE B 1 144 ? -0.68 18.906 10.812 1 93.25 144 ILE B O 1
ATOM 3191 N N . ARG B 1 145 ? -1.336 21.016 10.695 1 89.44 145 ARG B N 1
ATOM 3192 C CA . ARG B 1 145 ? -1.988 20.906 9.398 1 89.44 145 ARG B CA 1
ATOM 3193 C C . ARG B 1 145 ? -2.076 22.266 8.711 1 89.44 145 ARG B C 1
ATOM 3195 O O . ARG B 1 145 ? -1.854 23.297 9.344 1 89.44 145 ARG B O 1
ATOM 3202 N N . ASP B 1 146 ? -2.432 22.125 7.441 1 82.75 146 ASP B N 1
ATOM 3203 C CA . ASP B 1 146 ? -2.658 23.359 6.691 1 82.75 146 ASP B CA 1
ATOM 3204 C C . ASP B 1 146 ? -3.953 24.031 7.133 1 82.75 146 ASP B C 1
ATOM 3206 O O . ASP B 1 146 ? -5.008 23.406 7.184 1 82.75 146 ASP B O 1
ATOM 3210 N N . GLY B 1 147 ? -3.885 25.328 7.398 1 78.5 147 GLY B N 1
ATOM 3211 C CA . GLY B 1 147 ? -5.043 26.078 7.859 1 78.5 147 GLY B CA 1
ATOM 3212 C C . GLY B 1 147 ? -5.98 26.484 6.734 1 78.5 147 GLY B C 1
ATOM 3213 O O . GLY B 1 147 ? -7.184 26.625 6.945 1 78.5 147 GLY B O 1
ATOM 3214 N N . PHE B 1 148 ? -5.469 26.656 5.543 1 74.75 148 PHE B N 1
ATOM 3215 C CA . PHE B 1 148 ? -6.238 27.203 4.434 1 74.75 148 PHE B CA 1
ATOM 3216 C C . PHE B 1 148 ? -7.355 26.25 4.027 1 74.75 148 PHE B C 1
ATOM 3218 O O . PHE B 1 148 ? -8.367 26.672 3.459 1 74.75 148 PHE B O 1
ATOM 3225 N N . LEU B 1 149 ? -7.262 25.031 4.352 1 73.56 149 LEU B N 1
ATOM 3226 C CA . LEU B 1 149 ? -8.227 24.016 3.951 1 73.56 149 LEU B CA 1
ATOM 3227 C C . LEU B 1 149 ? -9.602 24.297 4.555 1 73.56 149 LEU B C 1
ATOM 3229 O O . LEU B 1 149 ? -10.625 23.938 3.969 1 73.56 149 LEU B O 1
ATOM 3233 N N . THR B 1 150 ? -9.547 24.953 5.668 1 77.5 150 THR B N 1
ATOM 3234 C CA . THR B 1 150 ? -10.797 25.203 6.383 1 77.5 150 THR B CA 1
ATOM 3235 C C . THR B 1 150 ? -11.039 26.703 6.543 1 77.5 150 THR B C 1
ATOM 3237 O O . THR B 1 150 ? -11.711 27.125 7.477 1 77.5 150 THR B O 1
ATOM 3240 N N . ASN B 1 151 ? -10.414 27.391 5.762 1 75.06 151 ASN B N 1
ATOM 3241 C CA . ASN B 1 151 ? -10.508 28.828 5.898 1 75.06 151 ASN B CA 1
ATOM 3242 C C . ASN B 1 151 ? -10.109 29.297 7.297 1 75.06 151 ASN B C 1
ATOM 3244 O O . ASN B 1 151 ? -10.789 30.125 7.898 1 75.06 151 ASN B O 1
ATOM 3248 N N . SER B 1 152 ? -9.234 28.516 7.883 1 74.31 152 SER B N 1
ATOM 3249 C CA . SER B 1 152 ? -8.594 28.797 9.164 1 74.31 152 SER B CA 1
ATOM 3250 C C . SER B 1 152 ? -9.531 28.5 10.328 1 74.31 152 SER B C 1
ATOM 3252 O O . SER B 1 152 ? -9.273 28.922 11.461 1 74.31 152 SER B O 1
ATOM 3254 N N . GLU B 1 153 ? -10.602 27.859 9.922 1 79.06 153 GLU B N 1
ATOM 3255 C CA . GLU B 1 153 ? -11.391 27.297 11.016 1 79.06 153 GLU B CA 1
ATOM 3256 C C . GLU B 1 153 ? -10.656 26.141 11.688 1 79.06 153 GLU B C 1
ATOM 3258 O O . GLU B 1 153 ? -9.945 25.375 11.031 1 79.06 153 GLU B O 1
ATOM 3263 N N . TRP B 1 154 ? -10.82 26.094 13 1 82.88 154 TRP B N 1
ATOM 3264 C CA . TRP B 1 154 ? -10.125 25.031 13.727 1 82.88 154 TRP B CA 1
ATOM 3265 C C . TRP B 1 154 ? -11.047 24.375 14.742 1 82.88 154 TRP B C 1
ATOM 3267 O O . TRP B 1 154 ? -12.117 24.891 15.047 1 82.88 154 TRP B O 1
ATOM 3277 N N . CYS B 1 155 ? -10.711 23.219 15.086 1 87.06 155 CYS B N 1
ATOM 3278 C CA . CYS B 1 155 ? -11.453 22.484 16.094 1 87.06 155 CYS B CA 1
ATOM 3279 C C . CYS B 1 155 ? -10.555 22.141 17.297 1 87.06 155 CYS B C 1
ATOM 3281 O O . CYS B 1 155 ? -9.375 22.5 17.297 1 87.06 155 CYS B O 1
ATOM 3283 N N . ASP B 1 156 ? -11.102 21.484 18.25 1 86.25 156 ASP B N 1
ATOM 3284 C CA . ASP B 1 156 ? -10.406 21.203 19.5 1 86.25 156 ASP B CA 1
ATOM 3285 C C . ASP B 1 156 ? -9.219 20.266 19.266 1 86.25 156 ASP B C 1
ATOM 3287 O O . ASP B 1 156 ? -8.242 20.297 20.016 1 86.25 156 ASP B O 1
ATOM 3291 N N . ALA B 1 157 ? -9.242 19.578 18.203 1 89.81 157 ALA B N 1
ATOM 3292 C CA . ALA B 1 157 ? -8.18 18.594 17.953 1 89.81 157 ALA B CA 1
ATOM 3293 C C . ALA B 1 157 ? -6.961 19.266 17.344 1 89.81 157 ALA B C 1
ATOM 3295 O O . ALA B 1 157 ? -5.879 18.672 17.281 1 89.81 157 ALA B O 1
ATOM 3296 N N . ASP B 1 158 ? -7.133 20.469 16.922 1 89.69 158 ASP B N 1
ATOM 3297 C CA . ASP B 1 158 ? -6.043 21.172 16.234 1 89.69 158 ASP B CA 1
ATOM 3298 C C . ASP B 1 158 ? -5.023 21.703 17.25 1 89.69 158 ASP B C 1
ATOM 3300 O O . ASP B 1 158 ? -5.375 22.047 18.375 1 89.69 158 ASP B O 1
ATOM 3304 N N . PHE B 1 159 ? -3.781 21.797 16.781 1 91 159 PHE B N 1
ATOM 3305 C CA . PHE B 1 159 ? -2.725 22.344 17.625 1 91 159 PHE B CA 1
ATOM 3306 C C . PHE B 1 159 ? -1.956 23.438 16.875 1 91 159 PHE B C 1
ATOM 3308 O O . PHE B 1 159 ? -2 24.609 17.266 1 91 159 PHE B O 1
ATOM 3315 N N . ILE B 1 160 ? -1.333 23.031 15.773 1 89.94 160 ILE B N 1
ATOM 3316 C CA . ILE B 1 160 ? -0.502 23.953 15.008 1 89.94 160 ILE B CA 1
ATOM 3317 C C . ILE B 1 160 ? -1.048 24.078 13.586 1 89.94 160 ILE B C 1
ATOM 3319 O O . ILE B 1 160 ? -1.438 23.078 12.977 1 89.94 160 ILE B O 1
ATOM 3323 N N . PHE B 1 161 ? -1.088 25.281 13.094 1 86.94 161 PHE B N 1
ATOM 3324 C CA . PHE B 1 161 ? -1.367 25.5 11.68 1 86.94 161 PHE B CA 1
ATOM 3325 C C . PHE B 1 161 ? -0.088 25.828 10.922 1 86.94 161 PHE B C 1
ATOM 3327 O O . PHE B 1 161 ? 0.763 26.562 11.422 1 86.94 161 PHE B O 1
ATOM 3334 N N . HIS B 1 162 ? -0.025 25.234 9.828 1 82.94 162 HIS B N 1
ATOM 3335 C CA . HIS B 1 162 ? 0.981 25.609 8.844 1 82.94 162 HIS B CA 1
ATOM 3336 C C . HIS B 1 162 ? 0.487 26.766 7.965 1 82.94 162 HIS B C 1
ATOM 3338 O O . HIS B 1 162 ? -0.688 26.797 7.598 1 82.94 162 HIS B O 1
ATOM 3344 N N . GLY B 1 163 ? 1.434 27.734 7.59 1 69.75 163 GLY B N 1
ATOM 3345 C CA . GLY B 1 163 ? 1.133 28.797 6.652 1 69.75 163 GLY B CA 1
ATOM 3346 C C . GLY B 1 163 ? 0.703 30.094 7.336 1 69.75 163 GLY B C 1
ATOM 3347 O O . GLY B 1 163 ? 0.023 30.922 6.734 1 69.75 163 GLY B O 1
ATOM 3348 N N . MET B 1 164 ? 0.972 30.188 8.586 1 63.53 164 MET B N 1
ATOM 3349 C CA . MET B 1 164 ? 0.645 31.438 9.258 1 63.53 164 MET B CA 1
ATOM 3350 C C . MET B 1 164 ? 1.678 32.5 8.938 1 63.53 164 MET B C 1
ATOM 3352 O O . MET B 1 164 ? 2.865 32.344 9.219 1 63.53 164 MET B O 1
ATOM 3356 N N . LYS B 1 165 ? 1.385 33.281 7.895 1 56.88 165 LYS B N 1
ATOM 3357 C CA . LYS B 1 165 ? 2.256 34.375 7.551 1 56.88 165 LYS B CA 1
ATOM 3358 C C . LYS B 1 165 ? 1.699 35.719 8.094 1 56.88 165 LYS B C 1
ATOM 3360 O O . LYS B 1 165 ? 0.483 35.875 8.211 1 56.88 165 LYS B O 1
ATOM 3365 N N . ALA B 1 166 ? 2.631 36.5 8.711 1 52.75 166 ALA B N 1
ATOM 3366 C CA . ALA B 1 166 ? 2.273 37.781 9.273 1 52.75 166 ALA B CA 1
ATOM 3367 C C . ALA B 1 166 ? 1.3 38.531 8.367 1 52.75 166 ALA B C 1
ATOM 3369 O O . ALA B 1 166 ? 0.341 39.156 8.836 1 52.75 166 ALA B O 1
ATOM 3370 N N . ASP B 1 167 ? 1.713 38.562 7.176 1 49.56 167 ASP B N 1
ATOM 3371 C CA . ASP B 1 167 ? 0.919 39.375 6.254 1 49.56 167 ASP B CA 1
ATOM 3372 C C . ASP B 1 167 ? -0.5 38.812 6.129 1 49.56 167 ASP B C 1
ATOM 3374 O O . ASP B 1 167 ? -1.405 39.531 5.676 1 49.56 167 ASP B O 1
ATOM 3378 N N . ASN B 1 168 ? -0.728 37.594 6.5 1 53.19 168 ASN B N 1
ATOM 3379 C CA . ASN B 1 168 ? -2.053 37 6.316 1 53.19 168 ASN B CA 1
ATOM 3380 C C . ASN B 1 168 ? -2.975 37.312 7.492 1 53.19 168 ASN B C 1
ATOM 3382 O O . ASN B 1 168 ? -4.168 37.031 7.445 1 53.19 168 ASN B O 1
ATOM 3386 N N . ILE B 1 169 ? -2.486 37.781 8.609 1 50.56 169 ILE B N 1
ATOM 3387 C CA . ILE B 1 169 ? -3.311 38.188 9.742 1 50.56 169 ILE B CA 1
ATOM 3388 C C . ILE B 1 169 ? -4.109 39.438 9.375 1 50.56 169 ILE B C 1
ATOM 3390 O O . ILE B 1 169 ? -5.258 39.594 9.789 1 50.56 169 ILE B O 1
ATOM 3394 N N . THR B 1 170 ? -3.463 40.219 8.609 1 45.31 170 THR B N 1
ATOM 3395 C CA . THR B 1 170 ? -4.125 41.5 8.289 1 45.31 170 THR B CA 1
ATOM 3396 C C . THR B 1 170 ? -4.668 41.469 6.863 1 45.31 170 THR B C 1
ATOM 3398 O O . THR B 1 170 ? -5.438 42.344 6.473 1 45.31 170 THR B O 1
ATOM 3401 N N . GLY B 1 171 ? -4.211 40.594 6.027 1 48.91 171 GLY B N 1
ATOM 3402 C CA . GLY B 1 171 ? -4.539 40.75 4.621 1 48.91 171 GLY B CA 1
ATOM 3403 C C . GLY B 1 171 ? -5.574 39.75 4.129 1 48.91 171 GLY B C 1
ATOM 3404 O O . GLY B 1 171 ? -6.051 38.906 4.898 1 48.91 171 GLY B O 1
ATOM 3405 N N . ASP B 1 172 ? -6.203 40 2.955 1 47 172 ASP B N 1
ATOM 3406 C CA . ASP B 1 172 ? -7.258 39.375 2.178 1 47 172 ASP B CA 1
ATOM 3407 C C . ASP B 1 172 ? -6.953 37.875 1.953 1 47 172 ASP B C 1
ATOM 3409 O O . ASP B 1 172 ? -7.699 37.188 1.265 1 47 172 ASP B O 1
ATOM 3413 N N . SER B 1 173 ? -5.758 37.5 2.254 1 48.19 173 SER B N 1
ATOM 3414 C CA . SER B 1 173 ? -5.445 36.156 1.831 1 48.19 173 SER B CA 1
ATOM 3415 C C . SER B 1 173 ? -6.008 35.125 2.809 1 48.19 173 SER B C 1
ATOM 3417 O O . SER B 1 173 ? -6.812 35.469 3.68 1 48.19 173 SER B O 1
ATOM 3419 N N . TRP B 1 174 ? -5.355 33.906 3.045 1 53.69 174 TRP B N 1
ATOM 3420 C CA . TRP B 1 174 ? -5.902 32.844 3.891 1 53.69 174 TRP B CA 1
ATOM 3421 C C . TRP B 1 174 ? -6.102 33.344 5.32 1 53.69 174 TRP B C 1
ATOM 3423 O O . TRP B 1 174 ? -5.254 34.062 5.859 1 53.69 174 TRP B O 1
ATOM 3433 N N . GLY B 1 175 ? -7.266 33.656 5.688 1 56.47 175 GLY B N 1
ATOM 3434 C CA . GLY B 1 175 ? -7.613 34.188 6.996 1 56.47 175 GLY B CA 1
ATOM 3435 C C . GLY B 1 175 ? -6.852 33.531 8.133 1 56.47 175 GLY B C 1
ATOM 3436 O O . GLY B 1 175 ? -6.445 32.375 8.016 1 56.47 175 GLY B O 1
ATOM 3437 N N . THR B 1 176 ? -6.113 34.281 8.859 1 63.62 176 THR B N 1
ATOM 3438 C CA . THR B 1 176 ? -5.414 33.781 10.039 1 63.62 176 THR B CA 1
ATOM 3439 C C . THR B 1 176 ? -6.398 33.5 11.172 1 63.62 176 THR B C 1
ATOM 3441 O O . THR B 1 176 ? -7.523 34 11.164 1 63.62 176 THR B O 1
ATOM 3444 N N . VAL B 1 177 ? -6.047 32.594 12.023 1 70.44 177 VAL B N 1
ATOM 3445 C CA . VAL B 1 177 ? -6.859 32.219 13.172 1 70.44 177 VAL B CA 1
ATOM 3446 C C . VAL B 1 177 ? -6.859 33.344 14.195 1 70.44 177 VAL B C 1
ATOM 3448 O O . VAL B 1 177 ? -7.715 33.375 15.086 1 70.44 177 VAL B O 1
ATOM 3451 N N . PHE B 1 178 ? -5.988 34.375 13.898 1 71.44 178 PHE B N 1
ATOM 3452 C CA . PHE B 1 178 ? -5.855 35.438 14.883 1 71.44 178 PHE B CA 1
ATOM 3453 C C . PHE B 1 178 ? -6.496 36.719 14.375 1 71.44 178 PHE B C 1
ATOM 3455 O O . PHE B 1 178 ? -6.387 37.062 13.195 1 71.44 178 PHE B O 1
ATOM 3462 N N . SER B 1 179 ? -7.219 37.281 15.227 1 69.75 179 SER B N 1
ATOM 3463 C CA . SER B 1 179 ? -7.824 38.562 14.891 1 69.75 179 SER B CA 1
ATOM 3464 C C . SER B 1 179 ? -6.816 39.688 15 1 69.75 179 SER B C 1
ATOM 3466 O O . SER B 1 179 ? -7.02 40.781 14.445 1 69.75 179 SER B O 1
ATOM 3468 N N . LYS B 1 180 ? -5.855 39.469 15.805 1 67.81 180 LYS B N 1
ATOM 3469 C CA . LYS B 1 180 ? -4.766 40.438 15.977 1 67.81 180 LYS B CA 1
ATOM 3470 C C . LYS B 1 180 ? -3.434 39.719 16.172 1 67.81 180 LYS B C 1
ATOM 3472 O O . LYS B 1 180 ? -3.406 38.531 16.531 1 67.81 180 LYS B O 1
ATOM 3477 N N . MET B 1 181 ? -2.369 40.406 15.875 1 66 181 MET B N 1
ATOM 3478 C CA . MET B 1 181 ? -1.044 39.844 16.094 1 66 181 MET B CA 1
ATOM 3479 C C . MET B 1 181 ? -0.827 39.531 17.562 1 66 181 MET B C 1
ATOM 3481 O O . MET B 1 181 ? -1.107 40.344 18.438 1 66 181 MET B O 1
ATOM 3485 N N . PRO B 1 182 ? -0.419 38.25 17.75 1 66.44 182 PRO B N 1
ATOM 3486 C CA . PRO B 1 182 ? -0.141 37.938 19.141 1 66.44 182 PRO B CA 1
ATOM 3487 C C . PRO B 1 182 ? 0.926 38.812 19.766 1 66.44 182 PRO B C 1
ATOM 3489 O O . PRO B 1 182 ? 1.898 39.188 19.094 1 66.44 182 PRO B O 1
ATOM 3492 N N . ASP B 1 183 ? 0.605 39.344 20.969 1 64.94 183 ASP B N 1
ATOM 3493 C CA . ASP B 1 183 ? 1.542 40.125 21.766 1 64.94 183 ASP B CA 1
ATOM 3494 C C . ASP B 1 183 ? 2.379 39.25 22.672 1 64.94 183 ASP B C 1
ATOM 3496 O O . ASP B 1 183 ? 1.876 38.719 23.672 1 64.94 183 ASP B O 1
ATOM 3500 N N . ALA B 1 184 ? 3.576 38.969 22.312 1 68.94 184 ALA B N 1
ATOM 3501 C CA . ALA B 1 184 ? 4.461 38.062 23.031 1 68.94 184 ALA B CA 1
ATOM 3502 C C . ALA B 1 184 ? 4.621 38.5 24.484 1 68.94 184 ALA B C 1
ATOM 3504 O O . ALA B 1 184 ? 4.902 37.688 25.359 1 68.94 184 ALA B O 1
ATOM 3505 N N . SER B 1 185 ? 4.492 39.75 24.734 1 70.12 185 SER B N 1
ATOM 3506 C CA . SER B 1 185 ? 4.652 40.25 26.094 1 70.12 185 SER B CA 1
ATOM 3507 C C . SER B 1 185 ? 3.531 39.75 27 1 70.12 185 SER B C 1
ATOM 3509 O O . SER B 1 185 ? 3.652 39.781 28.219 1 70.12 185 SER B O 1
ATOM 3511 N N . LEU B 1 186 ? 2.516 39.344 26.359 1 71.88 186 LEU B N 1
ATOM 3512 C CA . LEU B 1 186 ? 1.376 38.844 27.125 1 71.88 186 LEU B CA 1
ATOM 3513 C C . LEU B 1 186 ? 1.441 37.344 27.266 1 71.88 186 LEU B C 1
ATOM 3515 O O . LEU B 1 186 ? 0.565 36.719 27.875 1 71.88 186 LEU B O 1
ATOM 3519 N N . CYS B 1 187 ? 2.535 36.781 26.656 1 66 187 CYS B N 1
ATOM 3520 C CA . CYS B 1 187 ? 2.701 35.344 26.688 1 66 187 CYS B CA 1
ATOM 3521 C C . CYS B 1 187 ? 2.982 34.844 28.094 1 66 187 CYS B C 1
ATOM 3523 O O . CYS B 1 187 ? 3.711 35.5 28.859 1 66 187 CYS B O 1
ATOM 3525 N N . GLY B 1 188 ? 2.26 33.812 28.578 1 63.03 188 GLY B N 1
ATOM 3526 C CA . GLY B 1 188 ? 2.473 33.25 29.906 1 63.03 188 GLY B CA 1
ATOM 3527 C C . GLY B 1 188 ? 1.293 33.438 30.844 1 63.03 188 GLY B C 1
ATOM 3528 O O . GLY B 1 188 ? 1.235 32.844 31.906 1 63.03 188 GLY B O 1
ATOM 3529 N N . ASP B 1 189 ? 0.521 34.344 30.516 1 69.5 189 ASP B N 1
ATOM 3530 C CA . ASP B 1 189 ? -0.655 34.594 31.344 1 69.5 189 ASP B CA 1
ATOM 3531 C C . ASP B 1 189 ? -1.919 34.062 30.672 1 69.5 189 ASP B C 1
ATOM 3533 O O . ASP B 1 189 ? -2.74 34.812 30.188 1 69.5 189 ASP B O 1
ATOM 3537 N N . GLY B 1 190 ? -2.066 32.719 30.703 1 68.12 190 GLY B N 1
ATOM 3538 C CA . GLY B 1 190 ? -3.23 32.094 30.094 1 68.12 190 GLY B CA 1
ATOM 3539 C C . GLY B 1 190 ? -3.342 32.344 28.609 1 68.12 190 GLY B C 1
ATOM 3540 O O . GLY B 1 190 ? -2.385 32.125 27.859 1 68.12 190 GLY B O 1
ATOM 3541 N N . MET B 1 191 ? -4.566 32.875 28.172 1 71.25 191 MET B N 1
ATOM 3542 C CA . MET B 1 191 ? -4.867 33.094 26.766 1 71.25 191 MET B CA 1
ATOM 3543 C C . MET B 1 191 ? -4.867 34.594 26.422 1 71.25 191 MET B C 1
ATOM 3545 O O . MET B 1 191 ? -5.293 34.969 25.328 1 71.25 191 MET B O 1
ATOM 3549 N N . LYS B 1 192 ? -4.441 35.375 27.297 1 71.44 192 LYS B N 1
ATOM 3550 C CA . LYS B 1 192 ? -4.559 36.812 27.125 1 71.44 192 LYS B CA 1
ATOM 3551 C C . LYS B 1 192 ? -3.857 37.281 25.859 1 71.44 192 LYS B C 1
ATOM 3553 O O . LYS B 1 192 ? -4.332 38.188 25.172 1 71.44 192 LYS B O 1
ATOM 3558 N N . GLY B 1 193 ? -2.84 36.656 25.406 1 67 193 GLY B N 1
ATOM 3559 C CA . GLY B 1 193 ? -2.131 37.062 24.203 1 67 193 GLY B CA 1
ATOM 3560 C C . GLY B 1 193 ? -2.623 36.344 22.969 1 67 193 GLY B C 1
ATOM 3561 O O . GLY B 1 193 ? -2.18 36.625 21.844 1 67 193 GLY B O 1
ATOM 3562 N N . TRP B 1 194 ? -3.648 35.562 23.219 1 70.81 194 TRP B N 1
ATOM 3563 C CA . TRP B 1 194 ? -4.156 34.75 22.125 1 70.81 194 TRP B CA 1
ATOM 3564 C C . TRP B 1 194 ? -5.488 35.281 21.609 1 70.81 194 TRP B C 1
ATOM 3566 O O . TRP B 1 194 ? -6.543 34.969 22.172 1 70.81 194 TRP B O 1
ATOM 3576 N N . HIS B 1 195 ? -5.398 36.125 20.578 1 72.38 195 HIS B N 1
ATOM 3577 C CA . HIS B 1 195 ? -6.605 36.719 20.016 1 72.38 195 HIS B CA 1
ATOM 3578 C C . HIS B 1 195 ? -7.18 35.844 18.906 1 72.38 195 HIS B C 1
ATOM 3580 O O . HIS B 1 195 ? -7.137 36.219 17.734 1 72.38 195 HIS B O 1
ATOM 3586 N N . LEU B 1 196 ? -7.688 34.75 19.375 1 68.19 196 LEU B N 1
ATOM 3587 C CA . LEU B 1 196 ? -8.227 33.781 18.406 1 68.19 196 LEU B CA 1
ATOM 3588 C C . LEU B 1 196 ? -9.609 34.219 17.922 1 68.19 196 LEU B C 1
ATOM 3590 O O . LEU B 1 196 ? -10.398 34.781 18.703 1 68.19 196 LEU B O 1
ATOM 3594 N N . ARG B 1 197 ? -9.719 34.094 16.641 1 68.31 197 ARG B N 1
ATOM 3595 C CA . ARG B 1 197 ? -11.07 34.281 16.109 1 68.31 197 ARG B CA 1
ATOM 3596 C C . ARG B 1 197 ? -12.031 33.219 16.672 1 68.31 197 ARG B C 1
ATOM 3598 O O . ARG B 1 197 ? -11.625 32.094 16.938 1 68.31 197 ARG B O 1
ATOM 3605 N N . PRO B 1 198 ? -13.273 33.531 17.125 1 59.38 198 PRO B N 1
ATOM 3606 C CA . PRO B 1 198 ? -14.258 32.625 17.719 1 59.38 198 PRO B CA 1
ATOM 3607 C C . PRO B 1 198 ? -14.539 31.406 16.859 1 59.38 198 PRO B C 1
ATOM 3609 O O . PRO B 1 198 ? -15.32 30.531 17.25 1 59.38 198 PRO B O 1
ATOM 3612 N N . GLU B 1 199 ? -13.93 31.312 15.828 1 58.31 199 GLU B N 1
ATOM 3613 C CA . GLU B 1 199 ? -14.438 30.297 14.906 1 58.31 199 GLU B CA 1
ATOM 3614 C C . GLU B 1 199 ? -13.961 28.906 15.305 1 58.31 199 GLU B C 1
ATOM 3616 O O . GLU B 1 199 ? -13.594 28.094 14.445 1 58.31 199 GLU B O 1
ATOM 3621 N N . ASN B 1 200 ? -14.008 28.609 16.625 1 61.91 200 ASN B N 1
ATOM 3622 C CA . ASN B 1 200 ? -13.805 27.219 17 1 61.91 200 ASN B CA 1
ATOM 3623 C C . ASN B 1 200 ? -15.047 26.375 16.703 1 61.91 200 ASN B C 1
ATOM 3625 O O . ASN B 1 200 ? -16.141 26.703 17.141 1 61.91 200 ASN B O 1
ATOM 3629 N N . VAL B 1 201 ? -14.883 25.578 15.617 1 64.06 201 VAL B N 1
ATOM 3630 C CA . VAL B 1 201 ? -16 24.719 15.25 1 64.06 201 VAL B CA 1
ATOM 3631 C C . VAL B 1 201 ? -15.93 23.422 16.047 1 64.06 201 VAL B C 1
ATOM 3633 O O . VAL B 1 201 ? -14.844 22.922 16.359 1 64.06 201 VAL B O 1
ATOM 3636 N N . ASN B 1 202 ? -17.047 23.062 16.547 1 65.06 202 ASN B N 1
ATOM 3637 C CA . ASN B 1 202 ? -17.172 21.766 17.219 1 65.06 202 ASN B CA 1
ATOM 3638 C C . ASN B 1 202 ? -16.719 20.625 16.312 1 65.06 202 ASN B C 1
ATOM 3640 O O . ASN B 1 202 ? -16.812 20.719 15.078 1 65.06 202 ASN B O 1
ATOM 3644 N N . SER B 1 203 ? -16.141 19.578 16.938 1 63.94 203 SER B N 1
ATOM 3645 C CA . SER B 1 203 ? -15.492 18.453 16.297 1 63.94 203 SER B CA 1
ATOM 3646 C C . SER B 1 203 ? -16.422 17.766 15.297 1 63.94 203 SER B C 1
ATOM 3648 O O . SER B 1 203 ? -16.031 17.469 14.172 1 63.94 203 SER B O 1
ATOM 3650 N N . PRO B 1 204 ? -17.75 17.625 15.586 1 71.12 204 PRO B N 1
ATOM 3651 C CA . PRO B 1 204 ? -18.562 16.906 14.602 1 71.12 204 PRO B CA 1
ATOM 3652 C C . PRO B 1 204 ? -18.734 17.672 13.297 1 71.12 204 PRO B C 1
ATOM 3654 O O . PRO B 1 204 ? -18.672 17.094 12.211 1 71.12 204 PRO B O 1
ATOM 3657 N N . SER B 1 205 ? -18.984 18.906 13.406 1 80.69 205 SER B N 1
ATOM 3658 C CA . SER B 1 205 ? -19.125 19.734 12.203 1 80.69 205 SER B CA 1
ATOM 3659 C C . SER B 1 205 ? -17.812 19.812 11.43 1 80.69 205 SER B C 1
ATOM 3661 O O . SER B 1 205 ? -17.812 19.781 10.195 1 80.69 205 SER B O 1
ATOM 3663 N N . PHE B 1 206 ? -16.859 19.781 12.156 1 87.5 206 PHE B N 1
ATOM 3664 C CA . PHE B 1 206 ? -15.555 19.859 11.523 1 87.5 206 PHE B CA 1
ATOM 3665 C C . PHE B 1 206 ? -15.25 18.594 10.742 1 87.5 206 PHE B C 1
ATOM 3667 O O . PHE B 1 206 ? -14.719 18.656 9.633 1 87.5 206 PHE B O 1
ATOM 3674 N N . ARG B 1 207 ? -15.672 17.453 11.242 1 88.81 207 ARG B N 1
ATOM 3675 C CA . ARG B 1 207 ? -15.484 16.172 10.547 1 88.81 207 ARG B CA 1
ATOM 3676 C C . ARG B 1 207 ? -16.188 16.188 9.203 1 88.81 207 ARG B C 1
ATOM 3678 O O . ARG B 1 207 ? -15.648 15.711 8.203 1 88.81 207 ARG B O 1
ATOM 3685 N N . TYR B 1 208 ? -17.359 16.703 9.211 1 88.75 208 TYR B N 1
ATOM 3686 C CA . TYR B 1 208 ? -18.109 16.766 7.965 1 88.75 208 TYR B CA 1
ATOM 3687 C C . TYR B 1 208 ? -17.422 17.656 6.941 1 88.75 208 TYR B C 1
ATOM 3689 O O . TYR B 1 208 ? -17.391 17.344 5.75 1 88.75 208 TYR B O 1
ATOM 3697 N N . SER B 1 209 ? -16.891 18.719 7.469 1 86.38 209 SER B N 1
ATOM 3698 C CA . SER B 1 209 ? -16.141 19.609 6.582 1 86.38 209 SER B CA 1
ATOM 3699 C C . SER B 1 209 ? -14.93 18.891 5.988 1 86.38 209 SER B C 1
ATOM 3701 O O . SER B 1 209 ? -14.672 18.984 4.789 1 86.38 209 SER B O 1
ATOM 3703 N N . LEU B 1 210 ? -14.289 18.141 6.832 1 88.5 210 LEU B N 1
ATOM 3704 C CA . LEU B 1 210 ? -13.125 17.406 6.367 1 88.5 210 LEU B CA 1
ATOM 3705 C C . LEU B 1 210 ? -13.523 16.312 5.379 1 88.5 210 LEU B C 1
ATOM 3707 O O . LEU B 1 210 ? -12.828 16.078 4.387 1 88.5 210 LEU B O 1
ATOM 3711 N N . ALA B 1 211 ? -14.609 15.695 5.703 1 91.38 211 ALA B N 1
ATOM 3712 C CA . ALA B 1 211 ? -15.109 14.648 4.812 1 91.38 211 ALA B CA 1
ATOM 3713 C C . ALA B 1 211 ? -15.43 15.211 3.434 1 91.38 211 ALA B C 1
ATOM 3715 O O . ALA B 1 211 ? -15.102 14.602 2.414 1 91.38 211 ALA B O 1
ATOM 3716 N N . ASN B 1 212 ? -16.047 16.328 3.449 1 89.75 212 ASN B N 1
ATOM 3717 C CA . ASN B 1 212 ? -16.375 16.984 2.184 1 89.75 212 ASN B CA 1
ATOM 3718 C C . ASN B 1 212 ? -15.117 17.406 1.432 1 89.75 212 ASN B C 1
ATOM 3720 O O . ASN B 1 212 ? -15.047 17.281 0.208 1 89.75 212 ASN B O 1
ATOM 3724 N N . PHE B 1 213 ? -14.219 17.859 2.178 1 88.06 213 PHE B N 1
ATOM 3725 C CA . PHE B 1 213 ? -12.953 18.266 1.57 1 88.06 213 PHE B CA 1
ATOM 3726 C C . PHE B 1 213 ? -12.25 17.062 0.947 1 88.06 213 PHE B C 1
ATOM 3728 O O . PHE B 1 213 ? -11.727 17.156 -0.165 1 88.06 213 PHE B O 1
ATOM 3735 N N . GLU B 1 214 ? -12.211 16.047 1.659 1 91.12 214 GLU B N 1
ATOM 3736 C CA . GLU B 1 214 ? -11.594 14.812 1.165 1 91.12 214 GLU B CA 1
ATOM 3737 C C . GLU B 1 214 ? -12.25 14.352 -0.13 1 91.12 214 GLU B C 1
ATOM 3739 O O . GLU B 1 214 ? -11.562 13.969 -1.08 1 91.12 214 GLU B O 1
ATOM 3744 N N . LEU B 1 215 ? -13.539 14.398 -0.12 1 91.56 215 LEU B N 1
ATOM 3745 C CA . LEU B 1 215 ? -14.289 13.992 -1.305 1 91.56 215 LEU B CA 1
ATOM 3746 C C . LEU B 1 215 ? -13.961 14.898 -2.488 1 91.56 215 LEU B C 1
ATOM 3748 O O . LEU B 1 215 ? -13.727 14.422 -3.598 1 91.56 215 LEU B O 1
ATOM 3752 N N . GLU B 1 216 ? -13.961 16.188 -2.275 1 91.25 216 GLU B N 1
ATOM 3753 C CA . GLU B 1 216 ? -13.68 17.141 -3.336 1 91.25 216 GLU B CA 1
ATOM 3754 C C . GLU B 1 216 ? -12.242 17.016 -3.836 1 91.25 216 GLU B C 1
ATOM 3756 O O . GLU B 1 216 ? -11.984 17.125 -5.035 1 91.25 216 GLU B O 1
ATOM 3761 N N . GLU B 1 217 ? -11.367 16.781 -2.906 1 90 217 GLU B N 1
ATOM 3762 C CA . GLU B 1 217 ? -9.977 16.578 -3.285 1 90 217 GLU B CA 1
ATOM 3763 C C . GLU B 1 217 ? -9.828 15.352 -4.184 1 90 217 GLU B C 1
ATOM 3765 O O . GLU B 1 217 ? -9.078 15.375 -5.164 1 90 217 GLU B O 1
ATOM 3770 N N . GLY B 1 218 ? -10.516 14.305 -3.824 1 92.94 218 GLY B N 1
ATOM 3771 C CA . GLY B 1 218 ? -10.492 13.117 -4.664 1 92.94 218 GLY B CA 1
ATOM 3772 C C . GLY B 1 218 ? -11.008 13.367 -6.066 1 92.94 218 GLY B C 1
ATOM 3773 O O . GLY B 1 218 ? -10.43 12.891 -7.043 1 92.94 218 GLY B O 1
ATOM 3774 N N . LYS B 1 219 ? -12.008 14.188 -6.152 1 93.81 219 LYS B N 1
ATOM 3775 C CA . LYS B 1 219 ? -12.617 14.492 -7.445 1 93.81 219 LYS B CA 1
ATOM 3776 C C . LYS B 1 219 ? -11.688 15.352 -8.297 1 93.81 219 LYS B C 1
ATOM 3778 O O . LYS B 1 219 ? -11.578 15.148 -9.508 1 93.81 219 LYS B O 1
ATOM 3783 N N . THR B 1 220 ? -11.016 16.266 -7.656 1 93.81 220 THR B N 1
ATOM 3784 C CA . THR B 1 220 ? -10.258 17.266 -8.406 1 93.81 220 THR B CA 1
ATOM 3785 C C . THR B 1 220 ? -8.789 16.875 -8.5 1 93.81 220 THR B C 1
ATOM 3787 O O . THR B 1 220 ? -7.973 17.625 -9.031 1 93.81 220 THR B O 1
ATOM 3790 N N . TYR B 1 221 ? -8.516 15.766 -7.922 1 95.62 221 TYR B N 1
ATOM 3791 C CA . TYR B 1 221 ? -7.148 15.266 -8.031 1 95.62 221 TYR B CA 1
ATOM 3792 C C . TYR B 1 221 ? -6.715 15.156 -9.484 1 95.62 221 TYR B C 1
ATOM 3794 O O . TYR B 1 221 ? -7.527 14.836 -10.359 1 95.62 221 TYR B O 1
ATOM 3802 N N . PRO B 1 222 ? -5.457 15.445 -9.781 1 96.5 222 PRO B N 1
ATOM 3803 C CA . PRO B 1 222 ? -5.031 15.391 -11.18 1 96.5 222 PRO B CA 1
ATOM 3804 C C . PRO B 1 222 ? -5.316 14.039 -11.836 1 96.5 222 PRO B C 1
ATOM 3806 O O . PRO B 1 222 ? -5.027 12.992 -11.25 1 96.5 222 PRO B O 1
ATOM 3809 N N . ILE B 1 223 ? -5.781 14.055 -13.031 1 96.44 223 ILE B N 1
ATOM 3810 C CA . ILE B 1 223 ? -6.211 12.859 -13.75 1 96.44 223 ILE B CA 1
ATOM 3811 C C . ILE B 1 223 ? -5.035 11.898 -13.891 1 96.44 223 ILE B C 1
ATOM 3813 O O . ILE B 1 223 ? -5.172 10.695 -13.648 1 96.44 223 ILE B O 1
ATOM 3817 N N . ILE B 1 224 ? -3.861 12.375 -14.234 1 96.62 224 ILE B N 1
ATOM 3818 C CA . ILE B 1 224 ? -2.68 11.555 -14.477 1 96.62 224 ILE B CA 1
ATOM 3819 C C . ILE B 1 224 ? -2.244 10.883 -13.18 1 96.62 224 ILE B C 1
ATOM 3821 O O . ILE B 1 224 ? -1.508 9.891 -13.203 1 96.62 224 ILE B O 1
ATOM 3825 N N . ALA B 1 225 ? -2.676 11.406 -12.023 1 97.25 225 ALA B N 1
ATOM 3826 C CA . ALA B 1 225 ? -2.281 10.875 -10.719 1 97.25 225 ALA B CA 1
ATOM 3827 C C . ALA B 1 225 ? -3.305 9.867 -10.203 1 97.25 225 ALA B C 1
ATOM 3829 O O . ALA B 1 225 ? -3.096 9.242 -9.164 1 97.25 225 ALA B O 1
ATOM 3830 N N . LYS B 1 226 ? -4.383 9.695 -10.914 1 96.62 226 LYS B N 1
ATOM 3831 C CA . LYS B 1 226 ? -5.445 8.781 -10.508 1 96.62 226 LYS B CA 1
ATOM 3832 C C . LYS B 1 226 ? -5.238 7.395 -11.109 1 96.62 226 LYS B C 1
ATOM 3834 O O . LYS B 1 226 ? -6.109 6.531 -11.008 1 96.62 226 LYS B O 1
ATOM 3839 N N . GLN B 1 227 ? -4.137 7.148 -11.578 1 95.88 227 GLN B N 1
ATOM 3840 C CA . GLN B 1 227 ? -3.865 5.824 -12.125 1 95.88 227 GLN B CA 1
ATOM 3841 C C . GLN B 1 227 ? -3.416 4.855 -11.039 1 95.88 227 GLN B C 1
ATOM 3843 O O . GLN B 1 227 ? -2.912 5.277 -9.992 1 95.88 227 GLN B O 1
ATOM 3848 N N . VAL B 1 228 ? -3.676 3.607 -11.273 1 96.88 228 VAL B N 1
ATOM 3849 C CA . VAL B 1 228 ? -3.16 2.535 -10.422 1 96.88 228 VAL B CA 1
ATOM 3850 C C . VAL B 1 228 ? -1.809 2.062 -10.953 1 96.88 228 VAL B C 1
ATOM 3852 O O . VAL B 1 228 ? -1.745 1.32 -11.938 1 96.88 228 VAL B O 1
ATOM 3855 N N . PHE B 1 229 ? -0.795 2.361 -10.281 1 96.69 229 PHE B N 1
ATOM 3856 C CA . PHE B 1 229 ? 0.55 2.229 -10.828 1 96.69 229 PHE B CA 1
ATOM 3857 C C . PHE B 1 229 ? 0.952 0.762 -10.93 1 96.69 229 PHE B C 1
ATOM 3859 O O . PHE B 1 229 ? 1.742 0.385 -11.797 1 96.69 229 PHE B O 1
ATOM 3866 N N . ALA B 1 230 ? 0.378 -0.086 -10.094 1 93.88 230 ALA B N 1
ATOM 3867 C CA . ALA B 1 230 ? 0.65 -1.519 -10.18 1 93.88 230 ALA B CA 1
ATOM 3868 C C . ALA B 1 230 ? 0.151 -2.098 -11.5 1 93.88 230 ALA B C 1
ATOM 3870 O O . ALA B 1 230 ? 0.531 -3.205 -11.883 1 93.88 230 ALA B O 1
ATOM 3871 N N . LEU B 1 231 ? -0.728 -1.373 -12.141 1 94.62 231 LEU B N 1
ATOM 3872 C CA . LEU B 1 231 ? -1.287 -1.821 -13.414 1 94.62 231 LEU B CA 1
ATOM 3873 C C . LEU B 1 231 ? -0.583 -1.145 -14.586 1 94.62 231 LEU B C 1
ATOM 3875 O O . LEU B 1 231 ? -0.562 -1.68 -15.695 1 94.62 231 LEU B O 1
ATOM 3879 N N . THR B 1 232 ? -0.048 0.032 -14.336 1 95.44 232 THR B N 1
ATOM 3880 C CA . THR B 1 232 ? 0.431 0.822 -15.461 1 95.44 232 THR B CA 1
ATOM 3881 C C . THR B 1 232 ? 1.955 0.793 -15.539 1 95.44 232 THR B C 1
ATOM 3883 O O . THR B 1 232 ? 2.543 1.197 -16.547 1 95.44 232 THR B O 1
ATOM 3886 N N . MET B 1 233 ? 2.576 0.355 -14.484 1 96 233 MET B N 1
ATOM 3887 C CA . MET B 1 233 ? 4.031 0.234 -14.438 1 96 233 MET B CA 1
ATOM 3888 C C . MET B 1 233 ? 4.449 -1.216 -14.211 1 96 233 MET B C 1
ATOM 3890 O O . MET B 1 233 ? 3.668 -2.02 -13.703 1 96 233 MET B O 1
ATOM 3894 N N . PRO B 1 234 ? 5.68 -1.532 -14.578 1 94.62 234 PRO B N 1
ATOM 3895 C CA . PRO B 1 234 ? 6.102 -2.926 -14.422 1 94.62 234 PRO B CA 1
ATOM 3896 C C . PRO B 1 234 ? 6.125 -3.375 -12.961 1 94.62 234 PRO B C 1
ATOM 3898 O O . PRO B 1 234 ? 6.641 -2.658 -12.102 1 94.62 234 PRO B O 1
ATOM 3901 N N . ASP B 1 235 ? 5.578 -4.465 -12.719 1 93.19 235 ASP B N 1
ATOM 3902 C CA . ASP B 1 235 ? 5.656 -5.121 -11.414 1 93.19 235 ASP B CA 1
ATOM 3903 C C . ASP B 1 235 ? 6.656 -6.273 -11.445 1 93.19 235 ASP B C 1
ATOM 3905 O O . ASP B 1 235 ? 7.559 -6.344 -10.609 1 93.19 235 ASP B O 1
ATOM 3909 N N . ILE B 1 236 ? 6.566 -7.098 -12.5 1 92.62 236 ILE B N 1
ATOM 3910 C CA . ILE B 1 236 ? 7.496 -8.219 -12.594 1 92.62 236 ILE B CA 1
ATOM 3911 C C . ILE B 1 236 ? 8.172 -8.219 -13.961 1 92.62 236 ILE B C 1
ATOM 3913 O O . ILE B 1 236 ? 9.188 -8.883 -14.164 1 92.62 236 ILE B O 1
ATOM 3917 N N . GLY B 1 237 ? 7.641 -7.535 -14.93 1 91.69 237 GLY B N 1
ATOM 3918 C CA . GLY B 1 237 ? 8.094 -7.57 -16.312 1 91.69 237 GLY B CA 1
ATOM 3919 C C . GLY B 1 237 ? 9.555 -7.211 -16.469 1 91.69 237 GLY B C 1
ATOM 3920 O O . GLY B 1 237 ? 10.219 -7.672 -17.406 1 91.69 237 GLY B O 1
ATOM 3921 N N . LYS B 1 238 ? 10.102 -6.461 -15.547 1 93.38 238 LYS B N 1
ATOM 3922 C CA . LYS B 1 238 ? 11.484 -6.016 -15.68 1 93.38 238 LYS B CA 1
ATOM 3923 C C . LYS B 1 238 ? 12.43 -6.898 -14.867 1 93.38 238 LYS B C 1
ATOM 3925 O O . LYS B 1 238 ? 13.602 -7.043 -15.203 1 93.38 238 LYS B O 1
ATOM 3930 N N . CYS B 1 239 ? 11.938 -7.531 -13.922 1 93.69 239 CYS B N 1
ATOM 3931 C CA . CYS B 1 239 ? 12.852 -8.141 -12.969 1 93.69 239 CYS B CA 1
ATOM 3932 C C . CYS B 1 239 ? 12.672 -9.648 -12.922 1 93.69 239 CYS B C 1
ATOM 3934 O O . CYS B 1 239 ? 13.438 -10.359 -12.266 1 93.69 239 CYS B O 1
ATOM 3936 N N . PHE B 1 240 ? 11.703 -10.219 -13.523 1 92.75 240 PHE B N 1
ATOM 3937 C CA . PHE B 1 240 ? 11.555 -11.672 -13.555 1 92.75 240 PHE B CA 1
ATOM 3938 C C . PHE B 1 240 ? 12.812 -12.328 -14.117 1 92.75 240 PHE B C 1
ATOM 3940 O O . PHE B 1 240 ? 13.367 -11.867 -15.109 1 92.75 240 PHE B O 1
ATOM 3947 N N . PRO B 1 241 ? 13.25 -13.344 -13.523 1 91.88 241 PRO B N 1
ATOM 3948 C CA . PRO B 1 241 ? 12.68 -14.102 -12.406 1 91.88 241 PRO B CA 1
ATOM 3949 C C . PRO B 1 241 ? 13.25 -13.68 -11.055 1 91.88 241 PRO B C 1
ATOM 3951 O O . PRO B 1 241 ? 13.094 -14.391 -10.062 1 91.88 241 PRO B O 1
ATOM 3954 N N . ASN B 1 242 ? 13.945 -12.461 -10.984 1 92.81 242 ASN B N 1
ATOM 3955 C CA . ASN B 1 242 ? 14.695 -12.102 -9.781 1 92.81 242 ASN B CA 1
ATOM 3956 C C . ASN B 1 242 ? 13.977 -11.016 -8.984 1 92.81 242 ASN B C 1
ATOM 3958 O O . ASN B 1 242 ? 14.617 -10.266 -8.242 1 92.81 242 ASN B O 1
ATOM 3962 N N . CYS B 1 243 ? 12.648 -10.938 -9.125 1 94.88 243 CYS B N 1
ATOM 3963 C CA . CYS B 1 243 ? 11.906 -9.859 -8.484 1 94.88 243 CYS B CA 1
ATOM 3964 C C . CYS B 1 243 ? 11.891 -10.031 -6.973 1 94.88 243 CYS B C 1
ATOM 3966 O O . CYS B 1 243 ? 11.594 -9.086 -6.238 1 94.88 243 CYS B O 1
ATOM 3968 N N . GLU B 1 244 ? 12.281 -11.234 -6.477 1 94.44 244 GLU B N 1
ATOM 3969 C CA . GLU B 1 244 ? 12.195 -11.523 -5.047 1 94.44 244 GLU B CA 1
ATOM 3970 C C . GLU B 1 244 ? 13.578 -11.469 -4.391 1 94.44 244 GLU B C 1
ATOM 3972 O O . GLU B 1 244 ? 13.711 -11.742 -3.193 1 94.44 244 GLU B O 1
ATOM 3977 N N . GLN B 1 245 ? 14.508 -11.109 -5.07 1 91.19 245 GLN B N 1
ATOM 3978 C CA . GLN B 1 245 ? 15.898 -11.258 -4.648 1 91.19 245 GLN B CA 1
ATOM 3979 C C . GLN B 1 245 ? 16.172 -10.461 -3.371 1 91.19 245 GLN B C 1
ATOM 3981 O O . GLN B 1 245 ? 17.016 -10.859 -2.557 1 91.19 245 GLN B O 1
ATOM 3986 N N . TYR B 1 246 ? 15.453 -9.438 -3.168 1 87.19 246 TYR B N 1
ATOM 3987 C CA . TYR B 1 246 ? 15.766 -8.586 -2.023 1 87.19 246 TYR B CA 1
ATOM 3988 C C . TYR B 1 246 ? 14.641 -8.625 -0.998 1 87.19 246 TYR B C 1
ATOM 3990 O O . TYR B 1 246 ? 14.602 -7.809 -0.076 1 87.19 246 TYR B O 1
ATOM 3998 N N . THR B 1 247 ? 13.672 -9.508 -1.211 1 89.12 247 THR B N 1
ATOM 3999 C CA . THR B 1 247 ? 12.539 -9.57 -0.301 1 89.12 247 THR B CA 1
ATOM 4000 C C . THR B 1 247 ? 12.805 -10.562 0.83 1 89.12 247 THR B C 1
ATOM 4002 O O . THR B 1 247 ? 13.336 -11.648 0.599 1 89.12 247 THR B O 1
#